Protein AF-A0AAU9KE71-F1 (afdb_monomer)

Sequence (530 aa):
MTIGAQISSSAVYNYYQGFIYTIQIFNAVKPISSLSTTSCTESCSVCPISQVCIPNCKIKEYWSGPAYNKCYNCNIKCTKSCRDWRDTCSLCDNLLCESCSDYSSCEACKENTINPGSCACDDNYVLDDTQSNTCIPIESGGFKGEDGHFHACPNLCSSCESLTKCTACANNASIQNDLCYCNLGYNGIESCILVSFSAKLTVLADNSLYLTFSESLVKDLNTSDFVIIIGNQEEISSKLEKMNNTCYYISLAISEKISKGTLATVQFKDLSKVKSISNGILNSSEISASLNSYDPTSNSPVTESVSSQSQAISQTTVSIVASMSIINSSSSSLWCLMNTLQILSYMTLSGIPFSSKMRSFLNNLSSFNLFPNVFPYFIDKNKGNTPYSQAEEFGFDTDLILINQGNDFTLLLGSIAALPLILYFSRCSHRWIGKKFTKRLGDYQYAFYLRFWIQCYLELGAAACIGLTIFEFSNITQIANFALCLALCILLIATPGAYFWFSYKNKAFIKTRDKAFFASFSTFFFMSFE

Mean predicted aligned error: 20.71 Å

Radius of gyration: 46.72 Å; Cα contacts (8 Å, |Δi|>4): 831; chains: 1; bounding box: 110×80×122 Å

Secondary structure (DSSP, 8-state):
-----EEETTEEES---S--------SSPPPGGGTEES--SSS-S-EETT-PPPP---TTEEE-SSSTT-EEEPPTT-SS--SSSSTT---SSSTTEEEESSSS-EEEEPSSEE-TTT-EE-TTEEEETTTT-EEEETTTTEEE-TTSBEEEPPTTEEEEEETTEEEEE-TTEEEETTEEEEPTTEE-SSS-EE-EE-EEEEE-TTS-EEEEESS-BSS---TTSEEEEETTB-S--EEEEE-SSSEEEEEE---S-B-TTPEEEEEES-GGG-BBTTSPEES-SEEEEEPPPB-TT---SHHHHHHHHHHHHHHHHHHHHHHHHHHTT-HHHHHHHHHHHHHHHHGGGSS----HHHHHHHHHHT---SS---GGGTS-GGGSPPPPHHHHHHT--SS-HHHHSHHHHHHHHHHHHHHHHHHHHHT-SSHHHHHHHHHHHHHTSTHHHHHHHHHHHHHHHHHHHHHHHH--TTSHHHHHHHHHHHHHHHHHHHHHHHHHHHHHHTHHHHHTT-HHHHHHHGGGTTTS--

pLDDT: mean 79.6, std 13.02, range [26.27, 95.69]

Structure (mmCIF, N/CA/C/O backbone):
data_AF-A0AAU9KE71-F1
#
_entry.id   AF-A0AAU9KE71-F1
#
loop_
_atom_site.group_PDB
_atom_site.id
_atom_site.type_symbol
_atom_site.label_atom_id
_atom_site.label_alt_id
_atom_site.label_comp_id
_atom_site.label_asym_id
_atom_site.label_entity_id
_atom_site.label_seq_id
_atom_site.pdbx_PDB_ins_code
_atom_site.Cartn_x
_atom_site.Cartn_y
_atom_site.Cartn_z
_atom_site.occupancy
_atom_site.B_iso_or_equiv
_atom_site.auth_seq_id
_atom_site.auth_comp_id
_atom_site.auth_asym_id
_atom_site.auth_atom_id
_atom_site.pdbx_PDB_model_num
ATOM 1 N N . MET A 1 1 ? 38.296 16.859 -67.921 1.00 44.22 1 MET A N 1
ATOM 2 C CA . MET A 1 1 ? 38.970 15.758 -67.205 1.00 44.22 1 MET A CA 1
ATOM 3 C C . MET A 1 1 ? 39.851 15.059 -68.218 1.00 44.22 1 MET A C 1
ATOM 5 O O . MET A 1 1 ? 39.323 14.530 -69.185 1.00 44.22 1 MET A O 1
ATOM 9 N N . THR A 1 2 ? 41.167 15.145 -68.067 1.00 50.16 2 THR A N 1
ATOM 10 C CA . THR A 1 2 ? 42.102 14.462 -68.966 1.00 50.16 2 THR A CA 1
ATOM 11 C C . THR A 1 2 ? 42.430 13.121 -68.324 1.00 50.16 2 THR A C 1
ATOM 13 O O . THR A 1 2 ? 43.000 13.100 -67.236 1.00 50.16 2 THR A O 1
ATOM 16 N N . ILE A 1 3 ? 42.026 12.012 -68.946 1.00 65.00 3 ILE A N 1
ATOM 17 C CA . ILE A 1 3 ? 42.518 10.685 -68.559 1.00 65.00 3 ILE A CA 1
ATOM 18 C C . ILE A 1 3 ? 43.931 10.597 -69.128 1.00 65.00 3 ILE A C 1
ATOM 20 O O . ILE A 1 3 ? 44.118 10.442 -70.331 1.00 65.00 3 ILE A O 1
ATOM 24 N N . GLY A 1 4 ? 44.924 10.814 -68.276 1.00 68.44 4 GLY A N 1
ATOM 25 C CA . GLY A 1 4 ? 46.323 10.859 -68.672 1.00 68.44 4 GLY A CA 1
ATOM 26 C C . GLY A 1 4 ? 47.226 11.035 -67.463 1.00 68.44 4 GLY A C 1
ATOM 27 O O . GLY A 1 4 ? 46.754 11.163 -66.334 1.00 68.44 4 GLY A O 1
ATOM 28 N N . ALA A 1 5 ? 48.528 11.028 -67.714 1.00 76.38 5 ALA A N 1
ATOM 29 C CA . ALA A 1 5 ? 49.534 11.284 -66.704 1.00 76.38 5 ALA A CA 1
ATOM 30 C C . ALA A 1 5 ? 50.663 12.123 -67.300 1.00 76.38 5 ALA A C 1
ATOM 32 O O . ALA A 1 5 ? 50.971 12.017 -68.488 1.00 76.38 5 ALA A O 1
ATOM 33 N N . GLN A 1 6 ? 51.272 12.969 -66.478 1.00 81.69 6 GLN A N 1
ATOM 34 C CA . GLN A 1 6 ? 52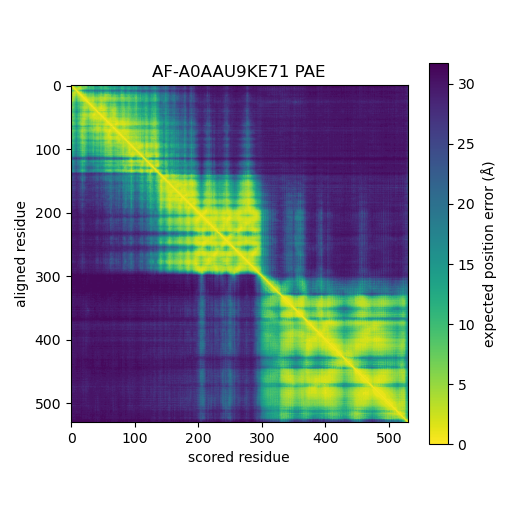.408 13.781 -66.877 1.00 81.69 6 GLN A CA 1
ATOM 35 C C . GLN A 1 6 ? 53.693 12.978 -66.677 1.00 81.69 6 GLN A C 1
ATOM 37 O O . GLN A 1 6 ? 53.953 12.489 -65.580 1.00 81.69 6 GLN A O 1
ATOM 42 N N . ILE A 1 7 ? 54.500 12.849 -67.728 1.00 81.75 7 ILE A N 1
ATOM 43 C CA . ILE A 1 7 ? 55.791 12.155 -67.674 1.00 81.75 7 ILE A CA 1
ATOM 44 C C . ILE A 1 7 ? 56.904 13.203 -67.656 1.00 81.75 7 ILE A C 1
ATOM 46 O O . ILE A 1 7 ? 56.962 14.052 -68.544 1.00 81.75 7 ILE A O 1
ATOM 50 N N . SER A 1 8 ? 57.812 13.125 -66.683 1.00 78.00 8 SER A N 1
ATOM 51 C CA . SER A 1 8 ? 59.133 13.764 -66.764 1.00 78.00 8 SER A CA 1
ATOM 52 C C . SER A 1 8 ? 60.187 12.740 -66.392 1.00 78.00 8 SER A C 1
ATOM 54 O O . SER A 1 8 ? 60.032 12.024 -65.408 1.00 78.00 8 SER A O 1
ATOM 56 N N . SER A 1 9 ? 61.273 12.676 -67.168 1.00 69.19 9 SER A N 1
ATOM 57 C CA . SER A 1 9 ? 62.531 12.033 -66.755 1.00 69.19 9 SER A CA 1
ATOM 58 C C . SER A 1 9 ? 62.347 10.681 -66.033 1.00 69.19 9 SER A C 1
ATOM 60 O O . SER A 1 9 ? 62.915 10.461 -64.966 1.00 69.19 9 SER A O 1
ATOM 62 N N . SER A 1 10 ? 61.557 9.770 -66.621 1.00 70.81 10 SER A N 1
ATOM 63 C CA . SER A 1 10 ? 61.268 8.403 -66.125 1.00 70.81 10 SER A CA 1
ATOM 64 C C . SER A 1 10 ? 60.269 8.258 -64.965 1.00 70.81 10 SER A C 1
ATOM 66 O O . SER A 1 10 ? 60.069 7.142 -64.493 1.00 70.81 10 SER A O 1
ATOM 68 N N . ALA A 1 11 ? 59.609 9.327 -64.519 1.00 70.44 11 ALA A N 1
ATOM 69 C CA . ALA A 1 11 ? 58.565 9.250 -63.500 1.00 70.44 11 ALA A CA 1
ATOM 70 C C . ALA A 1 11 ? 57.241 9.862 -63.981 1.00 70.44 11 ALA A C 1
ATOM 72 O O . ALA A 1 11 ? 57.201 10.776 -64.809 1.00 70.44 11 ALA A O 1
ATOM 73 N N . VAL A 1 12 ? 56.152 9.288 -63.471 1.00 78.38 12 VAL A N 1
ATOM 74 C CA . VAL A 1 12 ? 54.770 9.607 -63.831 1.00 78.38 12 VAL A CA 1
ATOM 75 C C . VAL A 1 12 ? 54.126 10.353 -62.663 1.00 78.38 12 VAL A C 1
ATOM 77 O O . VAL A 1 12 ? 54.094 9.847 -61.543 1.00 78.38 12 VAL A O 1
ATOM 80 N N . TYR A 1 13 ? 53.594 11.546 -62.913 1.00 76.94 13 TYR A N 1
ATOM 81 C CA . TYR A 1 13 ? 52.940 12.394 -61.909 1.00 76.94 13 TYR A CA 1
ATOM 82 C C . TYR A 1 13 ? 51.621 12.944 -62.452 1.00 76.94 13 TYR A C 1
ATOM 84 O O . TYR A 1 13 ? 51.352 12.860 -63.650 1.00 76.94 13 TYR A O 1
ATOM 92 N N . ASN A 1 14 ? 50.791 13.520 -61.577 1.00 76.06 14 ASN A N 1
ATOM 93 C CA . ASN A 1 14 ? 49.512 14.137 -61.954 1.00 76.06 14 ASN A CA 1
ATOM 94 C C . ASN A 1 14 ? 48.612 13.195 -62.778 1.00 76.06 14 ASN A C 1
ATOM 96 O O . ASN A 1 14 ? 48.083 13.577 -63.820 1.00 76.06 14 ASN A O 1
ATOM 100 N N . TYR A 1 15 ? 48.483 11.946 -62.329 1.00 77.81 15 TYR A N 1
ATOM 101 C CA . TYR A 1 15 ? 47.613 10.947 -62.944 1.00 77.81 15 TYR A CA 1
ATOM 102 C C . TYR A 1 15 ? 46.225 10.943 -62.301 1.00 77.81 15 TYR A C 1
ATOM 104 O O . TYR A 1 15 ? 46.046 11.361 -61.155 1.00 77.81 15 TYR A O 1
ATOM 112 N N . TYR A 1 16 ? 45.236 10.453 -63.047 1.00 75.75 16 TYR A N 1
ATOM 113 C CA . TYR A 1 16 ? 43.890 10.247 -62.522 1.00 75.75 16 TYR A CA 1
ATOM 114 C C . TYR A 1 16 ? 43.917 9.284 -61.324 1.00 75.75 16 TYR A C 1
ATOM 116 O O . TYR A 1 16 ? 44.413 8.164 -61.428 1.00 75.75 16 TYR A O 1
ATOM 124 N N . GLN A 1 17 ? 43.360 9.726 -60.196 1.00 66.88 17 GLN A N 1
ATOM 125 C CA . GLN A 1 17 ? 43.161 8.920 -58.995 1.00 66.88 17 GLN A CA 1
ATOM 126 C C . GLN A 1 17 ? 41.663 8.848 -58.707 1.00 66.88 17 GLN A C 1
ATOM 128 O O . GLN A 1 17 ? 41.051 9.830 -58.290 1.00 66.88 17 GLN A O 1
ATOM 133 N N . GLY A 1 18 ? 41.068 7.691 -58.968 1.00 68.62 18 GLY A N 1
ATOM 134 C CA . GLY A 1 18 ? 39.642 7.458 -58.783 1.00 68.62 18 GLY A CA 1
ATOM 135 C C . GLY A 1 18 ? 39.214 6.125 -59.384 1.00 68.62 18 GLY A C 1
ATOM 136 O O . GLY A 1 18 ? 40.027 5.406 -59.966 1.00 68.62 18 GLY A O 1
ATOM 137 N N . PHE A 1 19 ? 37.934 5.801 -59.239 1.00 71.31 19 PHE A N 1
ATOM 138 C CA . PHE A 1 19 ? 37.353 4.587 -59.800 1.00 71.31 19 PHE A CA 1
ATOM 139 C C . PHE A 1 19 ? 36.836 4.846 -61.212 1.00 71.31 19 PHE A C 1
ATOM 141 O O . PHE A 1 19 ? 36.033 5.751 -61.442 1.00 71.31 19 PHE A O 1
ATOM 148 N N . ILE A 1 20 ? 37.268 4.017 -62.158 1.00 77.69 20 ILE A N 1
ATOM 149 C CA . ILE A 1 20 ? 36.730 4.029 -63.514 1.00 77.69 20 ILE A CA 1
ATOM 150 C C . ILE A 1 20 ? 35.625 2.980 -63.584 1.00 77.69 20 ILE A C 1
ATOM 152 O O . ILE A 1 20 ? 35.901 1.786 -63.611 1.00 77.69 20 ILE A O 1
ATOM 156 N N . TYR A 1 21 ? 34.373 3.433 -63.618 1.00 75.62 21 TYR A N 1
ATOM 157 C CA . TYR A 1 21 ? 33.214 2.543 -63.717 1.00 75.62 21 TYR A CA 1
ATOM 158 C C . TYR A 1 21 ? 33.129 1.842 -65.080 1.00 75.62 21 TYR A C 1
ATOM 160 O O . TYR A 1 21 ? 32.779 0.670 -65.167 1.00 75.62 21 TYR A O 1
ATOM 168 N N . THR A 1 22 ? 33.422 2.553 -66.171 1.00 79.38 22 THR A N 1
ATOM 169 C CA . THR A 1 22 ? 33.358 2.007 -67.534 1.00 79.38 22 THR A CA 1
ATOM 170 C C . THR A 1 22 ? 34.234 2.832 -68.477 1.00 79.38 22 THR A C 1
ATOM 172 O O . THR A 1 22 ? 34.224 4.061 -68.418 1.00 79.38 22 THR A O 1
ATOM 175 N N . ILE A 1 23 ? 34.957 2.159 -69.380 1.00 83.38 23 ILE A N 1
ATOM 176 C CA . ILE A 1 23 ? 35.619 2.768 -70.543 1.00 83.38 23 ILE A CA 1
ATOM 177 C C . ILE A 1 23 ? 34.996 2.157 -71.792 1.00 83.38 23 ILE A C 1
ATOM 179 O O . ILE A 1 23 ? 35.017 0.942 -71.968 1.00 83.38 23 ILE A O 1
ATOM 183 N N . GLN A 1 24 ? 34.453 2.997 -72.667 1.00 81.19 24 GLN A N 1
ATOM 184 C CA . GLN A 1 24 ? 33.895 2.574 -73.949 1.00 81.19 24 GLN A CA 1
ATOM 185 C C . GLN A 1 24 ? 34.566 3.354 -75.074 1.00 81.19 24 GLN A C 1
ATOM 187 O O . GLN A 1 24 ? 34.651 4.581 -75.028 1.00 81.19 24 GLN A O 1
ATOM 192 N N . ILE A 1 25 ? 35.046 2.629 -76.083 1.00 83.81 25 ILE A N 1
ATOM 193 C CA . ILE A 1 25 ? 35.674 3.195 -77.277 1.00 83.81 25 ILE A CA 1
ATOM 194 C C . ILE A 1 25 ? 34.739 2.925 -78.450 1.00 83.81 25 ILE A C 1
ATOM 196 O O . ILE A 1 25 ? 34.395 1.777 -78.726 1.00 83.81 25 ILE A O 1
ATOM 200 N N . PHE A 1 26 ? 34.332 3.985 -79.143 1.00 83.06 26 PHE A N 1
ATOM 201 C CA . PHE A 1 26 ? 33.457 3.895 -80.306 1.00 83.06 26 PHE A CA 1
ATOM 202 C C . PHE A 1 26 ? 34.224 4.285 -81.568 1.00 83.06 26 PHE A C 1
ATOM 204 O O . PHE A 1 26 ? 34.974 5.257 -81.576 1.00 83.06 26 PHE A O 1
ATOM 211 N N . ASN A 1 27 ? 34.001 3.546 -82.652 1.00 88.62 27 ASN A N 1
ATOM 212 C CA . ASN A 1 27 ? 34.529 3.850 -83.986 1.00 88.62 27 ASN A CA 1
ATOM 213 C C . ASN A 1 27 ? 33.644 4.838 -84.775 1.00 88.62 27 ASN A C 1
ATOM 215 O O . ASN A 1 27 ? 33.935 5.144 -85.928 1.00 88.62 27 ASN A O 1
ATOM 219 N N . ALA A 1 28 ? 32.561 5.321 -84.164 1.00 87.19 28 ALA A N 1
ATOM 220 C CA . ALA A 1 28 ? 31.653 6.324 -84.701 1.00 87.19 28 ALA A CA 1
ATOM 221 C C . ALA A 1 28 ? 31.162 7.236 -83.569 1.00 87.19 28 ALA A C 1
ATOM 223 O O . ALA A 1 28 ? 31.139 6.837 -82.402 1.00 87.19 28 ALA A O 1
ATOM 224 N N . VAL A 1 29 ? 30.742 8.456 -83.910 1.00 83.81 29 VAL A N 1
ATOM 225 C CA . VAL A 1 29 ? 30.220 9.416 -82.929 1.00 83.81 29 VAL A CA 1
ATOM 226 C C . VAL A 1 29 ? 28.939 8.860 -82.302 1.00 83.81 29 VAL A C 1
ATOM 228 O O . VAL A 1 29 ? 27.948 8.626 -82.994 1.00 83.81 29 VAL A O 1
ATOM 231 N N . LYS A 1 30 ? 28.956 8.659 -80.981 1.00 84.12 30 LYS A N 1
ATOM 232 C CA . LYS A 1 30 ? 27.776 8.300 -80.189 1.00 84.12 30 LYS A CA 1
ATOM 233 C C . LYS A 1 30 ? 27.275 9.527 -79.427 1.00 84.12 30 LYS A C 1
ATOM 235 O O . LYS A 1 30 ? 28.078 10.190 -78.771 1.00 84.12 30 LYS A O 1
ATOM 240 N N . PRO A 1 31 ? 25.972 9.848 -79.487 1.00 82.69 31 PRO A N 1
ATOM 241 C CA . PRO A 1 31 ? 25.424 10.920 -78.670 1.00 82.69 31 PRO A CA 1
ATOM 242 C C . PRO A 1 31 ? 25.484 10.522 -77.188 1.00 82.69 31 PRO A C 1
ATOM 244 O O . PRO A 1 31 ? 25.201 9.377 -76.842 1.00 82.69 31 PRO A O 1
ATOM 247 N N . ILE A 1 32 ? 25.817 11.464 -76.303 1.00 78.69 32 ILE A N 1
ATOM 248 C CA . ILE A 1 32 ? 25.934 11.222 -74.850 1.00 78.69 32 ILE A CA 1
ATOM 249 C C . ILE A 1 32 ? 24.622 10.678 -74.260 1.00 78.69 32 ILE A C 1
ATOM 251 O O . ILE A 1 32 ? 24.653 9.813 -73.391 1.00 78.69 32 ILE A O 1
ATOM 255 N N . SER A 1 33 ? 23.474 11.093 -74.804 1.00 80.50 33 SER A N 1
ATOM 256 C CA . SER A 1 33 ? 22.146 10.581 -74.435 1.00 80.50 33 SER A CA 1
ATOM 257 C C . SER A 1 33 ? 21.949 9.082 -74.695 1.00 80.50 33 SER A C 1
ATOM 259 O O . SER A 1 33 ? 21.018 8.488 -74.165 1.00 80.50 33 SER A O 1
ATOM 261 N N . SER A 1 34 ? 22.812 8.457 -75.503 1.00 83.31 34 SER A N 1
ATOM 262 C CA . SER A 1 34 ? 22.833 7.003 -75.702 1.00 83.31 34 SER A CA 1
ATOM 263 C C . SER A 1 34 ? 23.711 6.258 -74.696 1.00 83.31 34 SER A C 1
ATOM 265 O O . SER A 1 34 ? 23.858 5.049 -74.826 1.00 83.31 34 SER A O 1
ATOM 267 N N . LEU A 1 35 ? 24.314 6.962 -73.732 1.00 83.44 35 LEU A N 1
ATOM 268 C CA . LEU A 1 35 ? 25.243 6.417 -72.735 1.00 83.44 35 LEU A CA 1
ATOM 269 C C . LEU A 1 35 ? 24.850 6.805 -71.302 1.00 83.44 35 LEU A C 1
ATOM 271 O O . LEU A 1 35 ? 25.102 6.042 -70.370 1.00 83.44 35 LEU A O 1
ATOM 275 N N . SER A 1 36 ? 24.206 7.960 -71.120 1.00 87.69 36 SER A N 1
ATOM 276 C CA . SER A 1 36 ? 23.714 8.437 -69.829 1.00 87.69 36 SER A CA 1
ATOM 277 C C . SER A 1 36 ? 22.331 9.082 -69.931 1.00 87.69 36 SER A C 1
ATOM 279 O O . SER A 1 36 ? 21.898 9.523 -70.997 1.00 87.69 36 SER A O 1
ATOM 281 N N . THR A 1 37 ? 21.630 9.129 -68.801 1.00 88.31 37 THR A N 1
ATOM 282 C CA . THR A 1 37 ? 20.303 9.733 -68.651 1.00 88.31 37 THR A CA 1
ATOM 283 C C . THR A 1 37 ? 20.257 10.628 -67.414 1.00 88.31 37 THR A C 1
ATOM 285 O O . THR A 1 37 ? 21.064 10.486 -66.495 1.00 88.31 37 THR A O 1
ATOM 288 N N . THR A 1 38 ? 19.311 11.565 -67.397 1.00 88.44 38 THR A N 1
ATOM 289 C CA . THR A 1 38 ? 18.962 12.386 -66.226 1.00 88.44 38 THR A CA 1
ATOM 290 C C . THR A 1 38 ? 17.782 11.802 -65.441 1.00 88.44 38 THR A C 1
ATOM 292 O O . THR A 1 38 ? 17.458 12.284 -64.360 1.00 88.44 38 THR A O 1
ATOM 295 N N . SER A 1 39 ? 17.123 10.765 -65.970 1.00 88.88 39 SER A N 1
ATOM 296 C CA . SER A 1 39 ? 16.023 10.050 -65.311 1.00 88.88 39 SER A CA 1
ATOM 297 C C . SER A 1 39 ? 16.564 8.905 -64.456 1.00 88.88 39 SER A C 1
ATOM 299 O O . SER A 1 39 ? 16.478 7.740 -64.838 1.00 88.88 39 SER A O 1
ATOM 301 N N . CYS A 1 40 ? 17.170 9.254 -63.326 1.00 88.81 40 CYS A N 1
ATOM 302 C CA . CYS A 1 40 ? 17.794 8.303 -62.411 1.00 88.81 40 CYS A CA 1
ATOM 303 C C . CYS A 1 40 ? 16.816 7.826 -61.333 1.00 88.81 40 CYS A C 1
ATOM 305 O O . CYS A 1 40 ? 15.901 8.554 -60.950 1.00 88.81 40 CYS A O 1
ATOM 307 N N . THR A 1 41 ? 17.015 6.605 -60.828 1.00 87.00 41 THR A N 1
ATOM 308 C CA . THR A 1 41 ? 16.213 6.041 -59.729 1.00 87.00 41 THR A CA 1
ATOM 309 C C . THR A 1 41 ? 16.470 6.745 -58.400 1.00 87.00 41 THR A C 1
ATOM 311 O O . THR A 1 41 ? 15.629 6.700 -57.507 1.00 87.00 41 THR A O 1
ATOM 314 N N . GLU A 1 42 ? 17.619 7.406 -58.261 1.00 85.31 42 GLU A N 1
ATOM 315 C CA . GLU A 1 42 ? 18.001 8.172 -57.075 1.00 85.31 42 GLU A CA 1
ATOM 316 C C . GLU A 1 42 ? 18.321 9.628 -57.443 1.00 85.31 42 GLU A C 1
ATOM 318 O O . GLU A 1 42 ? 18.333 10.003 -58.613 1.00 85.31 42 GLU A O 1
ATOM 323 N N . SER A 1 43 ? 18.599 10.477 -56.451 1.00 85.06 43 SER A N 1
ATOM 324 C CA . SER A 1 43 ? 18.739 11.933 -56.626 1.00 85.06 43 SER A CA 1
ATOM 325 C C . SER A 1 43 ? 20.056 12.401 -57.268 1.00 85.06 43 SER A C 1
ATOM 327 O O . SER A 1 43 ? 20.441 13.562 -57.103 1.00 85.06 43 SER A O 1
ATOM 329 N N . CYS A 1 44 ? 20.768 11.533 -57.991 1.00 86.06 44 CYS A N 1
ATOM 330 C CA . CYS A 1 44 ? 21.924 11.955 -58.774 1.00 86.06 44 CYS A CA 1
ATOM 331 C C . CYS A 1 44 ? 21.478 12.689 -60.051 1.00 86.06 44 CYS A C 1
ATOM 333 O O . CYS A 1 44 ? 20.428 12.412 -60.623 1.00 86.06 44 CYS A O 1
ATOM 335 N N . SER A 1 45 ? 22.283 13.653 -60.501 1.00 88.12 45 SER A N 1
ATOM 336 C CA . SER A 1 45 ? 21.946 14.496 -61.655 1.00 88.12 45 SER A CA 1
ATOM 337 C C . SER A 1 45 ? 22.094 13.783 -63.002 1.00 88.12 45 SER A C 1
ATOM 339 O O . SER A 1 45 ? 21.420 14.148 -63.964 1.00 88.12 45 SER A O 1
ATOM 341 N N . VAL A 1 46 ? 22.988 12.794 -63.082 1.00 87.00 46 VAL A N 1
ATOM 342 C CA . VAL A 1 46 ? 23.271 11.988 -64.276 1.00 87.00 46 VAL A CA 1
ATOM 343 C C . VAL A 1 46 ? 23.649 10.571 -63.838 1.00 87.00 46 VAL A C 1
ATOM 345 O O . VAL A 1 46 ? 24.466 10.406 -62.934 1.00 87.00 46 VAL A O 1
ATOM 348 N N . CYS A 1 47 ? 23.104 9.557 -64.510 1.00 88.81 47 CYS A N 1
ATOM 349 C CA . CYS A 1 47 ? 23.398 8.136 -64.293 1.00 88.81 47 CYS A CA 1
ATOM 350 C C . CYS A 1 47 ? 23.540 7.390 -65.634 1.00 88.81 47 CYS A C 1
ATOM 352 O O . CYS A 1 47 ? 23.145 7.913 -66.683 1.00 88.81 47 CYS A O 1
ATOM 354 N N . PRO A 1 48 ? 24.100 6.167 -65.639 1.00 88.69 48 PRO A N 1
ATOM 355 C CA . PRO A 1 48 ? 24.033 5.270 -66.791 1.00 88.69 48 PRO A CA 1
ATOM 356 C C . PRO A 1 48 ? 22.587 4.957 -67.209 1.00 88.69 48 PRO A C 1
ATOM 358 O O . PRO A 1 48 ? 21.646 5.141 -66.440 1.00 88.69 48 PRO A O 1
ATOM 361 N N . ILE A 1 49 ? 22.400 4.412 -68.414 1.00 86.12 49 ILE A N 1
ATOM 362 C CA . ILE A 1 49 ? 21.071 4.027 -68.943 1.00 86.12 49 ILE A CA 1
ATOM 363 C C . ILE A 1 49 ? 20.348 2.994 -68.063 1.00 86.12 49 ILE A C 1
ATOM 365 O O . ILE A 1 49 ? 19.124 2.913 -68.101 1.00 86.12 49 ILE A O 1
ATOM 369 N N . SER A 1 50 ? 21.074 2.245 -67.228 1.00 85.81 50 SER A N 1
ATOM 370 C CA . SER A 1 50 ? 20.484 1.372 -66.204 1.00 85.81 50 SER A CA 1
ATOM 371 C C . SER A 1 50 ? 19.664 2.130 -65.152 1.00 85.81 50 SER A C 1
ATOM 373 O O . SER A 1 50 ? 19.021 1.489 -64.331 1.00 85.81 50 SER A O 1
ATOM 375 N N . GLN A 1 51 ? 19.692 3.470 -65.164 1.00 89.31 51 GLN A N 1
ATOM 376 C CA . GLN A 1 51 ? 19.031 4.391 -64.234 1.00 89.31 51 GLN A CA 1
ATOM 377 C C . GLN A 1 51 ? 19.574 4.346 -62.798 1.00 89.31 51 GLN A C 1
ATOM 379 O O . GLN A 1 51 ? 19.175 5.167 -61.978 1.00 89.31 51 GLN A O 1
ATOM 384 N N . VAL A 1 52 ? 20.526 3.457 -62.502 1.00 86.56 52 VAL A N 1
ATOM 385 C CA . VAL A 1 52 ? 21.145 3.306 -61.180 1.00 86.56 52 VAL A CA 1
ATOM 386 C C . VAL A 1 52 ? 22.276 4.314 -61.014 1.00 86.56 52 VAL A C 1
ATOM 388 O O . VAL A 1 52 ? 23.192 4.378 -61.836 1.00 86.56 52 VAL A O 1
ATOM 391 N N . CYS A 1 53 ? 22.232 5.104 -59.945 1.00 88.50 53 CYS A N 1
ATOM 392 C CA . CYS A 1 53 ? 23.282 6.068 -59.642 1.00 88.50 53 CYS A CA 1
ATOM 393 C C . CYS A 1 53 ? 24.578 5.354 -59.237 1.00 88.50 53 CYS A C 1
ATOM 395 O O . CYS A 1 53 ? 24.572 4.417 -58.444 1.00 88.50 53 CYS A O 1
ATOM 397 N N . ILE A 1 54 ? 25.711 5.820 -59.766 1.00 85.88 54 ILE A N 1
ATOM 398 C CA . ILE A 1 54 ? 27.026 5.323 -59.351 1.00 85.88 54 ILE A CA 1
ATOM 399 C C . ILE A 1 54 ? 27.386 6.011 -58.027 1.00 85.88 54 ILE A C 1
ATOM 401 O O . ILE A 1 54 ? 27.349 7.247 -57.976 1.00 85.88 54 ILE A O 1
ATOM 405 N N . PRO A 1 55 ? 27.742 5.262 -56.966 1.00 86.06 55 PRO A N 1
ATOM 406 C CA . PRO A 1 55 ? 28.151 5.865 -55.709 1.00 86.06 55 PRO A CA 1
ATOM 407 C C . PRO A 1 55 ? 29.340 6.811 -55.883 1.00 86.06 55 PRO A C 1
ATOM 409 O O . PRO A 1 55 ? 30.324 6.476 -56.541 1.00 86.06 55 PRO A O 1
ATOM 412 N N . ASN A 1 56 ? 29.263 7.994 -55.273 1.00 84.50 56 ASN A N 1
ATOM 413 C CA . ASN A 1 56 ? 30.301 9.027 -55.380 1.00 84.50 56 ASN A CA 1
ATOM 414 C C . ASN A 1 56 ? 31.163 9.100 -54.108 1.00 84.50 56 ASN A C 1
ATOM 416 O O . ASN A 1 56 ? 31.357 10.176 -53.541 1.00 84.50 56 ASN A O 1
ATOM 420 N N . CYS A 1 57 ? 31.630 7.946 -53.629 1.00 85.81 57 CYS A N 1
ATOM 421 C CA . CYS A 1 57 ? 32.517 7.867 -52.470 1.00 85.81 57 CYS A CA 1
ATOM 422 C C . CYS A 1 57 ? 33.968 8.110 -52.892 1.00 85.81 57 CYS A C 1
ATOM 424 O O . CYS A 1 57 ? 34.425 7.614 -53.926 1.00 85.81 57 CYS A O 1
ATOM 426 N N . LYS A 1 58 ? 34.714 8.884 -52.099 1.00 85.44 58 LYS A N 1
ATOM 427 C CA . LYS A 1 58 ? 36.150 9.094 -52.333 1.00 85.44 58 LYS A CA 1
ATOM 428 C C . LYS A 1 58 ? 36.925 7.800 -52.092 1.00 85.44 58 LYS A C 1
ATOM 430 O O . LYS A 1 58 ? 36.461 6.900 -51.414 1.00 85.44 58 LYS A O 1
ATOM 435 N N . ILE A 1 59 ? 38.173 7.741 -52.556 1.00 83.19 59 ILE A N 1
ATOM 436 C CA . ILE A 1 59 ? 39.031 6.550 -52.409 1.00 83.19 59 ILE A CA 1
ATOM 437 C C . ILE A 1 59 ? 39.269 6.108 -50.948 1.00 83.19 59 ILE A C 1
ATOM 439 O O . ILE A 1 59 ? 39.547 4.938 -50.698 1.00 83.19 59 ILE A O 1
ATOM 443 N N . LYS A 1 60 ? 39.136 7.036 -49.987 1.00 86.88 60 LYS A N 1
ATOM 444 C CA . LYS A 1 60 ? 39.218 6.795 -48.532 1.00 86.88 60 LYS A CA 1
ATOM 445 C C . LYS A 1 60 ? 37.847 6.732 -47.848 1.00 86.88 60 LYS A C 1
ATOM 447 O O . LYS A 1 60 ? 37.752 6.905 -46.634 1.00 86.88 60 LYS A O 1
ATOM 452 N N . GLU A 1 61 ? 36.797 6.534 -48.625 1.00 89.56 61 GLU A N 1
ATOM 453 C CA . GLU A 1 61 ? 35.432 6.365 -48.156 1.00 89.56 61 GLU A CA 1
ATOM 454 C C . GLU A 1 61 ? 34.864 5.065 -48.737 1.00 89.56 61 GLU A C 1
ATOM 456 O O . GLU A 1 61 ? 35.277 4.620 -49.807 1.00 89.56 61 GLU A O 1
ATOM 461 N N . TYR A 1 62 ? 33.891 4.474 -48.053 1.00 88.19 62 TYR A N 1
ATOM 462 C CA . TYR A 1 62 ? 33.151 3.312 -48.533 1.00 88.19 62 TYR A CA 1
ATOM 463 C C . TYR A 1 62 ? 31.651 3.604 -48.574 1.00 88.19 62 TYR A C 1
ATOM 465 O O . TYR A 1 62 ? 31.138 4.439 -47.822 1.00 88.19 62 TYR A O 1
ATOM 473 N N . TRP A 1 63 ? 30.938 2.906 -49.454 1.00 88.88 63 TRP A N 1
ATOM 474 C CA . TRP A 1 63 ? 29.491 3.018 -49.600 1.00 88.88 63 TRP A CA 1
ATOM 475 C C . TRP A 1 63 ? 28.778 2.015 -48.689 1.00 88.88 63 TRP A C 1
ATOM 477 O O . TRP A 1 63 ? 29.091 0.830 -48.704 1.00 88.88 63 TRP A O 1
ATOM 487 N N . SER A 1 64 ? 27.804 2.483 -47.908 1.00 87.50 64 SER A N 1
ATOM 488 C CA . SER A 1 64 ? 27.039 1.638 -46.967 1.00 87.50 64 SER A CA 1
ATOM 489 C C . SER A 1 64 ? 25.589 1.386 -47.383 1.00 87.50 64 SER A C 1
ATOM 491 O O . SER A 1 64 ? 24.878 0.649 -46.704 1.00 87.50 64 SER A O 1
ATOM 493 N N . GLY A 1 65 ? 25.141 2.026 -48.467 1.00 82.56 65 GLY A N 1
ATOM 494 C CA . GLY A 1 65 ? 23.804 1.862 -49.031 1.00 82.56 65 GLY A CA 1
ATOM 495 C C . GLY A 1 65 ? 22.615 2.208 -48.109 1.00 82.56 65 GLY A C 1
ATOM 496 O O . GLY A 1 65 ? 22.751 2.476 -46.909 1.00 82.56 65 GLY A O 1
ATOM 497 N N . PRO A 1 66 ? 21.392 2.248 -48.664 1.00 78.19 66 PRO A N 1
ATOM 498 C CA . PRO A 1 66 ? 21.084 2.068 -50.085 1.00 78.19 66 PRO A CA 1
ATOM 499 C C . PRO A 1 66 ? 21.220 3.354 -50.923 1.00 78.19 66 PRO A C 1
ATOM 501 O O . PRO A 1 66 ? 21.257 3.260 -52.138 1.00 78.19 66 PRO A O 1
ATOM 504 N N . ALA A 1 67 ? 21.319 4.542 -50.315 1.00 83.31 67 ALA A N 1
ATOM 505 C CA . ALA A 1 67 ? 21.430 5.804 -51.060 1.00 83.31 67 ALA A CA 1
ATOM 506 C C . ALA A 1 67 ? 22.829 6.005 -51.684 1.00 83.31 67 ALA A C 1
ATOM 508 O O . ALA A 1 67 ? 23.839 5.770 -51.015 1.00 83.31 67 ALA A O 1
ATOM 509 N N . TYR A 1 68 ? 22.907 6.502 -52.922 1.00 82.94 68 TYR A N 1
ATOM 510 C CA . TYR A 1 68 ? 24.134 6.608 -53.730 1.00 82.94 68 TYR A CA 1
ATOM 511 C C . TYR A 1 68 ? 25.236 7.461 -53.093 1.00 82.94 68 TYR A C 1
ATOM 513 O O . TYR A 1 68 ? 26.419 7.256 -53.350 1.00 82.94 68 TYR A O 1
ATOM 521 N N . ASN A 1 69 ? 24.872 8.430 -52.255 1.00 84.00 69 ASN A N 1
ATOM 522 C CA . ASN A 1 69 ? 25.807 9.344 -51.602 1.00 84.00 69 ASN A CA 1
ATOM 523 C C . ASN A 1 69 ? 26.052 9.013 -50.121 1.00 84.00 69 ASN A C 1
ATOM 525 O O . ASN A 1 69 ? 26.595 9.842 -49.390 1.00 84.00 69 ASN A O 1
ATOM 529 N N . LYS A 1 70 ? 25.667 7.818 -49.655 1.00 89.75 70 LYS A N 1
ATOM 530 C CA . LYS A 1 70 ? 25.870 7.391 -48.264 1.00 89.75 70 LYS A CA 1
ATOM 531 C C . LYS A 1 70 ? 27.265 6.794 -48.052 1.00 89.75 70 LYS A C 1
ATOM 533 O O . LYS A 1 70 ? 27.435 5.580 -47.887 1.00 89.75 70 LYS A O 1
ATOM 538 N N . CYS A 1 71 ? 28.248 7.683 -48.081 1.00 90.56 71 CYS A N 1
ATOM 539 C CA . CYS A 1 71 ? 29.663 7.370 -47.953 1.00 90.56 71 CYS A CA 1
ATOM 540 C C . CYS A 1 71 ? 30.163 7.632 -46.527 1.00 90.56 71 CYS A C 1
ATOM 542 O O . CYS A 1 71 ? 29.830 8.656 -45.929 1.00 90.56 71 CYS A O 1
ATOM 544 N N . TYR A 1 72 ? 30.988 6.733 -45.997 1.00 91.75 72 TYR A N 1
ATOM 545 C CA . TYR A 1 72 ? 31.639 6.884 -44.694 1.00 91.75 72 TYR A CA 1
ATOM 546 C C . TYR A 1 72 ? 33.149 6.761 -44.835 1.00 91.75 72 TYR A C 1
ATOM 548 O O . TYR A 1 72 ? 33.633 6.029 -45.692 1.00 91.75 72 TYR A O 1
ATOM 556 N N . ASN A 1 73 ? 33.896 7.455 -43.978 1.00 91.75 73 ASN A N 1
ATOM 557 C CA . ASN A 1 73 ? 35.353 7.361 -43.973 1.00 91.75 73 ASN A CA 1
ATOM 558 C C . ASN A 1 73 ? 35.811 5.948 -43.602 1.00 91.75 73 ASN A C 1
ATOM 560 O O . ASN A 1 73 ? 35.262 5.321 -42.693 1.00 91.75 73 ASN A O 1
ATOM 564 N N . CYS A 1 74 ? 36.866 5.494 -44.269 1.00 89.75 74 CYS A N 1
ATOM 565 C CA . CYS A 1 74 ? 37.603 4.306 -43.872 1.00 89.75 74 CYS A CA 1
ATOM 566 C C . CYS A 1 74 ? 38.189 4.444 -42.465 1.00 89.75 74 CYS A C 1
ATOM 568 O O . CYS A 1 74 ? 38.470 5.552 -41.994 1.00 89.75 74 CYS A O 1
ATOM 570 N N . ASN A 1 75 ? 38.449 3.304 -41.823 1.00 88.44 75 ASN A N 1
ATOM 571 C CA . ASN A 1 75 ? 39.230 3.268 -40.594 1.00 88.44 75 ASN A CA 1
ATOM 572 C C . ASN A 1 75 ? 40.600 3.938 -40.809 1.00 88.44 75 ASN A C 1
ATOM 574 O O . ASN A 1 75 ? 41.221 3.773 -41.860 1.00 88.44 75 ASN A O 1
ATOM 578 N N . ILE A 1 76 ? 41.101 4.664 -39.804 1.00 87.44 76 ILE A N 1
ATOM 579 C CA . ILE A 1 76 ? 42.369 5.406 -39.888 1.00 87.44 76 ILE A CA 1
ATOM 580 C C . ILE A 1 76 ? 43.581 4.512 -40.203 1.00 87.44 76 ILE A C 1
ATOM 582 O O . ILE A 1 76 ? 44.562 4.987 -40.774 1.00 87.44 76 ILE A O 1
ATOM 586 N N . LYS A 1 77 ? 43.505 3.214 -39.877 1.00 85.94 77 LYS A N 1
ATOM 587 C CA . LYS A 1 77 ? 44.531 2.215 -40.214 1.00 85.94 77 LYS A CA 1
ATOM 588 C C . LYS A 1 77 ? 44.606 1.922 -41.722 1.00 85.94 77 LYS A C 1
ATOM 590 O O . LYS A 1 77 ? 45.665 1.549 -42.226 1.00 85.94 77 LYS A O 1
ATOM 595 N N . CYS A 1 78 ? 43.522 2.146 -42.465 1.00 85.50 78 CYS A N 1
ATOM 596 C CA . CYS A 1 78 ? 43.450 1.897 -43.901 1.00 85.50 78 CYS A CA 1
ATOM 597 C C . CYS A 1 78 ? 43.977 3.099 -44.690 1.00 85.50 78 CYS A C 1
ATOM 599 O O . CYS A 1 78 ? 43.256 4.035 -45.031 1.00 85.50 78 CYS A O 1
ATOM 601 N N . THR A 1 79 ? 45.274 3.078 -44.999 1.00 81.44 79 THR A N 1
ATOM 602 C CA . THR A 1 79 ? 45.962 4.213 -45.640 1.00 81.44 79 THR A CA 1
ATOM 603 C C . THR A 1 79 ? 45.646 4.375 -47.131 1.00 81.44 79 THR A C 1
ATOM 605 O O . THR A 1 79 ? 45.758 5.490 -47.652 1.00 81.44 79 THR A O 1
ATOM 608 N N . LYS A 1 80 ? 45.237 3.289 -47.806 1.00 81.44 80 LYS A N 1
ATOM 609 C CA . LYS A 1 80 ? 44.958 3.245 -49.252 1.00 81.44 80 LYS A CA 1
ATOM 610 C C . LYS A 1 80 ? 43.462 3.356 -49.570 1.00 81.44 80 LYS A C 1
ATOM 612 O O . LYS A 1 80 ? 43.059 4.321 -50.210 1.00 81.44 80 LYS A O 1
ATOM 617 N N . SER A 1 81 ? 42.665 2.381 -49.133 1.00 83.56 81 SER A N 1
ATOM 618 C CA . SER A 1 81 ? 41.208 2.310 -49.313 1.00 83.56 81 SER A CA 1
ATOM 619 C C . SER A 1 81 ? 40.620 1.265 -48.353 1.00 83.56 81 SER A C 1
ATOM 621 O O . SER A 1 81 ? 41.377 0.596 -47.647 1.00 83.56 81 SER A O 1
ATOM 623 N N . CYS A 1 82 ? 39.297 1.132 -48.312 1.00 85.88 82 CYS A N 1
ATOM 624 C CA . CYS A 1 82 ? 38.588 0.135 -47.518 1.00 85.88 82 CYS A CA 1
ATOM 625 C C . CYS A 1 82 ? 37.286 -0.278 -48.209 1.00 85.88 82 CYS A C 1
ATOM 627 O O . CYS A 1 82 ? 36.707 0.482 -48.985 1.00 85.88 82 CYS A O 1
ATOM 629 N N . ARG A 1 83 ? 36.808 -1.477 -47.876 1.00 83.56 83 ARG A N 1
ATOM 630 C CA . ARG A 1 83 ? 35.488 -1.959 -48.286 1.00 83.56 83 ARG A CA 1
ATOM 631 C C . ARG A 1 83 ? 34.371 -1.481 -47.356 1.00 83.56 83 ARG A C 1
ATOM 633 O O . ARG A 1 83 ? 33.255 -1.250 -47.807 1.00 83.56 83 ARG A O 1
ATOM 640 N N . ASP A 1 84 ? 34.677 -1.356 -46.066 1.00 83.94 84 ASP A N 1
ATOM 641 C CA . ASP A 1 84 ? 33.748 -0.970 -45.005 1.00 83.94 84 ASP A CA 1
ATOM 642 C C . ASP A 1 84 ? 34.477 -0.311 -43.815 1.00 83.94 84 ASP A C 1
ATOM 644 O O . ASP A 1 84 ? 35.645 0.067 -43.920 1.00 83.94 84 ASP A O 1
ATOM 648 N N . TRP A 1 85 ? 33.780 -0.125 -42.688 1.00 83.00 85 TRP A N 1
ATOM 649 C CA . TRP A 1 85 ? 34.304 0.554 -41.497 1.00 83.00 85 TRP A CA 1
ATOM 650 C C . TRP A 1 85 ? 35.359 -0.234 -40.711 1.00 83.00 85 TRP A C 1
ATOM 652 O O . TRP A 1 85 ? 36.021 0.350 -39.845 1.00 83.00 85 TRP A O 1
ATOM 662 N N . ARG A 1 86 ? 35.498 -1.539 -40.961 1.00 80.81 86 ARG A N 1
ATOM 663 C CA . ARG A 1 86 ? 36.373 -2.428 -40.189 1.00 80.81 86 ARG A CA 1
ATOM 664 C C . ARG A 1 86 ? 37.844 -2.124 -40.462 1.00 80.81 86 ARG A C 1
ATOM 666 O O . ARG A 1 86 ? 38.207 -1.503 -41.461 1.00 80.81 86 ARG A O 1
ATOM 673 N N . ASP A 1 87 ? 38.720 -2.568 -39.567 1.00 80.69 87 ASP A N 1
ATOM 674 C CA . ASP A 1 87 ? 40.157 -2.287 -39.653 1.00 80.69 87 ASP A CA 1
ATOM 675 C C . ASP A 1 87 ? 40.965 -3.302 -40.472 1.00 80.69 87 ASP A C 1
ATOM 677 O O . ASP A 1 87 ? 42.183 -3.176 -40.581 1.00 80.69 87 ASP A O 1
ATOM 681 N N . THR A 1 88 ? 40.287 -4.265 -41.099 1.00 75.94 88 THR A N 1
ATOM 682 C CA . THR A 1 88 ? 40.914 -5.291 -41.945 1.00 75.94 88 THR A CA 1
ATOM 683 C C . THR A 1 88 ? 41.546 -4.719 -43.214 1.00 75.94 88 THR A C 1
ATOM 685 O O . THR A 1 88 ? 42.461 -5.324 -43.763 1.00 75.94 88 THR A O 1
ATOM 688 N N . CYS A 1 89 ? 41.054 -3.573 -43.703 1.00 79.06 89 CYS A N 1
ATOM 689 C CA . CYS A 1 89 ? 41.496 -2.898 -44.931 1.00 79.06 89 CYS A CA 1
ATOM 690 C C . CYS A 1 89 ? 41.533 -3.779 -46.198 1.00 79.06 89 CYS A C 1
ATOM 692 O O . CYS A 1 89 ? 42.078 -3.356 -47.220 1.00 79.06 89 CYS A O 1
ATOM 694 N N . SER A 1 90 ? 40.953 -4.981 -46.146 1.00 79.25 90 SER A N 1
ATOM 695 C CA . SER A 1 90 ? 40.887 -5.910 -47.269 1.00 79.25 90 SER A CA 1
ATOM 696 C C . SER A 1 90 ? 39.858 -5.417 -48.282 1.00 79.25 90 SER A C 1
ATOM 698 O O . SER A 1 90 ? 38.777 -4.943 -47.920 1.00 79.25 90 SER A O 1
ATOM 700 N N . LEU A 1 91 ? 40.215 -5.507 -49.563 1.00 82.69 91 LEU A N 1
ATOM 701 C CA . LEU A 1 91 ? 39.337 -5.171 -50.687 1.00 82.69 91 LEU A CA 1
ATOM 702 C C . LEU A 1 91 ? 38.736 -6.419 -51.345 1.00 82.69 91 LEU A C 1
ATOM 704 O O . LEU A 1 91 ? 38.014 -6.291 -52.329 1.00 82.69 91 LEU A O 1
ATOM 708 N N . CYS A 1 92 ? 39.029 -7.605 -50.811 1.00 84.62 92 CYS A N 1
ATOM 709 C CA . CYS A 1 92 ? 38.532 -8.869 -51.335 1.00 84.62 92 CYS A CA 1
ATOM 710 C C . CYS A 1 92 ? 37.019 -9.011 -51.102 1.00 84.62 92 CYS A C 1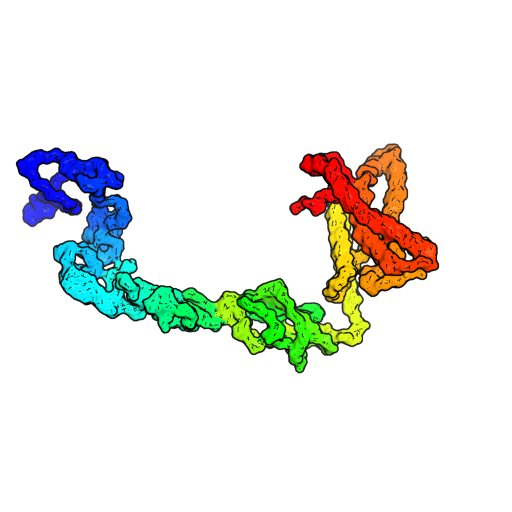
ATOM 712 O O . CYS A 1 92 ? 36.465 -8.493 -50.122 1.00 84.62 92 CYS A O 1
ATOM 714 N N . ASP A 1 93 ? 36.345 -9.735 -51.995 1.00 82.50 93 ASP A N 1
ATOM 715 C CA . ASP A 1 93 ? 34.916 -10.041 -51.880 1.00 82.50 93 ASP A CA 1
ATOM 716 C C . ASP A 1 93 ? 34.617 -10.905 -50.643 1.00 82.50 93 ASP A C 1
ATOM 718 O O . ASP A 1 93 ? 33.692 -10.633 -49.872 1.00 82.50 93 ASP A O 1
ATOM 722 N N . ASN A 1 94 ? 35.482 -11.878 -50.351 1.00 82.69 94 ASN A N 1
ATOM 723 C CA . ASN A 1 94 ? 35.392 -12.660 -49.125 1.00 82.69 94 ASN A CA 1
ATOM 724 C C . ASN A 1 94 ? 36.126 -11.972 -47.954 1.00 82.69 94 ASN A C 1
ATOM 726 O O . ASN A 1 94 ? 37.315 -11.676 -48.032 1.00 82.69 94 ASN A O 1
ATOM 730 N N . LEU A 1 95 ? 35.424 -11.762 -46.836 1.00 80.06 95 LEU A N 1
ATOM 731 C CA . LEU A 1 95 ? 35.945 -11.123 -45.618 1.00 80.06 95 LEU A CA 1
ATOM 732 C C . LEU A 1 95 ? 36.977 -11.958 -44.840 1.00 80.06 95 LEU A C 1
ATOM 734 O O . LEU A 1 95 ? 37.761 -11.402 -44.061 1.00 80.06 95 LEU A O 1
ATOM 738 N N . LEU A 1 96 ? 36.961 -13.274 -45.041 1.00 83.81 96 LEU A N 1
ATOM 739 C CA . LEU A 1 96 ? 37.929 -14.235 -44.516 1.00 83.81 96 LEU A CA 1
ATOM 740 C C . LEU A 1 96 ? 39.155 -14.382 -45.428 1.00 83.81 96 LEU A C 1
ATOM 742 O O . LEU A 1 96 ? 40.098 -15.089 -45.078 1.00 83.81 96 LEU A O 1
ATOM 746 N N . CYS A 1 97 ? 39.163 -13.695 -46.572 1.00 84.44 97 CYS A N 1
ATOM 747 C CA . CYS A 1 97 ? 40.321 -13.615 -47.443 1.00 84.44 97 CYS A CA 1
ATOM 748 C C . CYS A 1 97 ? 41.329 -12.587 -46.917 1.00 84.44 97 CYS A C 1
ATOM 750 O O . CYS A 1 97 ? 41.002 -11.410 -46.724 1.00 84.44 97 CYS A O 1
ATOM 752 N N . GLU A 1 98 ? 42.559 -13.035 -46.691 1.00 81.12 98 GLU A N 1
ATOM 753 C CA . GLU A 1 98 ? 43.680 -12.189 -46.288 1.00 81.12 98 GLU A CA 1
ATOM 754 C C . GLU A 1 98 ? 44.271 -11.447 -47.492 1.00 81.12 98 GLU A C 1
ATOM 756 O O . GLU A 1 98 ? 44.508 -10.240 -47.419 1.00 81.12 98 GLU A O 1
ATOM 761 N N . SER A 1 99 ? 44.445 -12.143 -48.619 1.00 81.19 99 SER A N 1
ATOM 762 C CA . SER A 1 99 ? 44.950 -11.551 -49.859 1.00 81.19 99 SER A CA 1
ATOM 763 C C . SER A 1 99 ? 44.280 -12.137 -51.096 1.00 81.19 99 SER A C 1
ATOM 765 O O . SER A 1 99 ? 44.052 -13.342 -51.189 1.00 81.19 99 SER A O 1
ATOM 767 N N . CYS A 1 100 ? 44.007 -11.278 -52.073 1.00 83.81 100 CYS A N 1
ATOM 768 C CA . CYS A 1 100 ? 43.400 -11.628 -53.350 1.00 83.81 100 CYS A CA 1
ATOM 769 C C . CYS A 1 100 ? 44.105 -10.876 -54.492 1.00 83.81 100 CYS A C 1
ATOM 771 O O . CYS A 1 100 ? 44.436 -9.695 -54.344 1.00 83.81 100 CYS A O 1
ATOM 773 N N . SER A 1 101 ? 44.346 -11.546 -55.624 1.00 80.69 101 SER A N 1
ATOM 774 C CA . SER A 1 101 ? 44.907 -10.916 -56.837 1.00 80.69 101 SER A CA 1
ATOM 775 C C . SER A 1 101 ? 43.870 -10.120 -57.617 1.00 80.69 101 SER A C 1
ATOM 777 O O . SER A 1 101 ? 44.210 -9.143 -58.286 1.00 80.69 101 SER A O 1
ATOM 779 N N . ASP A 1 102 ? 42.609 -10.529 -57.531 1.00 79.50 102 ASP A N 1
ATOM 780 C CA . ASP A 1 102 ? 41.455 -9.830 -58.077 1.00 79.50 102 ASP A CA 1
ATOM 781 C C . ASP A 1 102 ? 40.332 -9.772 -57.026 1.00 79.50 102 ASP A C 1
ATOM 783 O O . ASP A 1 102 ? 40.469 -10.301 -55.928 1.00 79.50 102 ASP A O 1
ATOM 787 N N . TYR A 1 103 ? 39.226 -9.087 -57.321 1.00 78.81 103 TYR A N 1
ATOM 788 C CA . TYR A 1 103 ? 38.145 -8.907 -56.345 1.00 78.81 103 TYR A CA 1
ATOM 789 C C . TYR A 1 103 ? 37.543 -10.237 -55.851 1.00 78.81 103 TYR A C 1
ATOM 791 O O . TYR A 1 103 ? 37.113 -10.316 -54.703 1.00 78.81 103 TYR A O 1
ATOM 799 N N . SER A 1 104 ? 37.525 -11.275 -56.689 1.00 79.19 104 SER A N 1
ATOM 800 C CA . SER A 1 104 ? 36.748 -12.504 -56.486 1.00 79.19 104 SER A CA 1
ATOM 801 C C . SER A 1 104 ? 37.604 -13.728 -56.138 1.00 79.19 104 SER A C 1
ATOM 803 O O . SER A 1 104 ? 37.096 -14.685 -55.558 1.00 79.19 104 SER A O 1
ATOM 805 N N . SER A 1 105 ? 38.894 -13.707 -56.464 1.00 82.75 105 SER A N 1
ATOM 806 C CA . SER A 1 105 ? 39.830 -14.819 -56.322 1.00 82.75 105 SER A CA 1
ATOM 807 C C . SER A 1 105 ? 40.672 -14.647 -55.065 1.00 82.75 105 SER A C 1
ATOM 809 O O . SER A 1 105 ? 41.581 -13.817 -55.021 1.00 82.75 105 SER A O 1
ATOM 811 N N . CYS A 1 106 ? 40.398 -15.451 -54.037 1.00 84.56 106 CYS A N 1
ATOM 812 C CA . CYS A 1 106 ? 41.207 -15.436 -52.826 1.00 84.56 106 CYS A CA 1
ATOM 813 C C . CYS A 1 106 ? 42.478 -16.290 -52.958 1.00 84.56 106 CYS A C 1
ATOM 815 O O . CYS A 1 106 ? 42.396 -17.477 -53.270 1.00 84.56 106 CYS A O 1
ATOM 817 N N . GLU A 1 107 ? 43.639 -15.699 -52.673 1.00 82.12 107 GLU A N 1
ATOM 818 C CA . GLU A 1 107 ? 44.952 -16.357 -52.731 1.00 82.12 107 GLU A CA 1
ATOM 819 C C . GLU A 1 107 ? 45.378 -16.938 -51.382 1.00 82.12 107 GLU A C 1
ATOM 821 O O . GLU A 1 107 ? 45.972 -18.014 -51.334 1.00 82.12 107 GLU A O 1
ATOM 826 N N . ALA A 1 108 ? 45.068 -16.234 -50.291 1.00 82.69 108 ALA A N 1
ATOM 827 C CA . ALA A 1 108 ? 45.363 -16.665 -48.932 1.00 82.69 108 ALA A CA 1
ATOM 828 C C . ALA A 1 108 ? 44.183 -16.352 -48.013 1.00 82.69 108 ALA A C 1
ATOM 830 O O . ALA A 1 108 ? 43.650 -15.240 -48.019 1.00 82.69 108 ALA A O 1
ATOM 831 N N . CYS A 1 109 ? 43.782 -17.341 -47.221 1.00 85.38 109 CYS A N 1
ATOM 832 C CA . CYS A 1 109 ? 42.744 -17.191 -46.213 1.00 85.38 109 CYS A CA 1
ATOM 833 C C . CYS A 1 109 ? 43.360 -16.874 -44.852 1.00 85.38 109 CYS A C 1
ATOM 835 O O . CYS A 1 109 ? 44.455 -17.341 -44.543 1.00 85.38 109 CYS A O 1
ATOM 837 N N . LYS A 1 110 ? 42.623 -16.126 -44.028 1.00 83.31 110 LYS A N 1
ATOM 838 C CA . LYS A 1 110 ? 42.988 -15.872 -42.630 1.00 83.31 110 LYS A CA 1
ATOM 839 C C . LYS A 1 110 ? 43.069 -17.181 -41.831 1.00 83.31 110 LYS A C 1
ATOM 841 O O . LYS A 1 110 ? 42.479 -18.190 -42.218 1.00 83.31 110 LYS A O 1
ATOM 846 N N . GLU A 1 111 ? 43.756 -17.154 -40.690 1.00 81.56 111 GLU A N 1
ATOM 847 C CA . GLU A 1 111 ? 43.870 -18.310 -39.789 1.00 81.56 111 GLU A CA 1
ATOM 848 C C . GLU A 1 111 ? 42.504 -18.924 -39.419 1.00 81.56 111 GLU A C 1
ATOM 850 O O . GLU A 1 111 ? 41.487 -18.229 -39.338 1.00 81.56 111 GLU A O 1
ATOM 855 N N . ASN A 1 112 ? 42.506 -20.236 -39.154 1.00 81.12 112 ASN A N 1
ATOM 856 C CA . ASN A 1 112 ? 41.336 -21.031 -38.755 1.00 81.12 112 ASN A CA 1
ATOM 857 C C . ASN A 1 112 ? 40.224 -21.109 -39.821 1.00 81.12 112 ASN A C 1
ATOM 859 O O . ASN A 1 112 ? 39.030 -21.104 -39.505 1.00 81.12 112 ASN A O 1
ATOM 863 N N . THR A 1 113 ? 40.620 -21.182 -41.094 1.00 81.19 113 THR A N 1
ATOM 864 C CA . THR A 1 113 ? 39.725 -21.340 -42.248 1.00 81.19 113 THR A CA 1
ATOM 865 C C . THR A 1 113 ? 40.076 -22.574 -43.086 1.00 81.19 113 THR A C 1
ATOM 867 O O . THR A 1 113 ? 41.224 -23.017 -43.115 1.00 81.19 113 THR A O 1
ATOM 870 N N . ILE A 1 114 ? 39.090 -23.122 -43.801 1.00 73.31 114 ILE A N 1
ATOM 871 C CA . ILE A 1 114 ? 39.237 -24.228 -44.750 1.00 73.31 114 ILE A CA 1
ATOM 872 C C . ILE A 1 114 ? 39.040 -23.696 -46.183 1.00 73.31 114 ILE A C 1
ATOM 874 O O . ILE A 1 114 ? 38.111 -22.930 -46.456 1.00 73.31 114 ILE A O 1
ATOM 878 N N . ASN A 1 115 ? 39.866 -24.217 -47.103 1.00 68.06 115 ASN A N 1
ATOM 879 C CA . ASN A 1 115 ? 39.765 -24.195 -48.575 1.00 68.06 115 ASN A CA 1
ATOM 880 C C . ASN A 1 115 ? 40.347 -22.977 -49.349 1.00 68.06 115 ASN A C 1
ATOM 882 O O . ASN A 1 115 ? 39.984 -21.833 -49.070 1.00 68.06 115 ASN A O 1
ATOM 886 N N . PRO A 1 116 ? 41.162 -23.208 -50.410 1.00 53.69 116 PRO A N 1
ATOM 887 C CA . PRO A 1 116 ? 41.653 -22.164 -51.307 1.00 53.69 116 PRO A CA 1
ATOM 888 C C . PRO A 1 116 ? 40.582 -21.813 -52.352 1.00 53.69 116 PRO A C 1
ATOM 890 O O . PRO A 1 116 ? 40.233 -22.625 -53.208 1.00 53.69 116 PRO A O 1
ATOM 893 N N . GLY A 1 117 ? 40.037 -20.599 -52.259 1.00 60.22 117 GLY A N 1
ATOM 894 C CA . GLY A 1 117 ? 39.125 -20.021 -53.253 1.00 60.22 117 GLY A CA 1
ATOM 895 C C . GLY A 1 117 ? 37.968 -19.227 -52.649 1.00 60.22 117 GLY A C 1
ATOM 896 O O . GLY A 1 117 ? 37.622 -18.173 -53.171 1.00 60.22 117 GLY A O 1
ATOM 897 N N . SER A 1 118 ? 37.404 -19.675 -51.521 1.00 68.62 118 SER A N 1
ATOM 898 C CA . SER A 1 118 ? 36.250 -19.014 -50.892 1.00 68.62 118 SER A CA 1
ATOM 899 C C . SER A 1 118 ? 36.273 -19.013 -49.361 1.00 68.62 118 SER A C 1
ATOM 901 O O . SER A 1 118 ? 35.194 -18.919 -48.789 1.00 68.62 118 SER A O 1
ATOM 903 N N . CYS A 1 119 ? 37.444 -19.149 -48.724 1.00 81.00 119 CYS A N 1
ATOM 904 C CA . CYS A 1 119 ? 37.711 -19.064 -47.275 1.00 81.00 119 CYS A CA 1
ATOM 905 C C . CYS A 1 119 ? 36.473 -19.164 -46.367 1.00 81.00 119 CYS A C 1
ATOM 907 O O . CYS A 1 119 ? 35.748 -18.180 -46.200 1.00 81.00 119 CYS A O 1
ATOM 909 N N . ALA A 1 120 ? 36.248 -20.329 -45.765 1.00 81.75 120 ALA A N 1
ATOM 910 C CA . ALA A 1 120 ? 35.208 -20.541 -44.757 1.00 81.75 120 ALA A CA 1
ATOM 911 C C . ALA A 1 120 ? 35.852 -20.895 -43.415 1.00 81.75 120 ALA A C 1
ATOM 913 O O . ALA A 1 120 ? 36.934 -21.468 -43.416 1.00 81.75 120 ALA A O 1
ATOM 914 N N . CYS A 1 121 ? 35.224 -20.573 -42.283 1.00 81.19 121 CYS A N 1
ATOM 915 C CA . CYS A 1 121 ? 35.755 -20.995 -40.984 1.00 81.19 121 CYS A CA 1
ATOM 916 C C . CYS A 1 121 ? 35.831 -22.521 -40.878 1.00 81.19 121 CYS A C 1
ATOM 918 O O . CYS A 1 121 ? 34.960 -23.223 -41.392 1.00 81.19 121 CYS A O 1
ATOM 920 N N . ASP A 1 122 ? 36.884 -23.003 -40.219 1.00 80.06 122 ASP A N 1
ATOM 921 C CA . ASP A 1 122 ? 37.060 -24.417 -39.889 1.00 80.06 122 ASP A CA 1
ATOM 922 C C . ASP A 1 122 ? 35.955 -24.913 -38.943 1.00 80.06 122 ASP A C 1
ATOM 924 O O . ASP A 1 122 ? 35.305 -24.114 -38.273 1.00 80.06 122 ASP A O 1
ATOM 928 N N . ASP A 1 123 ? 35.714 -26.223 -38.886 1.00 71.88 123 ASP A N 1
ATOM 929 C CA . ASP A 1 123 ? 34.567 -26.838 -38.204 1.00 71.88 123 ASP A CA 1
ATOM 930 C C . ASP A 1 123 ? 34.507 -26.503 -36.700 1.00 71.88 123 ASP A C 1
ATOM 932 O O . ASP A 1 123 ? 33.424 -26.474 -36.114 1.00 71.88 123 ASP A O 1
ATOM 936 N N . ASN A 1 124 ? 35.653 -26.184 -36.087 1.00 72.19 124 ASN A N 1
ATOM 937 C CA . ASN A 1 124 ? 35.768 -25.781 -34.677 1.00 72.19 124 ASN A CA 1
ATOM 938 C C . ASN A 1 124 ? 35.654 -24.263 -34.440 1.00 72.19 124 ASN A C 1
ATOM 940 O O . ASN A 1 124 ? 35.790 -23.798 -33.303 1.00 72.19 124 ASN A O 1
ATOM 944 N N . TYR A 1 125 ? 35.428 -23.485 -35.499 1.00 73.62 125 TYR A N 1
ATOM 945 C CA . TYR A 1 125 ? 35.448 -22.031 -35.466 1.00 73.62 125 TYR A CA 1
ATOM 946 C C . TYR A 1 125 ? 34.209 -21.431 -36.137 1.00 73.62 125 TYR A C 1
ATOM 948 O O . TYR A 1 125 ? 33.606 -22.005 -37.043 1.00 73.62 125 TYR A O 1
ATOM 956 N N . VAL A 1 126 ? 33.825 -20.234 -35.702 1.00 74.69 126 VAL A N 1
ATOM 957 C CA . VAL A 1 126 ? 32.677 -19.502 -36.247 1.00 74.69 126 VAL A CA 1
ATOM 958 C C . VAL A 1 126 ? 33.091 -18.089 -36.622 1.00 74.69 126 VAL A C 1
ATOM 960 O O . VAL A 1 126 ? 33.989 -17.514 -36.011 1.00 74.69 126 VAL A O 1
ATOM 963 N N . LEU A 1 127 ? 32.455 -17.539 -37.655 1.00 73.75 127 LEU A N 1
ATOM 964 C CA . LEU A 1 127 ? 32.697 -16.176 -38.107 1.00 73.75 127 LEU A CA 1
ATOM 965 C C . LEU A 1 127 ? 32.219 -15.168 -37.050 1.00 73.75 127 LEU A C 1
ATOM 967 O O . LEU A 1 127 ? 31.030 -15.122 -36.740 1.00 73.75 127 LEU A O 1
ATOM 971 N N . ASP A 1 128 ? 33.141 -14.344 -36.553 1.00 73.69 128 ASP A N 1
ATOM 972 C CA . ASP A 1 128 ? 32.848 -13.139 -35.771 1.00 73.69 128 ASP A CA 1
ATOM 973 C C . ASP A 1 128 ? 32.730 -11.930 -36.712 1.00 73.69 128 ASP A C 1
ATOM 975 O O . ASP A 1 128 ? 33.719 -11.485 -37.305 1.00 73.69 128 ASP A O 1
ATOM 979 N N . ASP A 1 129 ? 31.514 -11.407 -36.870 1.00 67.31 129 ASP A N 1
ATOM 980 C CA . ASP A 1 129 ? 31.186 -10.291 -37.761 1.00 67.31 129 ASP A CA 1
ATOM 981 C C . ASP A 1 129 ? 31.347 -8.909 -37.105 1.00 67.31 129 ASP A C 1
ATOM 983 O O . ASP A 1 129 ? 31.187 -7.881 -37.776 1.00 67.31 129 ASP A O 1
ATOM 987 N N . THR A 1 130 ? 31.701 -8.866 -35.815 1.00 62.59 130 THR A N 1
ATOM 988 C CA . THR A 1 130 ? 31.540 -7.657 -35.009 1.00 62.59 130 THR A CA 1
ATOM 989 C C . THR A 1 130 ? 32.611 -6.604 -35.278 1.00 62.59 130 THR A C 1
ATOM 991 O O . THR A 1 130 ? 32.262 -5.424 -35.273 1.00 62.59 130 THR A O 1
ATOM 994 N N . GLN A 1 131 ? 33.875 -6.973 -35.566 1.00 58.78 131 GLN A N 1
ATOM 995 C CA . GLN A 1 131 ? 34.949 -6.020 -35.942 1.00 58.78 131 GLN A CA 1
ATOM 996 C C . GLN A 1 131 ? 36.061 -6.597 -36.843 1.00 58.78 131 GLN A C 1
ATOM 998 O O . GLN A 1 131 ? 36.501 -5.913 -37.769 1.00 58.78 131 GLN A O 1
ATOM 1003 N N . SER A 1 132 ? 36.525 -7.830 -36.612 1.00 63.22 132 SER A N 1
ATOM 1004 C CA . SER A 1 132 ? 37.748 -8.378 -37.233 1.00 63.22 132 SER A CA 1
ATOM 1005 C C . SER A 1 132 ? 37.508 -9.331 -38.414 1.00 63.22 132 SER A C 1
ATOM 1007 O O . SER A 1 132 ? 38.435 -9.573 -39.199 1.00 63.22 132 SER A O 1
ATOM 1009 N N . ASN A 1 133 ? 36.283 -9.851 -38.581 1.00 72.62 133 ASN A N 1
ATOM 1010 C CA . ASN A 1 133 ? 35.958 -10.935 -39.523 1.00 72.62 133 ASN A CA 1
ATOM 1011 C C . ASN A 1 133 ? 36.987 -12.053 -39.440 1.00 72.62 133 ASN A C 1
ATOM 1013 O O . ASN A 1 133 ? 37.747 -12.302 -40.384 1.00 72.62 133 ASN A O 1
ATOM 1017 N N . THR A 1 134 ? 37.067 -12.638 -38.258 1.00 76.06 134 THR A N 1
ATOM 1018 C CA . THR A 1 134 ? 37.964 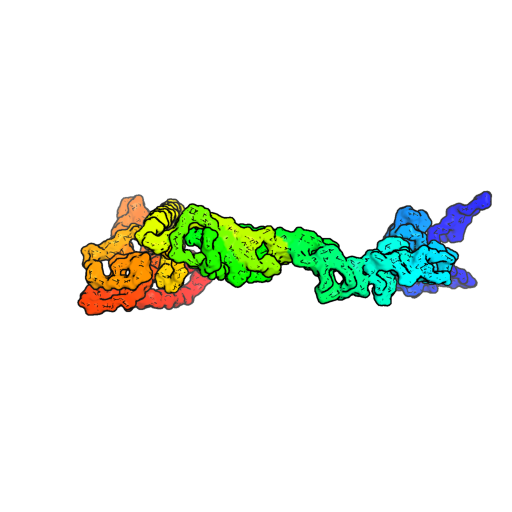-13.741 -37.937 1.00 76.06 134 THR A CA 1
ATOM 1019 C C . THR A 1 134 ? 37.140 -14.932 -37.499 1.00 76.06 134 THR A C 1
ATOM 1021 O O . THR A 1 134 ? 36.022 -14.783 -37.012 1.00 76.06 134 THR A O 1
ATOM 1024 N N . CYS A 1 135 ? 37.707 -16.116 -37.663 1.00 79.25 135 CYS A N 1
ATOM 1025 C CA . CYS A 1 135 ? 37.113 -17.340 -37.169 1.00 79.25 135 CYS A CA 1
ATOM 1026 C C . CYS A 1 135 ? 37.526 -17.519 -35.702 1.00 79.25 135 CYS A C 1
ATOM 1028 O O . CYS A 1 135 ? 38.713 -17.692 -35.412 1.00 79.25 135 CYS A O 1
ATOM 1030 N N . ILE A 1 136 ? 36.564 -17.414 -34.783 1.00 76.50 136 ILE A N 1
ATOM 1031 C CA . ILE A 1 136 ? 36.773 -17.565 -33.336 1.00 76.50 136 ILE A CA 1
ATOM 1032 C C . ILE A 1 136 ? 36.378 -18.977 -32.874 1.00 76.50 136 ILE A C 1
ATOM 1034 O O . ILE A 1 136 ? 35.442 -19.547 -33.437 1.00 76.50 136 ILE A O 1
ATOM 1038 N N . PRO A 1 137 ? 37.063 -19.566 -31.875 1.00 73.12 137 PRO A N 1
ATOM 1039 C CA . PRO A 1 137 ? 36.705 -20.885 -31.358 1.00 73.12 137 PRO A CA 1
ATOM 1040 C C . PRO A 1 137 ? 35.297 -20.895 -30.749 1.00 73.12 137 PRO A C 1
ATOM 1042 O O . PRO A 1 137 ? 34.935 -19.977 -30.007 1.00 73.12 137 PRO A O 1
ATOM 1045 N N . ILE A 1 138 ? 34.543 -21.974 -30.983 1.00 66.19 138 ILE A N 1
ATOM 1046 C CA . ILE A 1 138 ? 33.179 -22.181 -30.446 1.00 66.19 138 ILE A CA 1
ATOM 1047 C C . ILE A 1 138 ? 33.136 -22.149 -28.900 1.00 66.19 138 ILE A C 1
ATOM 1049 O O . ILE A 1 138 ? 32.100 -21.856 -28.311 1.00 66.19 138 ILE A O 1
ATOM 1053 N N . GLU A 1 139 ? 34.265 -22.361 -28.218 1.00 62.06 139 GLU A N 1
ATOM 1054 C CA . GLU A 1 139 ? 34.369 -22.385 -26.748 1.00 62.06 139 GLU A CA 1
ATOM 1055 C C . GLU A 1 139 ? 34.071 -21.044 -26.043 1.00 62.06 139 GLU A C 1
ATOM 1057 O O . GLU A 1 139 ? 34.037 -20.980 -24.816 1.00 62.06 139 GLU A O 1
ATOM 1062 N N . SER A 1 140 ? 33.825 -19.962 -26.782 1.00 60.81 140 SER A N 1
ATOM 1063 C CA . SER A 1 140 ? 33.652 -18.607 -26.241 1.00 60.81 140 SER A CA 1
ATOM 1064 C C . SER A 1 140 ? 32.228 -18.273 -25.747 1.00 60.81 140 SER A C 1
ATOM 1066 O O . SER A 1 140 ? 31.845 -17.107 -25.690 1.00 60.81 140 SER A O 1
ATOM 1068 N N . GLY A 1 141 ? 31.450 -19.274 -25.314 1.00 66.19 141 GLY A N 1
ATOM 1069 C CA . GLY A 1 141 ? 30.130 -19.054 -24.697 1.00 66.19 141 GLY A CA 1
ATOM 1070 C C . GLY A 1 141 ? 29.016 -18.727 -25.699 1.00 66.19 141 GLY A C 1
ATOM 1071 O O . GLY A 1 141 ? 28.115 -17.939 -25.404 1.00 66.19 141 GLY A O 1
ATOM 1072 N N . GLY A 1 142 ? 29.074 -19.324 -26.889 1.00 72.62 142 GLY A N 1
ATOM 1073 C CA . GLY A 1 142 ? 28.037 -19.211 -27.914 1.00 72.62 142 GLY A CA 1
ATOM 1074 C C . GLY A 1 142 ? 27.848 -20.509 -28.691 1.00 72.62 142 GLY A C 1
ATOM 1075 O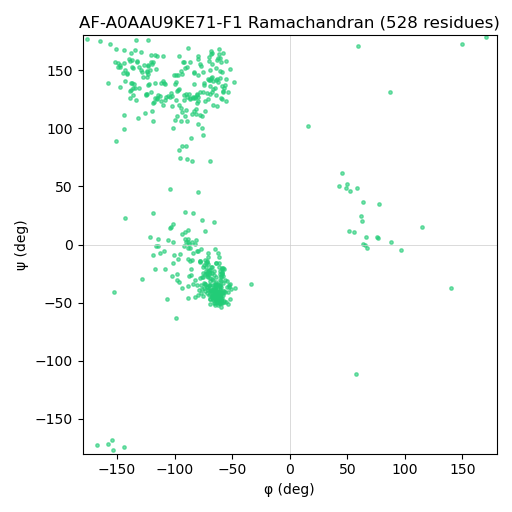 O . GLY A 1 142 ? 28.432 -21.540 -28.359 1.00 72.62 142 GLY A O 1
ATOM 1076 N N . PHE A 1 143 ? 27.014 -20.458 -29.725 1.00 76.06 143 PHE A N 1
ATOM 1077 C CA . PHE A 1 143 ? 26.706 -21.602 -30.582 1.00 76.06 143 PHE A CA 1
ATOM 1078 C C . PHE A 1 143 ? 26.688 -21.196 -32.060 1.00 76.06 143 PHE A C 1
ATOM 1080 O O . PHE A 1 143 ? 26.533 -20.020 -32.400 1.00 76.06 143 PHE A O 1
ATOM 1087 N N . LYS A 1 144 ? 26.856 -22.182 -32.949 1.00 74.81 144 LYS A N 1
ATOM 1088 C CA . LYS A 1 144 ? 26.728 -21.998 -34.399 1.00 74.81 144 LYS A CA 1
ATOM 1089 C C . LYS A 1 144 ? 25.252 -22.092 -34.780 1.00 74.81 144 LYS A C 1
ATOM 1091 O O . LYS A 1 144 ? 24.644 -23.149 -34.612 1.00 74.81 144 LYS A O 1
ATOM 1096 N N . GLY A 1 145 ? 24.683 -20.995 -35.271 1.00 69.94 145 GLY A N 1
ATOM 1097 C CA . GLY A 1 145 ? 23.313 -20.969 -35.775 1.00 69.94 145 GLY A CA 1
ATOM 1098 C C . GLY A 1 145 ? 23.155 -21.786 -37.060 1.00 69.94 145 GLY A C 1
ATOM 1099 O O . GLY A 1 145 ? 24.133 -22.141 -37.721 1.00 69.94 145 GLY A O 1
ATOM 1100 N N . GLU A 1 146 ? 21.909 -22.066 -37.451 1.00 71.38 146 GLU A N 1
ATOM 1101 C CA . GLU A 1 146 ? 21.599 -22.719 -38.738 1.00 71.38 146 GLU A CA 1
ATOM 1102 C C . GLU A 1 146 ? 22.076 -21.892 -39.949 1.00 71.38 146 GLU A C 1
ATOM 1104 O O . GLU A 1 146 ? 22.325 -22.431 -41.025 1.00 71.38 146 GLU A O 1
ATOM 1109 N N . ASP A 1 147 ? 22.254 -20.585 -39.754 1.00 67.62 147 ASP A N 1
ATOM 1110 C CA . ASP A 1 147 ? 22.832 -19.628 -40.697 1.00 67.62 147 ASP A CA 1
ATOM 1111 C C . ASP A 1 147 ? 24.368 -19.702 -40.794 1.00 67.62 147 ASP A C 1
ATOM 1113 O O . ASP A 1 147 ? 24.966 -18.978 -41.589 1.00 67.62 147 ASP A O 1
ATOM 1117 N N . GLY A 1 148 ? 25.018 -20.541 -39.982 1.00 66.88 148 GLY A N 1
ATOM 1118 C CA . GLY A 1 148 ? 26.471 -20.666 -39.905 1.00 66.88 148 GLY A CA 1
ATOM 1119 C C . GLY A 1 148 ? 27.175 -19.533 -39.150 1.00 66.88 148 GLY A C 1
ATOM 1120 O O . GLY A 1 148 ? 28.407 -19.516 -39.143 1.00 66.88 148 GLY A O 1
ATOM 1121 N N . HIS A 1 149 ? 26.430 -18.619 -38.518 1.00 65.75 149 HIS A N 1
ATOM 1122 C CA . HIS A 1 149 ? 26.972 -17.482 -37.769 1.00 65.75 149 HIS A CA 1
ATOM 1123 C C . HIS A 1 149 ? 27.069 -17.785 -36.269 1.00 65.75 149 HIS A C 1
ATOM 1125 O O . HIS A 1 149 ? 26.453 -18.728 -35.760 1.00 65.75 149 HIS A O 1
ATOM 1131 N N . PHE A 1 150 ? 27.876 -16.994 -35.558 1.00 72.50 150 PHE A N 1
ATOM 1132 C CA . PHE A 1 150 ? 28.031 -17.108 -34.112 1.00 72.50 150 PHE A CA 1
ATOM 1133 C C . PHE A 1 150 ? 26.897 -16.365 -33.419 1.00 72.50 150 PHE A C 1
ATOM 1135 O O . PHE A 1 150 ? 26.699 -15.173 -33.643 1.00 72.50 150 PHE A O 1
ATOM 1142 N N . HIS A 1 151 ? 26.191 -17.057 -32.531 1.00 75.75 151 HIS A N 1
ATOM 1143 C CA . HIS A 1 151 ? 25.196 -16.448 -31.658 1.00 75.75 151 HIS A CA 1
ATOM 1144 C C . HIS A 1 151 ? 25.667 -16.578 -30.214 1.00 75.75 151 HIS A C 1
ATOM 1146 O O . HIS A 1 151 ? 25.951 -17.681 -29.738 1.00 75.75 151 HIS A O 1
ATOM 1152 N N . ALA A 1 152 ? 25.750 -15.447 -29.511 1.00 79.25 152 ALA A N 1
ATOM 1153 C CA . ALA A 1 152 ? 26.042 -15.444 -28.083 1.00 79.25 152 ALA A CA 1
ATOM 1154 C C . ALA A 1 152 ? 24.928 -16.169 -27.316 1.00 79.25 152 ALA A C 1
ATOM 1156 O O . ALA A 1 152 ? 23.745 -16.053 -27.659 1.00 79.25 152 ALA A O 1
ATOM 1157 N N . CYS A 1 153 ? 25.297 -16.912 -26.272 1.00 85.75 153 CYS A N 1
ATOM 1158 C CA . CYS A 1 153 ? 24.302 -17.585 -25.453 1.00 85.75 153 CYS A CA 1
ATOM 1159 C C . CYS A 1 153 ? 23.378 -16.591 -24.727 1.00 85.75 153 CYS A C 1
ATOM 1161 O O . CYS A 1 153 ? 23.788 -15.470 -24.414 1.00 85.75 153 CYS A O 1
ATOM 1163 N N . PRO A 1 154 ? 22.130 -16.998 -24.426 1.00 86.69 154 PRO A N 1
ATOM 1164 C CA . PRO A 1 154 ? 21.226 -16.205 -23.603 1.00 86.69 154 PRO A CA 1
ATOM 1165 C C . PRO A 1 154 ? 21.825 -15.852 -22.236 1.00 86.69 154 PRO A C 1
ATOM 1167 O O . PRO A 1 154 ? 22.700 -16.543 -21.714 1.00 86.69 154 PRO A O 1
ATOM 1170 N N . ASN A 1 155 ? 21.293 -14.793 -21.627 1.00 86.56 155 ASN A N 1
ATOM 1171 C CA . ASN A 1 155 ? 21.677 -14.337 -20.290 1.00 86.56 155 ASN A CA 1
ATOM 1172 C C . ASN A 1 155 ? 21.709 -15.488 -19.266 1.00 86.56 155 ASN A C 1
ATOM 1174 O O . ASN A 1 155 ? 20.828 -16.346 -19.259 1.00 86.56 155 ASN A O 1
ATOM 1178 N N . LEU A 1 156 ? 22.717 -15.471 -18.386 1.00 87.94 156 LEU A N 1
ATOM 1179 C CA . LEU A 1 156 ? 23.023 -16.509 -17.387 1.00 87.94 156 LEU A CA 1
ATOM 1180 C C . LEU A 1 156 ? 23.455 -17.878 -17.941 1.00 87.94 156 LEU A C 1
ATOM 1182 O O . LEU A 1 156 ? 23.750 -18.766 -17.138 1.00 87.94 156 LEU A O 1
ATOM 1186 N N . CYS A 1 157 ? 23.531 -18.079 -19.257 1.00 89.56 157 CYS A N 1
ATOM 1187 C CA . CYS A 1 157 ? 24.004 -19.330 -19.843 1.00 89.56 157 CYS A CA 1
ATOM 1188 C C . CYS A 1 157 ? 25.509 -19.270 -20.110 1.00 89.56 157 CYS A C 1
ATOM 1190 O O . CYS A 1 157 ? 25.994 -18.376 -20.796 1.00 89.56 157 CYS A O 1
ATOM 1192 N N . SER A 1 158 ? 26.253 -20.233 -19.563 1.00 85.69 158 SER A N 1
ATOM 1193 C CA . SER A 1 158 ? 27.687 -20.389 -19.833 1.00 85.69 158 SER A CA 1
ATOM 1194 C C . SER A 1 158 ? 27.943 -21.216 -21.096 1.00 85.69 158 SER A C 1
ATOM 1196 O O . SER A 1 158 ? 28.960 -21.023 -21.755 1.00 85.69 158 SER A O 1
ATOM 1198 N N . SER A 1 159 ? 27.005 -22.095 -21.466 1.00 83.94 159 SER A N 1
ATOM 1199 C CA . SER A 1 159 ? 26.957 -22.762 -22.771 1.00 83.94 159 SER A CA 1
ATOM 1200 C C . SER A 1 159 ? 25.515 -23.067 -23.186 1.00 83.94 159 SER A C 1
ATOM 1202 O O . SER A 1 159 ? 24.630 -23.229 -22.337 1.00 83.94 159 SER A O 1
ATOM 1204 N N . CYS A 1 160 ? 25.259 -23.130 -24.493 1.00 87.31 160 CYS A N 1
ATOM 1205 C CA . CYS A 1 160 ? 23.924 -23.312 -25.052 1.00 87.31 160 CYS A CA 1
ATOM 1206 C C . CYS A 1 160 ? 23.952 -24.018 -26.415 1.00 87.31 160 CYS A C 1
ATOM 1208 O O . CYS A 1 160 ? 24.953 -23.990 -27.122 1.00 87.31 160 CYS A O 1
ATOM 1210 N N . GLU A 1 161 ? 22.829 -24.643 -26.774 1.00 84.94 161 GLU A N 1
ATOM 1211 C CA . GLU A 1 161 ? 22.588 -25.236 -28.100 1.00 84.94 161 GLU A CA 1
ATOM 1212 C C . GLU A 1 161 ? 21.769 -24.300 -29.001 1.00 84.94 161 GLU A C 1
ATOM 1214 O O . GLU A 1 161 ? 21.820 -24.405 -30.222 1.00 84.94 161 GLU A O 1
ATOM 1219 N N . SER A 1 162 ? 20.974 -23.408 -28.401 1.00 84.88 162 SER A N 1
ATOM 1220 C CA . SER A 1 162 ? 20.169 -22.410 -29.108 1.00 84.88 162 SER A CA 1
ATOM 1221 C C . SER A 1 162 ? 19.855 -21.218 -28.201 1.00 84.88 162 SER A C 1
ATOM 1223 O O . SER A 1 162 ? 20.041 -21.285 -26.985 1.00 84.88 162 SER A O 1
ATOM 1225 N N . LEU A 1 163 ? 19.255 -20.163 -28.763 1.00 83.44 163 LEU A N 1
ATOM 1226 C CA . LEU A 1 163 ? 18.728 -19.024 -27.991 1.00 83.44 163 LEU A CA 1
ATOM 1227 C C . LEU A 1 163 ? 17.611 -19.403 -27.000 1.00 83.44 163 LEU A C 1
ATOM 1229 O O . LEU A 1 163 ? 17.224 -18.591 -26.163 1.00 83.44 163 LEU A O 1
ATOM 1233 N N . THR A 1 164 ? 17.083 -20.622 -27.092 1.00 88.06 164 THR A N 1
ATOM 1234 C CA . THR A 1 164 ? 16.011 -21.135 -26.230 1.00 88.06 164 THR A CA 1
ATOM 1235 C C . THR A 1 164 ? 16.443 -22.315 -25.367 1.00 88.06 164 THR A C 1
ATOM 1237 O O . THR A 1 164 ? 15.624 -22.824 -24.611 1.00 88.06 164 THR A O 1
ATOM 1240 N N . LYS A 1 165 ? 17.695 -22.776 -25.495 1.00 89.88 165 LYS A N 1
ATOM 1241 C CA . LYS A 1 165 ? 18.172 -23.987 -24.824 1.00 89.88 165 LYS A CA 1
ATOM 1242 C C . LYS A 1 165 ? 19.618 -23.864 -24.366 1.00 89.88 165 LYS A C 1
ATOM 1244 O O . LYS A 1 165 ? 20.540 -23.879 -25.183 1.00 89.88 165 LYS A O 1
ATOM 1249 N N . CYS A 1 166 ? 19.804 -23.812 -23.056 1.00 90.69 166 CYS A N 1
ATOM 1250 C CA . CYS A 1 166 ? 21.093 -23.753 -22.388 1.00 90.69 166 CYS A CA 1
ATOM 1251 C C . CYS A 1 166 ? 21.520 -25.133 -21.881 1.00 90.69 166 CYS A C 1
ATOM 1253 O O . CYS A 1 166 ? 20.710 -25.900 -21.366 1.00 90.69 166 CYS A O 1
ATOM 1255 N N . THR A 1 167 ? 22.807 -25.444 -22.024 1.00 90.06 167 THR A N 1
ATOM 1256 C CA . THR A 1 167 ? 23.420 -26.710 -21.588 1.00 90.06 167 THR A CA 1
ATOM 1257 C C . THR A 1 167 ? 24.191 -26.556 -20.285 1.00 90.06 167 THR A C 1
ATOM 1259 O O . THR A 1 167 ? 24.299 -27.512 -19.520 1.00 90.06 167 THR A O 1
ATOM 1262 N N . ALA A 1 168 ? 24.693 -25.353 -20.002 1.00 89.25 168 ALA A N 1
ATOM 1263 C CA . ALA A 1 168 ? 25.286 -25.004 -18.720 1.00 89.25 168 ALA A CA 1
ATOM 1264 C C . ALA A 1 168 ? 24.954 -23.556 -18.338 1.00 89.25 168 ALA A C 1
ATOM 1266 O O . ALA A 1 168 ? 24.780 -22.687 -19.195 1.00 89.25 168 ALA A O 1
ATOM 1267 N N . CYS A 1 169 ? 24.881 -23.303 -17.031 1.00 91.31 169 CYS A N 1
ATOM 1268 C CA . CYS A 1 169 ? 24.566 -21.993 -16.471 1.00 91.31 169 CYS A CA 1
ATOM 1269 C C . CYS A 1 169 ? 25.776 -21.349 -15.792 1.00 91.31 169 CYS A C 1
ATOM 1271 O O . CYS A 1 169 ? 26.757 -22.014 -15.447 1.00 91.31 169 CYS A O 1
ATOM 1273 N N . ALA A 1 170 ? 25.689 -20.039 -15.585 1.00 90.06 170 ALA A N 1
ATOM 1274 C CA . ALA A 1 170 ? 26.586 -19.287 -14.726 1.00 90.06 170 ALA A CA 1
ATOM 1275 C C . ALA A 1 170 ? 26.504 -19.770 -13.264 1.00 90.06 170 ALA A C 1
ATOM 1277 O O . ALA A 1 170 ? 25.558 -20.445 -12.846 1.00 90.06 170 ALA A O 1
ATOM 1278 N N . ASN A 1 171 ? 27.503 -19.397 -12.462 1.00 91.88 171 ASN A N 1
ATOM 1279 C CA . ASN A 1 171 ? 27.544 -19.749 -11.044 1.00 91.88 171 ASN A CA 1
ATOM 1280 C C . ASN A 1 171 ? 26.279 -19.273 -10.314 1.00 91.88 171 ASN A C 1
ATOM 1282 O O . ASN A 1 171 ? 25.835 -18.140 -10.494 1.00 91.88 171 ASN A O 1
ATOM 1286 N N . ASN A 1 172 ? 25.741 -20.135 -9.449 1.00 92.31 172 ASN A N 1
ATOM 1287 C CA . ASN A 1 172 ? 24.490 -19.918 -8.715 1.00 92.31 172 ASN A CA 1
ATOM 1288 C C . ASN A 1 172 ? 23.243 -19.765 -9.602 1.00 92.31 172 ASN A C 1
ATOM 1290 O O . ASN A 1 172 ? 22.256 -19.188 -9.152 1.00 92.31 172 ASN A O 1
ATOM 1294 N N . ALA A 1 173 ? 23.255 -20.309 -10.820 1.00 93.19 173 ALA A N 1
ATOM 1295 C CA . ALA A 1 173 ? 22.072 -20.501 -11.654 1.00 93.19 173 ALA A CA 1
ATOM 1296 C C . ALA A 1 173 ? 21.839 -21.989 -11.963 1.00 93.19 173 ALA A C 1
ATOM 1298 O O . ALA A 1 173 ? 22.754 -22.810 -11.892 1.00 93.19 173 ALA A O 1
ATOM 1299 N N . SER A 1 174 ? 20.598 -22.336 -12.294 1.00 93.50 174 SER A N 1
ATOM 1300 C CA . SER A 1 174 ? 20.179 -23.683 -12.687 1.00 93.50 174 SER A CA 1
ATOM 1301 C C . SER A 1 174 ? 19.243 -23.637 -13.889 1.00 93.50 174 SER A C 1
ATOM 1303 O O . SER A 1 174 ? 18.531 -22.653 -14.103 1.00 93.50 174 SER A O 1
ATOM 1305 N N . ILE A 1 175 ? 19.257 -24.712 -14.680 1.00 92.88 175 ILE A N 1
ATOM 1306 C CA . ILE A 1 175 ? 18.392 -24.854 -15.853 1.00 92.88 175 ILE A CA 1
ATOM 1307 C C . ILE A 1 175 ? 16.961 -25.121 -15.377 1.00 92.88 175 ILE A C 1
ATOM 1309 O O . ILE A 1 175 ? 16.707 -26.087 -14.656 1.00 92.88 175 ILE A O 1
ATOM 1313 N N . GLN A 1 176 ? 16.024 -24.278 -15.800 1.00 90.44 176 GLN A N 1
ATOM 1314 C CA . GLN A 1 176 ? 14.586 -24.462 -15.633 1.00 90.44 176 GLN A CA 1
ATOM 1315 C C . GLN A 1 176 ? 13.924 -24.169 -16.981 1.00 90.44 176 GLN A C 1
ATOM 1317 O O . GLN A 1 176 ? 14.125 -23.098 -17.539 1.00 90.44 176 GLN A O 1
ATOM 1322 N N . ASN A 1 177 ? 13.140 -25.110 -17.515 1.00 89.19 177 ASN A N 1
ATOM 1323 C CA . ASN A 1 177 ? 12.513 -24.982 -18.841 1.00 89.19 177 ASN A CA 1
ATOM 1324 C C . ASN A 1 177 ? 13.516 -24.573 -19.938 1.00 89.19 177 ASN A C 1
ATOM 1326 O O . ASN A 1 177 ? 13.303 -23.583 -20.633 1.00 89.19 177 ASN A O 1
ATOM 1330 N N . ASP A 1 178 ? 14.629 -25.305 -20.034 1.00 92.00 178 ASP A N 1
ATOM 1331 C CA . ASP A 1 178 ? 15.701 -25.096 -21.019 1.00 92.00 178 ASP A CA 1
ATOM 1332 C C . ASP A 1 178 ? 16.468 -23.757 -20.919 1.00 92.00 178 ASP A C 1
ATOM 1334 O O . ASP A 1 178 ? 17.429 -23.555 -21.655 1.00 92.00 178 ASP A O 1
ATOM 1338 N N . LEU A 1 179 ? 16.152 -22.872 -19.967 1.00 91.62 179 LEU A N 1
ATOM 1339 C CA . LEU A 1 179 ? 16.870 -21.611 -19.735 1.00 91.62 179 LEU A CA 1
ATOM 1340 C C . LEU A 1 179 ? 17.454 -21.529 -18.322 1.00 91.62 179 LEU A C 1
ATOM 1342 O O . LEU A 1 179 ? 17.003 -22.203 -17.399 1.00 91.62 179 LEU A O 1
ATOM 1346 N N . CYS A 1 180 ? 18.476 -20.697 -18.143 1.00 92.81 180 CYS A N 1
ATOM 1347 C CA . CYS A 1 180 ? 19.144 -20.523 -16.857 1.00 92.81 180 CYS A CA 1
ATOM 1348 C C . CYS A 1 180 ? 18.459 -19.456 -15.998 1.00 92.81 180 CYS A C 1
ATOM 1350 O O . CYS A 1 180 ? 18.264 -18.323 -16.432 1.00 92.81 180 CYS A O 1
ATOM 1352 N N . TYR A 1 181 ? 18.162 -19.805 -14.747 1.00 92.38 181 TYR A N 1
ATOM 1353 C CA . TYR A 1 181 ? 17.612 -18.892 -13.745 1.00 92.38 181 TYR A CA 1
ATOM 1354 C C . TYR A 1 181 ? 18.451 -18.934 -12.474 1.00 92.38 181 TYR A C 1
ATOM 1356 O O . TYR A 1 181 ? 18.934 -19.997 -12.079 1.00 92.38 181 TYR A O 1
ATOM 1364 N N . CYS A 1 182 ? 18.612 -17.788 -11.810 1.00 93.00 182 CYS A N 1
ATOM 1365 C CA . CYS A 1 182 ? 19.329 -17.740 -10.541 1.00 93.00 182 CYS A CA 1
ATOM 1366 C C . CYS A 1 182 ? 18.673 -18.648 -9.491 1.00 93.00 182 CYS A C 1
ATOM 1368 O O . CYS A 1 182 ? 17.452 -18.672 -9.314 1.00 93.00 182 CYS A O 1
ATOM 1370 N N . ASN A 1 183 ? 19.516 -19.384 -8.771 1.00 92.00 183 ASN A N 1
ATOM 1371 C CA . ASN A 1 183 ? 19.123 -20.220 -7.650 1.00 92.00 183 ASN A CA 1
ATOM 1372 C C . ASN A 1 183 ? 18.517 -19.361 -6.535 1.00 92.00 183 ASN A C 1
ATOM 1374 O O . ASN A 1 183 ? 18.732 -18.151 -6.461 1.00 92.00 183 ASN A O 1
ATOM 1378 N N . LEU A 1 184 ? 17.754 -19.997 -5.646 1.00 87.94 184 LEU A N 1
ATOM 1379 C CA . LEU A 1 184 ? 17.151 -19.319 -4.501 1.00 87.94 184 LEU A CA 1
ATOM 1380 C C . LEU A 1 184 ? 18.210 -18.558 -3.684 1.00 87.94 184 LEU A C 1
ATOM 1382 O O . LEU A 1 184 ? 19.243 -19.130 -3.342 1.00 87.94 184 LEU A O 1
ATOM 1386 N N . GLY A 1 185 ? 17.934 -17.293 -3.358 1.00 88.06 185 GLY A N 1
ATOM 1387 C CA . GLY A 1 185 ? 18.870 -16.406 -2.663 1.00 88.06 185 GLY A CA 1
ATOM 1388 C C . GLY A 1 185 ? 19.802 -15.634 -3.582 1.00 88.06 185 GLY A C 1
ATOM 1389 O O . GLY A 1 185 ? 20.641 -14.891 -3.084 1.00 88.06 185 GLY A O 1
ATOM 1390 N N . TYR A 1 186 ? 19.661 -15.782 -4.899 1.00 90.69 186 TYR A N 1
ATOM 1391 C CA . TYR A 1 186 ? 20.454 -15.051 -5.872 1.00 90.69 186 TYR A CA 1
ATOM 1392 C C . TYR A 1 186 ? 19.581 -14.376 -6.929 1.00 90.69 186 TYR A C 1
ATOM 1394 O O . TYR A 1 186 ? 18.512 -14.873 -7.287 1.00 90.69 186 TYR A O 1
ATOM 1402 N N . ASN A 1 187 ? 20.053 -13.250 -7.459 1.00 90.44 187 ASN A N 1
ATOM 1403 C CA . ASN A 1 187 ? 19.371 -12.503 -8.513 1.00 90.44 187 ASN A CA 1
ATOM 1404 C C . ASN A 1 187 ? 20.381 -11.817 -9.440 1.00 90.44 187 ASN A C 1
ATOM 1406 O O . ASN A 1 187 ? 21.484 -11.492 -9.011 1.00 90.44 187 ASN A O 1
ATOM 1410 N N . GLY A 1 188 ? 20.005 -11.577 -10.694 1.00 88.00 188 GLY A N 1
ATOM 1411 C CA . GLY A 1 188 ? 20.815 -10.851 -11.669 1.00 88.00 188 GLY A CA 1
ATOM 1412 C C . GLY A 1 188 ? 20.587 -11.312 -13.107 1.00 88.00 188 GLY A C 1
ATOM 1413 O O . GLY A 1 188 ? 19.855 -12.266 -13.356 1.00 88.00 188 GLY A O 1
ATOM 1414 N N . ILE A 1 189 ? 21.183 -10.582 -14.054 1.00 82.69 189 ILE A N 1
ATOM 1415 C CA . ILE A 1 189 ? 20.977 -10.772 -15.502 1.00 82.69 189 ILE A CA 1
ATOM 1416 C C . ILE A 1 189 ? 22.207 -11.419 -16.149 1.00 82.69 189 ILE A C 1
ATOM 1418 O O . ILE A 1 189 ? 22.076 -12.381 -16.892 1.00 82.69 189 ILE A O 1
ATOM 1422 N N . GLU A 1 190 ? 23.407 -10.925 -15.850 1.00 81.19 190 GLU A N 1
ATOM 1423 C CA . GLU A 1 190 ? 24.663 -11.491 -16.375 1.00 81.19 190 GLU A CA 1
ATOM 1424 C C . GLU A 1 190 ? 25.331 -12.434 -15.368 1.00 81.19 190 GLU A C 1
ATOM 1426 O O . GLU A 1 190 ? 25.985 -13.406 -15.735 1.00 81.19 190 GLU A O 1
ATOM 1431 N N . SER A 1 191 ? 25.141 -12.165 -14.076 1.00 86.94 191 SER A N 1
ATOM 1432 C CA . SER A 1 191 ? 25.642 -12.985 -12.978 1.00 86.94 191 SER A CA 1
ATOM 1433 C C . SER A 1 191 ? 24.655 -12.978 -11.817 1.00 86.94 191 SER A C 1
ATOM 1435 O O . SER A 1 191 ? 23.959 -11.990 -11.584 1.00 86.94 191 SER A O 1
ATOM 1437 N N . CYS A 1 192 ? 24.593 -14.089 -11.089 1.00 91.38 192 CYS A N 1
ATOM 1438 C CA . CYS A 1 192 ? 23.710 -14.255 -9.942 1.00 91.38 192 CYS A CA 1
ATOM 1439 C C . CYS A 1 192 ? 24.418 -13.790 -8.663 1.00 91.38 192 CYS A C 1
ATOM 1441 O O . CYS A 1 192 ? 25.309 -14.475 -8.151 1.00 91.38 192 CYS A O 1
ATOM 1443 N N . ILE A 1 193 ? 24.018 -12.628 -8.142 1.00 91.00 193 ILE A N 1
ATOM 1444 C CA . ILE A 1 193 ? 24.533 -12.054 -6.891 1.00 91.00 193 ILE A CA 1
ATOM 1445 C C . ILE A 1 193 ? 23.650 -12.441 -5.708 1.00 91.00 193 ILE A C 1
ATOM 1447 O O . ILE A 1 193 ? 22.441 -12.588 -5.862 1.00 91.00 193 ILE A O 1
ATOM 1451 N N . LEU A 1 194 ? 24.258 -12.618 -4.532 1.00 89.31 194 LEU A N 1
ATOM 1452 C CA . LEU A 1 194 ? 23.543 -12.980 -3.308 1.00 89.31 194 LEU A CA 1
ATOM 1453 C C . LEU A 1 194 ? 22.583 -11.852 -2.908 1.00 89.31 194 LEU A C 1
ATOM 1455 O O . LEU A 1 194 ? 22.995 -10.699 -2.776 1.00 89.31 194 LEU A O 1
ATOM 1459 N N . VAL A 1 195 ? 21.321 -12.200 -2.675 1.00 89.25 195 VAL A N 1
ATOM 1460 C CA . VAL A 1 195 ? 20.273 -11.287 -2.224 1.00 89.25 195 VAL A CA 1
ATOM 1461 C C . VAL A 1 195 ? 19.664 -11.821 -0.941 1.00 89.25 195 VAL A C 1
ATOM 1463 O O . VAL A 1 195 ? 19.256 -12.979 -0.835 1.00 89.25 195 VAL A O 1
ATOM 1466 N N . SER A 1 196 ? 19.583 -10.944 0.048 1.00 90.19 196 SER A N 1
ATOM 1467 C CA . SER A 1 196 ? 19.034 -11.274 1.350 1.00 90.19 196 SER A CA 1
ATOM 1468 C C . SER A 1 196 ? 18.224 -10.115 1.893 1.00 90.19 196 SER A C 1
ATOM 1470 O O . SER A 1 196 ? 18.592 -8.959 1.686 1.00 90.19 196 SER A O 1
ATOM 1472 N N . PHE A 1 197 ? 17.173 -10.424 2.636 1.00 90.06 197 PHE A N 1
ATOM 1473 C CA . PHE A 1 197 ? 16.314 -9.428 3.257 1.00 90.06 197 PHE A CA 1
ATOM 1474 C C . PHE A 1 197 ? 16.133 -9.736 4.742 1.00 90.06 197 PHE A C 1
ATOM 1476 O O . PHE A 1 197 ? 16.491 -10.803 5.242 1.00 90.06 197 PHE A O 1
ATOM 1483 N N . SER A 1 198 ? 15.618 -8.764 5.481 1.00 88.38 198 SER A N 1
ATOM 1484 C CA . SER A 1 198 ? 15.455 -8.850 6.930 1.00 88.38 198 SER A CA 1
ATOM 1485 C C . SER A 1 198 ? 13.997 -8.696 7.315 1.00 88.38 198 SER A C 1
ATOM 1487 O O . SER A 1 198 ? 13.177 -8.195 6.542 1.00 88.38 198 SER A O 1
ATOM 1489 N N . ALA A 1 199 ? 13.682 -9.101 8.538 1.00 87.69 199 ALA A N 1
ATOM 1490 C CA . ALA A 1 199 ? 12.404 -8.805 9.140 1.00 87.69 199 ALA A CA 1
ATOM 1491 C C . ALA A 1 199 ? 12.575 -8.289 10.561 1.00 87.69 199 ALA A C 1
ATOM 1493 O O . ALA A 1 199 ? 13.593 -8.501 11.220 1.00 87.69 199 ALA A O 1
ATOM 1494 N N . LYS A 1 200 ? 11.559 -7.560 11.001 1.00 90.38 200 LYS A N 1
ATOM 1495 C CA . LYS A 1 200 ? 11.510 -6.858 12.268 1.00 90.38 200 LYS A CA 1
ATOM 1496 C C . LYS A 1 200 ? 10.170 -7.125 12.928 1.00 90.38 200 LYS A C 1
ATOM 1498 O O . LYS A 1 200 ? 9.125 -6.998 12.290 1.00 90.38 200 LYS A O 1
ATOM 1503 N N . LEU A 1 201 ? 10.216 -7.431 14.218 1.00 88.56 201 LEU A N 1
ATOM 1504 C CA . LEU A 1 201 ? 9.038 -7.597 15.053 1.00 88.56 201 LEU A CA 1
ATOM 1505 C C . LEU A 1 201 ? 8.839 -6.338 15.905 1.00 88.56 201 LEU A C 1
ATOM 1507 O O . LEU A 1 201 ? 9.769 -5.872 16.561 1.00 88.56 201 LEU A O 1
ATOM 1511 N N . THR A 1 202 ? 7.638 -5.766 15.873 1.00 85.69 202 THR A N 1
ATOM 1512 C CA . THR A 1 202 ? 7.264 -4.593 16.675 1.00 85.69 202 THR A CA 1
ATOM 1513 C C . THR A 1 202 ? 6.088 -4.951 17.569 1.00 85.69 202 THR A C 1
ATOM 1515 O O . THR A 1 202 ? 5.100 -5.495 17.088 1.00 85.69 202 THR A O 1
ATOM 1518 N N . VAL A 1 203 ? 6.184 -4.634 18.859 1.00 78.00 203 VAL A N 1
ATOM 1519 C CA . VAL A 1 203 ? 5.144 -4.948 19.847 1.00 78.00 203 VAL A CA 1
ATOM 1520 C C . VAL A 1 203 ? 4.262 -3.729 20.085 1.00 78.00 203 VAL A C 1
ATOM 1522 O O . VAL A 1 203 ? 4.761 -2.623 20.305 1.00 78.00 203 VAL A O 1
ATOM 1525 N N . LEU A 1 204 ? 2.949 -3.934 20.052 1.00 72.94 204 LEU A N 1
ATOM 1526 C CA . LEU A 1 204 ? 1.949 -2.921 20.366 1.00 72.94 204 LEU A CA 1
ATOM 1527 C C . LEU A 1 204 ? 1.605 -2.898 21.859 1.00 72.94 204 LEU A C 1
ATOM 1529 O O . LEU A 1 204 ? 1.968 -3.781 22.632 1.00 72.94 204 LEU A O 1
ATOM 1533 N N . ALA A 1 205 ? 0.880 -1.860 22.278 1.00 70.56 205 ALA A N 1
ATOM 1534 C CA . ALA A 1 205 ? 0.504 -1.665 23.680 1.00 70.56 205 ALA A CA 1
ATOM 1535 C C . ALA A 1 205 ? -0.342 -2.817 24.259 1.00 70.56 205 ALA A C 1
ATOM 1537 O O . ALA A 1 205 ? -0.294 -3.059 25.459 1.00 70.56 205 ALA A O 1
ATOM 1538 N N . ASP A 1 206 ? -1.096 -3.519 23.414 1.00 70.00 206 ASP A N 1
ATOM 1539 C CA . ASP A 1 206 ? -1.935 -4.675 23.748 1.00 70.00 206 ASP A CA 1
ATOM 1540 C C . ASP A 1 206 ? -1.202 -6.023 23.599 1.00 70.00 206 ASP A C 1
ATOM 1542 O O . ASP A 1 206 ? -1.841 -7.068 23.638 1.00 70.00 206 ASP A O 1
ATOM 1546 N N . ASN A 1 207 ? 0.124 -6.006 23.417 1.00 80.50 207 ASN A N 1
ATOM 1547 C CA . ASN A 1 207 ? 0.968 -7.169 23.120 1.00 80.50 207 ASN A CA 1
ATOM 1548 C C . ASN A 1 207 ? 0.728 -7.846 21.764 1.00 80.50 207 ASN A C 1
ATOM 1550 O O . ASN A 1 207 ? 1.379 -8.848 21.476 1.00 80.50 207 ASN A O 1
ATOM 1554 N N . SER A 1 208 ? -0.109 -7.281 20.893 1.00 82.88 208 SER A N 1
ATOM 1555 C CA . SER A 1 208 ? -0.171 -7.707 19.493 1.00 82.88 208 SER A CA 1
ATOM 1556 C C . SER A 1 208 ? 1.128 -7.355 18.755 1.00 82.88 208 SER A C 1
ATOM 1558 O O . SER A 1 208 ? 1.846 -6.425 19.141 1.00 82.88 208 SER A O 1
ATOM 1560 N N . LEU A 1 209 ? 1.445 -8.084 17.683 1.00 85.31 209 LEU A N 1
ATOM 1561 C CA . LEU A 1 209 ? 2.728 -7.970 16.985 1.00 85.31 209 LEU A CA 1
ATOM 1562 C C . LEU A 1 209 ? 2.548 -7.486 15.544 1.00 85.31 209 LEU A C 1
ATOM 1564 O O . LEU A 1 209 ? 1.675 -7.961 14.822 1.00 85.31 209 LEU A O 1
ATOM 1568 N N . TYR A 1 210 ? 3.434 -6.595 15.103 1.00 86.75 210 TYR A N 1
ATOM 1569 C CA . TYR A 1 210 ? 3.666 -6.319 13.689 1.00 86.75 210 TYR A CA 1
ATOM 1570 C C . TYR A 1 210 ? 4.946 -7.004 13.231 1.00 86.75 210 TYR A C 1
ATOM 1572 O O . TYR A 1 210 ? 6.034 -6.684 13.717 1.00 86.75 210 TYR A O 1
ATOM 1580 N N . LEU A 1 211 ? 4.815 -7.907 12.263 1.00 90.19 211 LEU A N 1
ATOM 1581 C CA . LEU A 1 211 ? 5.928 -8.530 11.561 1.00 90.19 211 LEU A CA 1
ATOM 1582 C C . LEU A 1 211 ? 6.140 -7.798 10.234 1.00 90.19 211 LEU A C 1
ATOM 1584 O O . LEU A 1 211 ? 5.297 -7.857 9.340 1.00 90.19 211 LEU A O 1
ATOM 1588 N N . THR A 1 212 ? 7.248 -7.068 10.129 1.00 90.06 212 THR A N 1
ATOM 1589 C CA . THR A 1 212 ? 7.584 -6.245 8.960 1.00 90.06 212 THR A CA 1
ATOM 1590 C C . THR A 1 212 ? 8.826 -6.773 8.259 1.00 90.06 212 THR A C 1
ATOM 1592 O O . THR A 1 212 ? 9.862 -6.937 8.896 1.00 90.06 212 THR A O 1
ATOM 1595 N N . PHE A 1 213 ? 8.745 -6.979 6.951 1.00 88.44 213 PHE A N 1
ATOM 1596 C CA . PHE A 1 213 ? 9.849 -7.373 6.080 1.00 88.44 213 PHE A CA 1
ATOM 1597 C C . PHE A 1 213 ? 10.458 -6.147 5.390 1.00 88.44 213 PHE A C 1
ATOM 1599 O O . PHE A 1 213 ? 9.747 -5.201 5.048 1.00 88.44 213 PHE A O 1
ATOM 1606 N N . SER A 1 214 ? 11.772 -6.158 5.154 1.00 87.56 214 SER A N 1
ATOM 1607 C CA . SER A 1 214 ? 12.450 -5.090 4.405 1.00 87.56 214 SER A CA 1
ATOM 1608 C C . SER A 1 214 ? 12.128 -5.110 2.906 1.00 87.56 214 SER A C 1
ATOM 1610 O O . SER A 1 214 ? 12.380 -4.127 2.218 1.00 87.56 214 SER A O 1
ATOM 1612 N N . GLU A 1 215 ? 11.551 -6.207 2.407 1.00 87.12 215 GLU A N 1
ATOM 1613 C CA . GLU A 1 215 ? 11.119 -6.395 1.021 1.00 87.12 215 GLU A CA 1
ATOM 1614 C C . GLU A 1 215 ? 9.771 -7.122 0.951 1.00 87.12 215 GLU A C 1
ATOM 1616 O O . GLU A 1 215 ? 9.361 -7.790 1.900 1.00 87.12 215 GLU A O 1
ATOM 1621 N N . SER A 1 216 ? 9.074 -6.993 -0.182 1.00 90.50 216 SER A N 1
ATOM 1622 C CA . SER A 1 216 ? 7.797 -7.687 -0.408 1.00 90.50 216 SER A CA 1
ATOM 1623 C C . SER A 1 216 ? 8.007 -9.182 -0.608 1.00 90.50 216 SER A C 1
ATOM 1625 O O . SER A 1 216 ? 8.960 -9.581 -1.277 1.00 90.50 216 SER A O 1
ATOM 1627 N N . LEU A 1 217 ? 7.093 -9.998 -0.082 1.00 89.56 217 LEU A N 1
ATOM 1628 C CA . LEU A 1 217 ? 7.123 -11.449 -0.263 1.00 89.56 217 LEU A CA 1
ATOM 1629 C C . LEU A 1 217 ? 6.491 -11.878 -1.596 1.00 89.56 217 LEU A C 1
ATOM 1631 O O . LEU A 1 217 ? 5.552 -11.246 -2.076 1.00 89.56 217 LEU A O 1
ATOM 1635 N N . VAL A 1 218 ? 6.985 -12.978 -2.177 1.00 89.56 218 VAL A N 1
ATOM 1636 C CA . VAL A 1 218 ? 6.403 -13.603 -3.387 1.00 89.56 218 VAL A CA 1
ATOM 1637 C C . VAL A 1 218 ? 5.067 -14.274 -3.077 1.00 89.56 218 VAL A C 1
ATOM 1639 O O . VAL A 1 218 ? 4.145 -14.238 -3.889 1.00 89.56 218 VAL A O 1
ATOM 1642 N N . LYS A 1 219 ? 4.981 -14.926 -1.915 1.00 90.25 219 LYS A N 1
ATOM 1643 C CA . LYS A 1 219 ? 3.780 -15.598 -1.419 1.00 90.25 219 LYS A CA 1
ATOM 1644 C C . LYS A 1 219 ? 3.427 -15.054 -0.047 1.00 90.25 219 LYS A C 1
ATOM 1646 O O . LYS A 1 219 ? 4.316 -14.763 0.753 1.00 90.25 219 LYS A O 1
ATOM 1651 N N . ASP A 1 220 ? 2.130 -14.955 0.203 1.00 91.44 220 ASP A N 1
ATOM 1652 C CA . ASP A 1 220 ? 1.622 -14.494 1.485 1.00 91.44 220 ASP A CA 1
ATOM 1653 C C . ASP A 1 220 ? 1.896 -15.526 2.584 1.00 91.44 220 ASP A C 1
ATOM 1655 O O . ASP A 1 220 ? 1.806 -16.734 2.349 1.00 91.44 220 ASP A O 1
ATOM 1659 N N . LEU A 1 221 ? 2.243 -15.034 3.776 1.00 90.88 221 LEU A N 1
ATOM 1660 C CA . LEU A 1 221 ? 2.446 -15.866 4.962 1.00 90.88 221 LEU A CA 1
ATOM 1661 C C . LEU A 1 221 ? 1.121 -16.430 5.463 1.00 90.88 221 LEU A C 1
ATOM 1663 O O . LEU A 1 221 ? 0.116 -15.722 5.525 1.00 90.88 221 LEU A O 1
ATOM 1667 N N . ASN A 1 222 ? 1.163 -17.681 5.912 1.00 90.00 222 ASN A N 1
ATOM 1668 C CA . ASN A 1 222 ? 0.085 -18.336 6.636 1.00 90.00 222 ASN A CA 1
ATOM 1669 C C . ASN A 1 222 ? 0.519 -18.667 8.067 1.00 90.00 222 ASN A C 1
ATOM 1671 O O . ASN A 1 222 ? 1.705 -18.763 8.381 1.00 90.00 222 ASN A O 1
ATOM 1675 N N . THR A 1 223 ? -0.455 -18.920 8.940 1.00 86.00 223 THR A N 1
ATOM 1676 C CA . THR A 1 223 ? -0.205 -19.348 10.329 1.00 86.00 223 THR A CA 1
ATOM 1677 C C . THR A 1 223 ? 0.550 -20.677 10.423 1.00 86.00 223 THR A C 1
ATOM 1679 O O . THR A 1 223 ? 1.157 -20.966 11.446 1.00 86.00 223 THR A O 1
ATOM 1682 N N . SER A 1 224 ? 0.558 -21.488 9.359 1.00 88.50 224 SER A N 1
ATOM 1683 C CA . SER A 1 224 ? 1.335 -22.728 9.283 1.00 88.50 224 SER A CA 1
ATOM 1684 C C . SER A 1 224 ? 2.836 -22.515 9.087 1.00 88.50 224 SER A C 1
ATOM 1686 O O . SER A 1 224 ? 3.597 -23.457 9.303 1.00 88.50 224 SER A O 1
ATOM 1688 N N . ASP A 1 225 ? 3.263 -21.328 8.654 1.00 90.81 225 ASP A N 1
ATOM 1689 C CA . ASP A 1 225 ? 4.637 -21.076 8.204 1.00 90.81 225 ASP A CA 1
ATOM 1690 C C . ASP A 1 225 ? 5.580 -20.665 9.346 1.00 90.81 225 ASP A C 1
ATOM 1692 O O . ASP A 1 225 ? 6.803 -20.685 9.184 1.00 90.81 225 ASP A O 1
ATOM 1696 N N . PHE A 1 226 ? 5.034 -20.333 10.516 1.00 91.94 226 PHE A N 1
ATOM 1697 C CA . PHE A 1 226 ? 5.797 -19.932 11.694 1.00 91.94 226 PHE A CA 1
ATOM 1698 C C . PHE A 1 226 ? 5.165 -20.450 12.991 1.00 91.94 226 PHE A C 1
ATOM 1700 O O . PHE A 1 226 ? 4.037 -20.939 13.010 1.00 91.94 226 PHE A O 1
ATOM 1707 N N . VAL A 1 227 ? 5.922 -20.355 14.079 1.00 92.00 227 VAL A N 1
ATOM 1708 C CA . VAL A 1 227 ? 5.479 -20.591 15.456 1.00 92.00 227 VAL A CA 1
ATOM 1709 C C . VAL A 1 227 ? 5.764 -19.339 16.268 1.00 92.00 227 VAL A C 1
ATOM 1711 O O . VAL A 1 227 ? 6.740 -18.631 16.010 1.00 92.00 227 VAL A O 1
ATOM 1714 N N . ILE A 1 228 ? 4.905 -19.058 17.244 1.00 90.75 228 ILE A N 1
ATOM 1715 C CA . ILE A 1 228 ? 5.131 -17.996 18.220 1.00 90.75 228 ILE A CA 1
ATOM 1716 C C . ILE A 1 228 ? 5.466 -18.634 19.557 1.00 90.75 228 ILE A C 1
ATOM 1718 O O . ILE A 1 228 ? 4.710 -19.468 20.058 1.00 90.75 228 ILE A O 1
ATOM 1722 N N . ILE A 1 229 ? 6.585 -18.201 20.123 1.00 90.31 229 ILE A N 1
ATOM 1723 C CA . ILE A 1 229 ? 7.092 -18.625 21.422 1.00 90.31 229 ILE A CA 1
ATOM 1724 C C . ILE A 1 229 ? 7.070 -17.402 22.338 1.00 90.31 229 ILE A C 1
ATOM 1726 O O . ILE A 1 229 ? 7.613 -16.358 21.977 1.00 90.31 229 ILE A O 1
ATOM 1730 N N . ILE A 1 230 ? 6.441 -17.496 23.510 1.00 87.81 230 ILE A N 1
ATOM 1731 C CA . ILE A 1 230 ? 6.465 -16.429 24.523 1.00 87.81 230 ILE A CA 1
ATOM 1732 C C . ILE A 1 230 ? 7.085 -16.984 25.799 1.00 87.81 230 ILE A C 1
ATOM 1734 O O . ILE A 1 230 ? 6.524 -17.866 26.447 1.00 87.81 230 ILE A O 1
ATOM 1738 N N . GLY A 1 231 ? 8.247 -16.453 26.182 1.00 81.62 231 GLY A N 1
ATOM 1739 C CA . GLY A 1 231 ? 9.009 -16.991 27.308 1.00 81.62 231 GLY A CA 1
ATOM 1740 C C . GLY A 1 231 ? 9.338 -18.472 27.094 1.00 81.62 231 GLY A C 1
ATOM 1741 O O . GLY A 1 231 ? 10.111 -18.797 26.200 1.00 81.62 231 GLY A O 1
ATOM 1742 N N . ASN A 1 232 ? 8.729 -19.351 27.897 1.00 77.00 232 ASN A N 1
ATOM 1743 C CA . ASN A 1 232 ? 8.911 -20.808 27.820 1.00 77.00 232 ASN A CA 1
ATOM 1744 C C . ASN A 1 232 ? 7.708 -21.543 27.198 1.00 77.00 232 ASN A C 1
ATOM 1746 O O . ASN A 1 232 ? 7.681 -22.771 27.205 1.00 77.00 232 ASN A O 1
ATOM 1750 N N . GLN A 1 233 ? 6.688 -20.818 26.730 1.00 76.38 233 GLN A N 1
ATOM 1751 C CA . GLN A 1 233 ? 5.510 -21.406 26.096 1.00 76.38 233 GLN A CA 1
ATOM 1752 C C . GLN A 1 233 ? 5.671 -21.388 24.580 1.00 76.38 233 GLN A C 1
ATOM 1754 O O . GLN A 1 233 ? 5.801 -20.321 23.976 1.00 76.38 233 GLN A O 1
ATOM 1759 N N . GLU A 1 234 ? 5.643 -22.570 23.977 1.00 75.06 234 GLU A N 1
ATOM 1760 C CA . GLU A 1 234 ? 5.641 -22.753 22.527 1.00 75.06 234 GLU A CA 1
ATOM 1761 C C . GLU A 1 234 ? 4.205 -22.862 21.993 1.00 75.06 234 GLU A C 1
ATOM 1763 O O . GLU A 1 234 ? 3.279 -23.209 22.723 1.00 75.06 234 GLU A O 1
ATOM 1768 N N . GLU A 1 235 ? 4.030 -22.564 20.704 1.00 76.50 235 GLU A N 1
ATOM 1769 C CA . GLU A 1 235 ? 2.769 -22.741 19.965 1.00 76.50 235 GLU A CA 1
ATOM 1770 C C . GLU A 1 235 ? 1.559 -21.978 20.525 1.00 76.50 235 GLU A C 1
ATOM 1772 O O . GLU A 1 235 ? 0.449 -22.500 20.647 1.00 76.50 235 GLU A O 1
ATOM 1777 N N . ILE A 1 236 ? 1.736 -20.686 20.797 1.00 78.62 236 ILE A N 1
ATOM 1778 C CA . ILE A 1 236 ? 0.606 -19.842 21.195 1.00 78.62 236 ILE A CA 1
ATOM 1779 C C . ILE A 1 236 ? -0.355 -19.632 20.023 1.00 78.62 236 ILE A C 1
ATOM 1781 O O . ILE A 1 236 ? 0.032 -19.210 18.929 1.00 78.62 236 ILE A O 1
ATOM 1785 N N . SER A 1 237 ? -1.642 -19.883 20.285 1.00 76.56 237 SER A N 1
ATOM 1786 C CA . SER A 1 237 ? -2.722 -19.617 19.337 1.00 76.56 237 SER A CA 1
ATOM 1787 C C . SER A 1 237 ? -2.691 -18.151 18.904 1.00 76.56 237 SER A C 1
ATOM 1789 O O . SER A 1 237 ? -2.784 -17.235 19.724 1.00 76.56 237 SER A O 1
ATOM 1791 N N . SER A 1 238 ? -2.594 -17.926 17.598 1.00 83.56 238 SER A N 1
ATOM 1792 C CA . SER A 1 238 ? -2.538 -16.592 17.011 1.00 83.56 238 SER A CA 1
ATOM 1793 C C . SER A 1 238 ? -3.420 -16.485 15.776 1.00 83.56 238 SER A C 1
ATOM 1795 O O . SER A 1 238 ? -3.693 -17.473 15.092 1.00 83.56 238 SER A O 1
ATOM 1797 N N . LYS A 1 239 ? -3.885 -15.267 15.498 1.00 85.94 239 LYS A N 1
ATOM 1798 C CA . LYS A 1 239 ? -4.510 -14.924 14.216 1.00 85.94 239 LYS A CA 1
ATOM 1799 C C . LYS A 1 239 ? -3.561 -14.023 13.446 1.00 85.94 239 LYS A C 1
ATOM 1801 O O . LYS A 1 239 ? -2.937 -13.144 14.037 1.00 85.94 239 LYS A O 1
ATOM 1806 N N . LEU A 1 240 ? -3.469 -14.263 12.146 1.00 88.44 240 LEU A N 1
ATOM 1807 C CA . LEU A 1 240 ? -2.624 -13.524 11.221 1.00 88.44 240 LEU A CA 1
ATOM 1808 C C . LEU A 1 240 ? -3.511 -12.733 10.264 1.00 88.44 240 LEU A C 1
ATOM 1810 O O . LEU A 1 240 ? -4.384 -13.307 9.616 1.00 88.44 240 LEU A O 1
ATOM 1814 N N . GLU A 1 241 ? -3.252 -11.438 10.143 1.00 84.81 241 GLU A N 1
ATOM 1815 C CA . GLU A 1 241 ? -3.919 -10.552 9.194 1.00 84.81 241 GLU A CA 1
ATOM 1816 C C . GLU A 1 241 ? -2.873 -9.844 8.331 1.00 84.81 241 GLU A C 1
ATOM 1818 O O . GLU A 1 241 ? -1.911 -9.250 8.826 1.00 84.81 241 GLU A O 1
ATOM 1823 N N . LYS A 1 242 ? -3.045 -9.910 7.010 1.00 86.31 242 LYS A N 1
ATOM 1824 C CA . LYS A 1 242 ? -2.172 -9.212 6.068 1.00 86.31 242 LYS A CA 1
ATOM 1825 C C . LYS A 1 242 ? -2.592 -7.748 5.976 1.00 86.31 242 LYS A C 1
ATOM 1827 O O . LYS A 1 242 ? -3.709 -7.453 5.562 1.00 86.31 242 LYS A O 1
ATOM 1832 N N . MET A 1 243 ? -1.670 -6.840 6.286 1.00 74.06 243 MET A N 1
ATOM 1833 C CA . MET A 1 243 ? -1.891 -5.401 6.112 1.00 74.06 243 MET A CA 1
ATOM 1834 C C . MET A 1 243 ? -1.485 -4.964 4.704 1.00 74.06 243 MET A C 1
ATOM 1836 O O . MET A 1 243 ? -2.204 -4.230 4.030 1.00 74.06 243 MET A O 1
ATOM 1840 N N . ASN A 1 244 ? -0.314 -5.418 4.254 1.00 84.75 244 ASN A N 1
ATOM 1841 C CA . ASN A 1 244 ? 0.205 -5.214 2.904 1.00 84.75 244 ASN A CA 1
ATOM 1842 C C . ASN A 1 244 ? 1.262 -6.293 2.581 1.00 84.75 244 ASN A C 1
ATOM 1844 O O . ASN A 1 244 ? 1.436 -7.246 3.335 1.00 84.75 244 ASN A O 1
ATOM 1848 N N . ASN A 1 245 ? 1.977 -6.166 1.459 1.00 80.25 245 ASN A N 1
ATOM 1849 C CA . ASN A 1 245 ? 2.944 -7.180 1.011 1.00 80.25 245 ASN A CA 1
ATOM 1850 C C . ASN A 1 245 ? 4.232 -7.268 1.857 1.00 80.25 245 ASN A C 1
ATOM 1852 O O . ASN A 1 245 ? 5.006 -8.207 1.670 1.00 80.25 245 ASN A O 1
ATOM 1856 N N . THR A 1 246 ? 4.476 -6.319 2.765 1.00 80.88 246 THR A N 1
ATOM 1857 C CA . THR A 1 246 ? 5.651 -6.289 3.653 1.00 80.88 246 THR A CA 1
ATOM 1858 C C . THR A 1 246 ? 5.291 -6.359 5.133 1.00 80.88 246 THR A C 1
ATOM 1860 O O . THR A 1 246 ? 6.189 -6.507 5.955 1.00 80.88 246 THR A O 1
ATOM 1863 N N . CYS A 1 247 ? 4.016 -6.251 5.507 1.00 84.25 247 CYS A N 1
ATOM 1864 C CA . CYS A 1 247 ? 3.599 -6.098 6.895 1.00 84.25 247 CYS A CA 1
ATOM 1865 C C . CYS A 1 247 ? 2.396 -6.979 7.232 1.00 84.25 247 CYS A C 1
ATOM 1867 O O . CYS A 1 247 ? 1.354 -6.931 6.568 1.00 84.25 247 CYS A O 1
ATOM 1869 N N . TYR A 1 248 ? 2.547 -7.734 8.316 1.00 86.44 248 TYR A N 1
ATOM 1870 C CA . TYR A 1 248 ? 1.537 -8.623 8.868 1.00 86.44 248 TYR A CA 1
ATOM 1871 C C . TYR A 1 248 ? 1.250 -8.252 10.318 1.00 86.44 248 TYR A C 1
ATOM 1873 O O . TYR A 1 248 ? 2.167 -7.983 11.097 1.00 86.44 248 TYR A O 1
ATOM 1881 N N . TYR A 1 249 ? -0.029 -8.257 10.669 1.00 82.00 249 TYR A N 1
ATOM 1882 C CA . TYR A 1 249 ? -0.517 -8.111 12.029 1.00 82.00 249 TYR A CA 1
ATOM 1883 C C . TYR A 1 249 ? -0.782 -9.493 12.627 1.00 82.00 249 TYR A C 1
ATOM 1885 O O . TYR A 1 249 ? -1.381 -10.356 11.985 1.00 82.00 249 TYR A O 1
ATOM 1893 N N . ILE A 1 250 ? -0.318 -9.709 13.854 1.00 85.50 250 ILE A N 1
ATOM 1894 C CA . ILE A 1 250 ? -0.453 -10.972 14.573 1.00 85.50 250 ILE A CA 1
ATOM 1895 C C . ILE A 1 250 ? -1.101 -10.687 15.927 1.00 85.50 250 ILE A C 1
ATOM 1897 O O . ILE A 1 250 ? -0.491 -10.058 16.796 1.00 85.50 250 ILE A O 1
ATOM 1901 N N . SER A 1 251 ? -2.326 -11.174 16.123 1.00 81.88 251 SER A N 1
ATOM 1902 C CA . SER A 1 251 ? -3.014 -11.106 17.415 1.00 81.88 251 SER A CA 1
ATOM 1903 C C . SER A 1 251 ? -2.727 -12.368 18.227 1.00 81.88 251 SER A C 1
ATOM 1905 O O . SER A 1 251 ? -2.946 -13.477 17.729 1.00 81.88 251 SER A O 1
ATOM 1907 N N . LEU A 1 252 ? -2.289 -12.210 19.474 1.00 83.19 252 LEU A N 1
ATOM 1908 C CA . LEU A 1 252 ? -1.935 -13.312 20.370 1.00 83.19 252 LEU A CA 1
ATOM 1909 C C . LEU A 1 252 ? -3.108 -13.655 21.299 1.00 83.19 252 LEU A C 1
ATOM 1911 O O . LEU A 1 252 ? -3.688 -12.762 21.913 1.00 83.19 252 LEU A O 1
ATOM 1915 N N . ALA A 1 253 ? -3.439 -14.939 21.445 1.00 77.75 253 ALA A N 1
ATOM 1916 C CA . ALA A 1 253 ? -4.393 -15.401 22.451 1.00 77.75 253 ALA A CA 1
ATOM 1917 C C . ALA A 1 253 ? -3.652 -15.741 23.754 1.00 77.75 253 ALA A C 1
ATOM 1919 O O . ALA A 1 253 ? -3.265 -16.884 23.985 1.00 77.75 253 ALA A O 1
ATOM 1920 N N . ILE A 1 254 ? -3.418 -14.729 24.590 1.00 72.12 254 ILE A N 1
ATOM 1921 C CA . ILE A 1 254 ? -2.687 -14.873 25.854 1.00 72.12 254 ILE A CA 1
ATOM 1922 C C . ILE A 1 254 ? -3.675 -15.202 26.980 1.00 72.12 254 ILE A C 1
ATOM 1924 O O . ILE A 1 254 ? -4.523 -14.381 27.321 1.00 72.12 254 ILE A O 1
ATOM 1928 N N . SER A 1 255 ? -3.553 -16.388 27.578 1.00 65.81 255 SER A N 1
ATOM 1929 C CA . SER A 1 255 ? -4.387 -16.828 28.708 1.00 65.81 255 SER A CA 1
ATOM 1930 C C . SER A 1 255 ? -3.741 -16.621 30.081 1.00 65.81 255 SER A C 1
ATOM 1932 O O . SER A 1 255 ? -4.425 -16.724 31.097 1.00 65.81 255 SER A O 1
ATOM 1934 N N . GLU A 1 256 ? -2.440 -16.328 30.132 1.00 71.75 256 GLU A N 1
ATOM 1935 C CA . GLU A 1 256 ? -1.661 -16.220 31.369 1.00 71.75 256 GLU A CA 1
ATOM 1936 C C . GLU A 1 256 ? -1.104 -14.811 31.600 1.00 71.75 256 GLU A C 1
ATOM 1938 O O . GLU A 1 256 ? -1.039 -13.970 30.703 1.00 71.75 256 GLU A O 1
ATOM 1943 N N . LYS A 1 257 ? -0.695 -14.540 32.842 1.00 76.19 257 LYS A N 1
ATOM 1944 C CA . LYS A 1 257 ? -0.078 -13.269 33.218 1.00 76.19 257 LYS A CA 1
ATOM 1945 C C . LYS A 1 257 ? 1.328 -13.161 32.624 1.00 76.19 257 LYS A C 1
ATOM 1947 O O . LYS A 1 257 ? 2.186 -13.993 32.899 1.00 76.19 257 LYS A O 1
ATOM 1952 N N . ILE A 1 258 ? 1.587 -12.083 31.889 1.00 80.88 258 ILE A N 1
ATOM 1953 C CA . ILE A 1 258 ? 2.890 -11.769 31.295 1.00 80.88 258 ILE A CA 1
ATOM 1954 C C . ILE A 1 258 ? 3.548 -10.637 32.082 1.00 80.88 258 ILE A C 1
ATOM 1956 O O . ILE A 1 258 ? 2.962 -9.569 32.284 1.00 80.88 258 ILE A O 1
ATOM 1960 N N . SER A 1 259 ? 4.794 -10.843 32.507 1.00 82.56 259 SER A N 1
ATOM 1961 C CA . SER A 1 259 ? 5.623 -9.785 33.087 1.00 82.56 259 SER A CA 1
ATOM 1962 C C . SER A 1 259 ? 6.236 -8.910 31.988 1.00 82.56 259 SER A C 1
ATOM 1964 O O . SER A 1 259 ? 6.578 -9.377 30.897 1.00 82.56 259 SER A O 1
ATOM 1966 N N . LYS A 1 260 ? 6.386 -7.610 32.268 1.00 84.12 260 LYS A N 1
ATOM 1967 C CA . LYS A 1 260 ? 7.016 -6.666 31.335 1.00 84.12 260 LYS A CA 1
ATOM 1968 C C . LYS A 1 260 ? 8.435 -7.133 30.998 1.00 84.12 260 LYS A C 1
ATOM 1970 O O . LYS A 1 260 ? 9.220 -7.398 31.903 1.00 84.12 260 LYS A O 1
ATOM 1975 N N . GLY A 1 261 ? 8.767 -7.164 29.710 1.00 81.81 261 GLY A N 1
ATOM 1976 C CA . GLY A 1 261 ? 10.080 -7.585 29.220 1.00 81.81 261 GLY A CA 1
ATOM 1977 C C . GLY A 1 261 ? 10.157 -9.047 28.778 1.00 81.81 261 GLY A C 1
ATOM 1978 O O . GLY A 1 261 ? 11.188 -9.437 28.235 1.00 81.81 261 GLY A O 1
ATOM 1979 N N . THR A 1 262 ? 9.091 -9.839 28.949 1.00 89.94 262 THR A N 1
ATOM 1980 C CA . THR A 1 262 ? 9.021 -11.213 28.421 1.00 89.94 262 THR A CA 1
ATOM 1981 C C . THR A 1 262 ? 9.215 -11.203 26.903 1.00 89.94 262 THR A C 1
ATOM 1983 O O . THR A 1 262 ? 8.594 -10.396 26.216 1.00 89.94 262 THR A O 1
ATOM 1986 N N . LEU A 1 263 ? 10.076 -12.066 26.362 1.00 91.56 263 LEU A N 1
ATOM 1987 C CA . LEU A 1 263 ? 10.344 -12.111 24.922 1.00 91.56 263 LEU A CA 1
ATOM 1988 C C . LEU A 1 263 ? 9.256 -12.898 24.186 1.00 91.56 263 LEU A C 1
ATOM 1990 O O . LEU A 1 263 ? 8.956 -14.031 24.558 1.00 91.56 263 LEU A O 1
ATOM 1994 N N . ALA A 1 264 ? 8.707 -12.295 23.134 1.00 91.12 264 ALA A N 1
ATOM 1995 C CA . ALA A 1 264 ? 7.955 -12.980 22.093 1.00 91.12 264 ALA A CA 1
ATOM 1996 C C . ALA A 1 264 ? 8.874 -13.214 20.898 1.00 91.12 264 ALA A C 1
ATOM 1998 O O . ALA A 1 264 ? 9.434 -12.255 20.366 1.00 91.12 264 ALA A O 1
ATOM 1999 N N . THR A 1 265 ? 9.000 -14.466 20.474 1.00 92.69 265 THR A N 1
ATOM 2000 C CA . THR A 1 265 ? 9.819 -14.896 19.342 1.00 92.69 265 THR A CA 1
ATOM 2001 C C . THR A 1 265 ? 8.925 -15.492 18.268 1.00 92.69 265 THR A C 1
ATOM 2003 O O . THR A 1 265 ? 8.141 -16.399 18.533 1.00 92.69 265 THR A O 1
ATOM 2006 N N . VAL A 1 266 ? 9.048 -14.979 17.047 1.00 92.94 266 VAL A N 1
ATOM 2007 C CA . VAL A 1 266 ? 8.486 -15.597 15.847 1.00 92.94 266 VAL A CA 1
ATOM 2008 C C . VAL A 1 266 ? 9.581 -16.447 15.217 1.00 92.94 266 VAL A C 1
ATOM 2010 O O . VAL A 1 266 ? 10.615 -15.911 14.819 1.00 92.94 266 VAL A O 1
ATOM 2013 N N . GLN A 1 267 ? 9.350 -17.754 15.135 1.00 93.69 267 GLN A N 1
ATOM 2014 C CA . GLN A 1 267 ? 10.259 -18.724 14.529 1.00 93.69 267 GLN A CA 1
ATOM 2015 C C . GLN A 1 267 ? 9.652 -19.253 13.227 1.00 93.69 267 GLN A C 1
ATOM 2017 O O . GLN A 1 267 ? 8.565 -19.832 13.231 1.00 93.69 267 GLN A O 1
ATOM 2022 N N . PHE A 1 268 ? 10.335 -19.059 12.101 1.00 93.00 268 PHE A N 1
ATOM 2023 C CA . PHE A 1 268 ? 9.883 -19.553 10.798 1.00 93.00 268 PHE A CA 1
ATOM 2024 C C . PHE A 1 268 ? 10.219 -21.037 10.645 1.00 93.00 268 PHE A C 1
ATOM 2026 O O . PHE A 1 268 ? 11.369 -21.435 10.821 1.00 93.00 268 PHE A O 1
ATOM 2033 N N . LYS A 1 269 ? 9.230 -21.859 10.272 1.00 90.00 269 LYS A N 1
ATOM 2034 C CA . LYS A 1 269 ? 9.416 -23.315 10.134 1.00 90.00 269 LYS A CA 1
ATOM 2035 C C . LYS A 1 269 ? 10.250 -23.686 8.910 1.00 90.00 269 LYS A C 1
ATOM 2037 O O . LYS A 1 269 ? 11.010 -24.646 8.948 1.00 90.00 269 LYS A O 1
ATOM 2042 N N . ASP A 1 270 ? 10.075 -22.946 7.816 1.00 87.75 270 ASP A N 1
ATOM 2043 C CA . ASP A 1 270 ? 10.742 -23.206 6.541 1.00 87.75 270 ASP A CA 1
ATOM 2044 C C . ASP A 1 270 ? 11.098 -21.891 5.836 1.00 87.75 270 ASP A C 1
ATOM 2046 O O . ASP A 1 270 ? 10.269 -21.262 5.172 1.00 87.75 270 ASP A O 1
ATOM 2050 N N . LEU A 1 271 ? 12.363 -21.486 5.965 1.00 84.94 271 LEU A N 1
ATOM 2051 C CA . LEU A 1 271 ? 12.900 -20.278 5.335 1.00 84.94 271 LEU A CA 1
ATOM 2052 C C . LEU A 1 271 ? 12.812 -20.312 3.806 1.00 84.94 271 LEU A C 1
ATOM 2054 O O . LEU A 1 271 ? 12.718 -19.260 3.177 1.00 84.94 271 LEU A O 1
ATOM 2058 N N . SER A 1 272 ? 12.790 -21.500 3.191 1.00 81.75 272 SER A N 1
ATOM 2059 C CA . SER A 1 272 ? 12.694 -21.615 1.735 1.00 81.75 272 SER A CA 1
ATOM 2060 C C . SER A 1 272 ? 11.329 -21.172 1.203 1.00 81.75 272 SER A C 1
ATOM 2062 O O . SER A 1 272 ? 11.215 -20.842 0.024 1.00 81.75 272 SER A O 1
ATOM 2064 N N . LYS A 1 273 ? 10.292 -21.115 2.050 1.00 84.88 273 LYS A N 1
ATOM 2065 C CA . LYS A 1 273 ? 8.959 -20.614 1.681 1.00 84.88 273 LYS A CA 1
ATOM 2066 C C . LYS A 1 273 ? 8.833 -19.098 1.805 1.00 84.88 273 LYS A C 1
ATOM 2068 O O . LYS A 1 273 ? 7.982 -18.511 1.139 1.00 84.88 273 LYS A O 1
ATOM 2073 N N . VAL A 1 274 ? 9.692 -18.462 2.598 1.00 88.94 274 VAL A N 1
ATOM 2074 C CA . VAL A 1 274 ? 9.662 -17.019 2.867 1.00 88.94 274 VAL A CA 1
ATOM 2075 C C . VAL A 1 274 ? 10.648 -16.317 1.931 1.00 88.94 274 VAL A C 1
ATOM 2077 O O . VAL A 1 274 ? 11.788 -16.031 2.289 1.00 88.94 274 VAL A O 1
ATOM 2080 N N . LYS A 1 275 ? 10.202 -16.079 0.693 1.00 89.44 275 LYS A N 1
ATOM 2081 C CA . LYS A 1 275 ? 11.016 -15.492 -0.385 1.00 89.44 275 LYS A CA 1
ATOM 2082 C C . LYS A 1 275 ? 10.590 -14.064 -0.685 1.00 89.44 275 LYS A C 1
ATOM 2084 O O . LYS A 1 275 ? 9.388 -13.807 -0.792 1.00 89.44 275 LYS A O 1
ATOM 2089 N N . SER A 1 276 ? 11.550 -13.170 -0.903 1.00 90.69 276 SER A N 1
ATOM 2090 C CA . SER A 1 276 ? 11.250 -11.831 -1.416 1.00 90.69 276 SER A CA 1
ATOM 2091 C C . SER A 1 276 ? 11.026 -11.840 -2.931 1.00 90.69 276 SER A C 1
ATOM 2093 O O . SER A 1 276 ? 11.470 -12.744 -3.642 1.00 90.69 276 SER A O 1
ATOM 2095 N N . ILE A 1 277 ? 10.360 -10.807 -3.451 1.00 88.81 277 ILE A N 1
ATOM 2096 C CA . ILE A 1 277 ? 10.156 -10.594 -4.897 1.00 88.81 277 ILE A CA 1
ATOM 2097 C C . ILE A 1 277 ? 11.465 -10.498 -5.694 1.00 88.81 277 ILE A C 1
ATOM 2099 O O . ILE A 1 277 ? 11.466 -10.720 -6.900 1.00 88.81 277 ILE A O 1
ATOM 2103 N N . SER A 1 278 ? 12.576 -10.195 -5.024 1.00 86.44 278 SER A N 1
ATOM 2104 C CA . SER A 1 278 ? 13.923 -10.162 -5.595 1.00 86.44 278 SER A CA 1
ATOM 2105 C C . SER A 1 278 ? 14.632 -11.524 -5.530 1.00 86.44 278 SER A C 1
ATOM 2107 O O . SER A 1 278 ? 15.836 -11.584 -5.759 1.00 86.44 278 SER A O 1
ATOM 2109 N N . ASN A 1 279 ? 13.903 -12.606 -5.220 1.00 89.38 279 ASN A N 1
ATOM 2110 C CA . ASN A 1 279 ? 14.417 -13.962 -4.990 1.00 89.38 279 ASN A CA 1
ATOM 2111 C C . ASN A 1 279 ? 15.375 -14.077 -3.785 1.00 89.38 279 ASN A C 1
ATOM 2113 O O . ASN A 1 279 ? 16.148 -15.032 -3.689 1.00 89.38 279 ASN A O 1
ATOM 2117 N N . GLY A 1 280 ? 15.321 -13.119 -2.856 1.00 89.25 280 GLY A N 1
ATOM 2118 C CA . GLY A 1 280 ? 16.155 -13.093 -1.660 1.00 89.25 280 GLY A CA 1
ATOM 2119 C C . GLY A 1 280 ? 15.687 -14.049 -0.562 1.00 89.25 280 GLY A C 1
ATOM 2120 O O . GLY A 1 280 ? 14.505 -14.397 -0.477 1.00 89.25 280 GLY A O 1
ATOM 2121 N N . ILE A 1 281 ? 16.630 -14.450 0.297 1.00 90.56 281 ILE A N 1
ATOM 2122 C CA . ILE A 1 281 ? 16.390 -15.288 1.487 1.00 90.56 281 ILE A CA 1
ATOM 2123 C C . ILE A 1 281 ? 16.358 -14.410 2.744 1.00 90.56 281 ILE A C 1
ATOM 2125 O O . ILE A 1 281 ? 17.064 -13.404 2.839 1.00 90.56 281 ILE A O 1
ATOM 2129 N N . LEU A 1 282 ? 15.526 -14.784 3.715 1.00 91.00 282 LEU A N 1
ATOM 2130 C CA . LEU A 1 282 ? 15.439 -14.094 4.995 1.00 91.00 282 LEU A CA 1
ATOM 2131 C C . LEU A 1 282 ? 16.682 -14.370 5.862 1.00 91.00 282 LEU A C 1
ATOM 2133 O O . LEU A 1 282 ? 17.045 -15.521 6.089 1.00 91.00 282 LEU A O 1
ATOM 2137 N N . ASN A 1 283 ? 17.295 -13.312 6.394 1.00 88.31 283 ASN A N 1
ATOM 2138 C CA . ASN A 1 283 ? 18.554 -13.380 7.150 1.00 88.31 283 ASN A CA 1
ATOM 2139 C C . ASN A 1 283 ? 18.485 -14.128 8.486 1.00 88.31 283 ASN A C 1
ATOM 2141 O O . ASN A 1 283 ? 19.519 -14.551 8.995 1.00 88.31 283 ASN A O 1
ATOM 2145 N N . SER A 1 284 ? 17.300 -14.244 9.083 1.00 87.12 284 SER A N 1
ATOM 2146 C CA . SER A 1 284 ? 17.126 -14.871 10.392 1.00 87.12 284 SER A CA 1
ATOM 2147 C C . SER A 1 284 ? 15.920 -15.798 10.389 1.00 87.12 284 SER A C 1
ATOM 2149 O O . SER A 1 284 ? 14.848 -15.414 9.920 1.00 87.12 284 SER A O 1
ATOM 2151 N N . SER A 1 285 ? 16.083 -16.996 10.952 1.00 88.88 285 SER A N 1
ATOM 2152 C CA . SER A 1 285 ? 14.987 -17.933 11.232 1.00 88.88 285 SER A CA 1
ATOM 2153 C C . SER A 1 285 ? 14.114 -17.488 12.400 1.00 88.88 285 SER A C 1
ATOM 2155 O O . SER A 1 285 ? 12.981 -17.950 12.518 1.00 88.88 285 SER A O 1
ATOM 2157 N N . GLU A 1 286 ? 14.626 -16.597 13.249 1.00 92.56 286 GLU A N 1
ATOM 2158 C CA . GLU A 1 286 ? 13.978 -16.176 14.488 1.00 92.56 286 GLU A CA 1
ATOM 2159 C C . GLU A 1 286 ? 14.069 -14.669 14.682 1.00 92.56 286 GLU A C 1
ATOM 2161 O O . GLU A 1 286 ? 15.095 -14.038 14.409 1.00 92.56 286 GLU A O 1
ATOM 2166 N N . ILE A 1 287 ? 12.973 -14.078 15.147 1.00 92.31 287 ILE A N 1
ATOM 2167 C CA . ILE A 1 287 ? 12.891 -12.643 15.408 1.00 92.31 287 ILE A CA 1
ATOM 2168 C C . ILE A 1 287 ? 12.139 -12.444 16.709 1.00 92.31 287 ILE A C 1
ATOM 2170 O O . ILE A 1 287 ? 11.012 -12.918 16.853 1.00 92.31 287 ILE A O 1
ATOM 2174 N N . SER A 1 288 ? 12.749 -11.705 17.630 1.00 92.44 288 SER A N 1
ATOM 2175 C CA . SER A 1 288 ? 12.208 -11.511 18.970 1.00 92.44 288 SER A CA 1
ATOM 2176 C C . SER A 1 288 ? 11.962 -10.045 19.294 1.00 92.44 288 SER A C 1
ATOM 2178 O O . SER A 1 288 ? 12.673 -9.155 18.822 1.00 92.44 288 SER A O 1
ATOM 2180 N N . ALA A 1 289 ? 10.970 -9.794 20.142 1.00 89.69 289 ALA A N 1
ATOM 2181 C CA . ALA A 1 289 ? 10.708 -8.485 20.723 1.00 89.69 289 ALA A CA 1
ATOM 2182 C C . ALA A 1 289 ? 10.126 -8.614 22.139 1.00 89.69 289 ALA A C 1
ATOM 2184 O O . ALA A 1 289 ? 9.525 -9.627 22.494 1.00 89.69 289 ALA A O 1
ATOM 2185 N N . SER A 1 290 ? 10.318 -7.588 22.968 1.00 90.56 290 SER A N 1
ATOM 2186 C CA . SER A 1 290 ? 9.869 -7.593 24.365 1.00 90.56 290 SER A CA 1
ATOM 2187 C C . SER A 1 290 ? 8.403 -7.185 24.503 1.00 90.56 290 SER A C 1
ATOM 2189 O O . SER A 1 290 ? 8.008 -6.107 24.061 1.00 90.56 290 SER A O 1
ATOM 2191 N N . LEU A 1 291 ? 7.619 -8.023 25.178 1.00 86.19 291 LEU A N 1
ATOM 2192 C CA . LEU A 1 291 ? 6.220 -7.788 25.511 1.00 86.19 291 LEU A CA 1
ATOM 2193 C C . LEU A 1 291 ? 6.043 -6.818 26.685 1.00 86.19 291 LEU A C 1
ATOM 2195 O O . LEU A 1 291 ? 6.888 -6.695 27.580 1.00 86.19 291 LEU A O 1
ATOM 2199 N N . ASN A 1 292 ? 4.892 -6.154 26.700 1.00 81.88 292 ASN A N 1
ATOM 2200 C CA . ASN A 1 292 ? 4.393 -5.368 27.820 1.00 81.88 292 ASN A CA 1
ATOM 2201 C C . ASN A 1 292 ? 3.753 -6.276 28.882 1.00 81.88 292 ASN A C 1
ATOM 2203 O O . ASN A 1 292 ? 3.403 -7.428 28.626 1.00 81.88 292 ASN A O 1
ATOM 2207 N N . SER A 1 293 ? 3.582 -5.751 30.095 1.00 79.38 293 SER A N 1
ATOM 2208 C CA . SER A 1 293 ? 2.877 -6.469 31.161 1.00 79.38 293 SER A CA 1
ATOM 2209 C C . SER A 1 293 ? 1.403 -6.682 30.811 1.00 79.38 293 SER A C 1
ATOM 2211 O O . SER A 1 293 ? 0.735 -5.728 30.417 1.00 79.38 293 SER A O 1
ATOM 2213 N N . TYR A 1 294 ? 0.892 -7.893 31.027 1.00 70.50 294 TYR A N 1
ATOM 2214 C CA . TYR A 1 294 ? -0.509 -8.263 30.809 1.00 70.50 294 TYR A CA 1
ATOM 2215 C C . TYR A 1 294 ? -0.995 -9.146 31.963 1.00 70.50 294 TYR A C 1
ATOM 2217 O O . TYR A 1 294 ? -0.289 -10.069 32.357 1.00 70.50 294 TYR A O 1
ATOM 2225 N N . ASP A 1 295 ? -2.172 -8.864 32.522 1.00 69.00 295 ASP A N 1
ATOM 2226 C CA . ASP A 1 295 ? -2.785 -9.660 33.591 1.00 69.00 295 ASP A CA 1
ATOM 2227 C C . ASP A 1 295 ? -4.255 -9.951 33.232 1.00 69.00 295 ASP A C 1
ATOM 2229 O O . ASP A 1 295 ? -5.072 -9.029 33.260 1.00 69.00 295 ASP A O 1
ATOM 2233 N N . PRO A 1 296 ? -4.608 -11.202 32.883 1.00 57.53 296 PRO A N 1
ATOM 2234 C CA . PRO A 1 296 ? -5.973 -11.566 32.502 1.00 57.53 296 PRO A CA 1
ATOM 2235 C C . PRO A 1 296 ? -6.940 -11.629 33.698 1.00 57.53 296 PRO A C 1
ATOM 2237 O O . PRO A 1 296 ? -8.150 -11.679 33.495 1.00 57.53 296 PRO A O 1
ATOM 2240 N N . THR A 1 297 ? -6.432 -11.623 34.939 1.00 47.97 297 THR A N 1
ATOM 2241 C CA . THR A 1 297 ? -7.237 -11.724 36.173 1.00 47.97 297 THR A CA 1
ATOM 2242 C C . THR A 1 297 ? -7.477 -10.386 36.866 1.00 47.97 297 THR A C 1
ATOM 2244 O O . THR A 1 297 ? -8.295 -10.303 37.785 1.00 47.97 297 THR A O 1
ATOM 2247 N N . SER A 1 298 ? -6.812 -9.312 36.429 1.00 43.16 298 SER A N 1
ATOM 2248 C CA . SER A 1 298 ? -7.103 -7.984 36.954 1.00 43.16 298 SER A CA 1
ATOM 2249 C C . SER A 1 298 ? -8.353 -7.414 36.283 1.00 43.16 298 SER A C 1
ATOM 2251 O O . SER A 1 298 ? -8.286 -6.876 35.180 1.00 43.16 298 SER A O 1
ATOM 2253 N N . ASN A 1 299 ? -9.481 -7.426 36.990 1.00 44.97 299 ASN A N 1
ATOM 2254 C CA . ASN A 1 299 ? -10.524 -6.419 36.781 1.00 44.97 299 ASN A CA 1
ATOM 2255 C C . ASN A 1 299 ? -9.988 -5.066 37.287 1.00 44.97 299 ASN A C 1
ATOM 2257 O O . ASN A 1 299 ? -10.339 -4.631 38.380 1.00 44.97 299 ASN A O 1
ATOM 2261 N N . SER A 1 300 ? -9.036 -4.446 36.582 1.00 38.69 300 SER A N 1
ATOM 2262 C CA . SER A 1 300 ? -8.449 -3.155 36.975 1.00 38.69 300 SER A CA 1
ATOM 2263 C C . SER A 1 300 ? -7.609 -2.541 35.832 1.00 38.69 300 SER A C 1
ATOM 2265 O O . SER A 1 300 ? -7.471 -3.116 34.756 1.00 38.69 300 SER A O 1
ATOM 2267 N N . PRO A 1 301 ? -6.885 -1.443 36.065 1.00 38.84 301 PRO A N 1
ATOM 2268 C CA . PRO A 1 301 ? -7.165 -0.024 35.851 1.00 38.84 301 PRO A CA 1
ATOM 2269 C C . PRO A 1 301 ? -6.698 0.477 34.460 1.00 38.84 301 PRO A C 1
ATOM 2271 O O . PRO A 1 301 ? -6.327 1.642 34.275 1.00 38.84 301 PRO A O 1
ATOM 2274 N N . VAL A 1 302 ? -6.660 -0.406 33.456 1.00 40.84 302 VAL A N 1
ATOM 2275 C CA . VAL A 1 302 ? -6.294 -0.019 32.080 1.00 40.84 302 VAL A CA 1
ATOM 2276 C C . VAL A 1 302 ? -7.403 0.822 31.444 1.00 40.84 302 VAL A C 1
ATOM 2278 O O . VAL A 1 302 ? -7.121 1.713 30.653 1.00 40.84 302 VAL A O 1
ATOM 2281 N N . THR A 1 303 ? -8.657 0.632 31.853 1.00 41.38 303 THR A N 1
ATOM 2282 C CA . THR A 1 303 ? -9.780 1.469 31.420 1.00 41.38 303 THR A CA 1
ATOM 2283 C C . THR A 1 303 ? -9.734 2.886 31.992 1.00 41.38 303 THR A C 1
ATOM 2285 O O . THR A 1 303 ? -10.055 3.792 31.243 1.00 41.38 303 THR A O 1
ATOM 2288 N N . GLU A 1 304 ? -9.272 3.131 33.226 1.00 38.25 304 GLU A N 1
ATOM 2289 C CA . GLU A 1 304 ? -9.219 4.494 33.805 1.00 38.25 304 GLU A CA 1
ATOM 2290 C C . GLU A 1 304 ? -8.034 5.338 33.308 1.00 38.25 304 GLU A C 1
ATOM 2292 O O . GLU A 1 304 ? -8.172 6.534 33.043 1.00 38.25 304 GLU A O 1
ATOM 2297 N N . SER A 1 305 ? -6.852 4.738 33.144 1.00 40.28 305 SER A N 1
ATOM 2298 C CA . SER A 1 305 ? -5.679 5.462 32.620 1.00 40.28 305 SER A CA 1
ATOM 2299 C C . SER A 1 305 ? -5.792 5.739 31.115 1.00 40.28 305 SER A C 1
ATOM 2301 O O . SER A 1 305 ? -5.378 6.800 30.644 1.00 40.28 305 SER A O 1
ATOM 2303 N N . VAL A 1 306 ? -6.411 4.823 30.359 1.00 42.00 306 VAL A N 1
ATOM 2304 C CA . VAL A 1 306 ? -6.681 5.000 28.925 1.00 42.00 306 VAL A CA 1
ATOM 2305 C C . VAL A 1 306 ? -7.920 5.864 28.693 1.00 42.00 306 VAL A C 1
ATOM 2307 O O . VAL A 1 306 ? -7.891 6.655 27.750 1.00 42.00 306 VAL A O 1
ATOM 2310 N N . SER A 1 307 ? -8.962 5.802 29.536 1.00 47.50 307 SER A N 1
ATOM 2311 C CA . SER A 1 307 ? -10.102 6.727 29.441 1.00 47.50 307 SER A CA 1
ATOM 2312 C C . SER A 1 307 ? -9.676 8.146 29.782 1.00 47.50 307 SER A C 1
ATOM 2314 O O . SER A 1 307 ? -9.960 9.032 28.994 1.00 47.50 307 SER A O 1
ATOM 2316 N N . SER A 1 308 ? -8.903 8.376 30.849 1.00 48.75 308 SER A N 1
ATOM 2317 C CA . SER A 1 308 ? -8.450 9.728 31.211 1.00 48.75 308 SER A CA 1
ATOM 2318 C C . SER A 1 308 ? -7.506 10.344 30.170 1.00 48.75 308 SER A C 1
ATOM 2320 O O . SER A 1 308 ? -7.669 11.516 29.833 1.00 48.75 308 SER A O 1
ATOM 2322 N N . GLN A 1 309 ? -6.578 9.576 29.577 1.00 45.28 309 GLN A N 1
ATOM 2323 C CA . GLN A 1 309 ? -5.749 10.062 28.460 1.00 45.28 309 GLN A CA 1
ATOM 2324 C C . GLN A 1 309 ? -6.554 10.271 27.170 1.00 45.28 309 GLN A C 1
ATOM 2326 O O . GLN A 1 309 ? -6.375 11.288 26.501 1.00 45.28 309 GLN A O 1
ATOM 2331 N N . SER A 1 310 ? -7.454 9.348 26.816 1.00 44.16 310 SER A N 1
ATOM 2332 C CA . SER A 1 310 ? -8.284 9.465 25.605 1.00 44.16 310 SER A CA 1
ATOM 2333 C C . SER A 1 310 ? -9.315 10.586 25.728 1.00 44.16 310 SER A C 1
ATOM 2335 O O . SER A 1 310 ? -9.575 11.282 24.751 1.00 44.16 310 SER A O 1
ATOM 2337 N N . GLN A 1 311 ? -9.851 10.816 26.926 1.00 50.72 311 GLN A N 1
ATOM 2338 C CA . GLN A 1 311 ? -10.755 11.911 27.264 1.00 50.72 311 GLN A CA 1
ATOM 2339 C C . GLN A 1 311 ? -10.004 13.245 27.261 1.00 50.72 311 GLN A C 1
ATOM 2341 O O . GLN A 1 311 ? -10.481 14.190 26.641 1.00 50.72 311 GLN A O 1
ATOM 2346 N N . ALA A 1 312 ? -8.791 13.315 27.824 1.00 49.88 312 ALA A N 1
ATOM 2347 C CA . ALA A 1 312 ? -7.956 14.516 27.773 1.00 49.88 312 ALA A CA 1
ATOM 2348 C C . ALA A 1 312 ? -7.555 14.889 26.337 1.00 49.88 312 ALA A C 1
ATOM 2350 O O . ALA A 1 312 ? -7.646 16.058 25.968 1.00 49.88 312 ALA A O 1
ATOM 2351 N N . ILE A 1 313 ? -7.161 13.920 25.503 1.00 49.84 313 ILE A N 1
ATOM 2352 C CA . ILE A 1 313 ? -6.791 14.161 24.098 1.00 49.84 313 ILE A CA 1
ATOM 2353 C C . ILE A 1 313 ? -8.026 14.548 23.274 1.00 49.84 313 ILE A C 1
ATOM 2355 O O . ILE A 1 313 ? -7.992 15.556 22.572 1.00 49.84 313 ILE A O 1
ATOM 2359 N N . SER A 1 314 ? -9.137 13.816 23.403 1.00 51.62 314 SER A N 1
ATOM 2360 C CA . SER A 1 314 ? -10.367 14.096 22.648 1.00 51.62 314 SER A CA 1
ATOM 2361 C C . SER A 1 314 ? -10.973 15.446 23.037 1.00 51.62 314 SER A C 1
ATOM 2363 O O . SER A 1 314 ? -11.275 16.257 22.165 1.00 51.62 314 SER A O 1
ATOM 2365 N N . GLN A 1 315 ? -11.069 15.753 24.336 1.00 54.50 315 GLN A N 1
ATOM 2366 C CA . GLN A 1 315 ? -11.589 17.039 24.802 1.00 54.50 315 GLN A CA 1
ATOM 2367 C C . GLN A 1 315 ? -10.653 18.195 24.444 1.00 54.50 315 GLN A C 1
ATOM 2369 O O . GLN A 1 315 ? -11.141 19.242 24.025 1.00 54.50 315 GLN A O 1
ATOM 2374 N N . THR A 1 316 ? -9.328 18.031 24.534 1.00 50.59 316 THR A N 1
ATOM 2375 C CA . THR A 1 316 ? -8.375 19.106 24.204 1.00 50.59 316 THR A CA 1
ATOM 2376 C C . THR A 1 316 ? -8.355 19.395 22.704 1.00 50.59 316 THR A C 1
ATOM 2378 O O . THR A 1 316 ? -8.474 20.553 22.308 1.00 50.59 316 THR A O 1
ATOM 2381 N N . THR A 1 317 ? -8.282 18.372 21.849 1.00 47.53 317 THR A N 1
ATOM 2382 C CA . THR A 1 317 ? -8.266 18.557 20.390 1.00 47.53 317 THR A CA 1
ATOM 2383 C C . THR A 1 317 ? -9.588 19.132 19.879 1.00 47.53 317 THR A C 1
ATOM 2385 O O . THR A 1 317 ? -9.573 20.080 19.093 1.00 47.53 317 THR A O 1
ATOM 2388 N N . VAL A 1 318 ? -10.734 18.648 20.370 1.00 52.66 318 VAL A N 1
ATOM 2389 C CA . VAL A 1 318 ? -12.052 19.176 19.974 1.00 52.66 318 VAL A CA 1
ATOM 2390 C C . VAL A 1 318 ? -12.276 20.588 20.517 1.00 52.66 318 VAL A C 1
ATOM 2392 O O . VAL A 1 318 ? -12.756 21.447 19.780 1.00 52.66 318 VAL A O 1
ATOM 2395 N N . SER A 1 319 ? -11.855 20.886 21.752 1.00 52.97 319 SER A N 1
ATOM 2396 C CA . SER A 1 319 ? -11.969 22.235 22.327 1.00 52.97 319 SER A CA 1
ATOM 2397 C C . SER A 1 319 ? -11.087 23.247 21.602 1.00 52.97 319 SER A C 1
ATOM 2399 O O . SER A 1 319 ? -11.530 24.372 21.370 1.00 52.97 319 SER A O 1
ATOM 2401 N N . ILE A 1 320 ? -9.870 22.863 21.198 1.00 51.38 320 ILE A N 1
ATOM 2402 C CA . ILE A 1 320 ? -8.967 23.712 20.407 1.00 51.38 320 ILE A CA 1
ATOM 2403 C C . ILE A 1 320 ? -9.572 23.994 19.030 1.00 51.38 320 ILE A C 1
ATOM 2405 O O . ILE A 1 320 ? -9.609 25.148 18.612 1.00 51.38 320 ILE A O 1
ATOM 2409 N N . VAL A 1 321 ? -10.113 22.988 18.335 1.00 49.50 321 VAL A N 1
ATOM 2410 C CA . VAL A 1 321 ? -10.729 23.215 17.017 1.00 49.50 321 VAL A CA 1
ATOM 2411 C C . VAL A 1 321 ? -12.038 24.003 17.135 1.00 49.50 321 VAL A C 1
ATOM 2413 O O . VAL A 1 321 ? -12.298 24.882 16.308 1.00 49.50 321 VAL A O 1
ATOM 2416 N N . ALA A 1 322 ? -12.829 23.778 18.188 1.00 50.84 322 ALA A N 1
ATOM 2417 C CA . ALA A 1 322 ? -14.030 24.558 18.470 1.00 50.84 322 ALA A CA 1
ATOM 2418 C C . ALA A 1 322 ? -13.700 26.033 18.732 1.00 50.84 322 ALA A C 1
ATOM 2420 O O . ALA A 1 322 ? -14.297 26.925 18.127 1.00 50.84 322 ALA A O 1
ATOM 2421 N N . SER A 1 323 ? -12.693 26.301 19.564 1.00 47.09 323 SER A N 1
ATOM 2422 C CA . SER A 1 323 ? -12.255 27.666 19.867 1.00 47.09 323 SER A CA 1
ATOM 2423 C C . SER A 1 323 ? -11.575 28.344 18.672 1.00 47.09 323 SER A C 1
ATOM 2425 O O . SER A 1 323 ? -11.891 29.497 18.379 1.00 47.09 323 SER A O 1
ATOM 2427 N N . MET A 1 324 ? -10.753 27.635 17.892 1.00 42.28 324 MET A N 1
ATOM 2428 C CA . MET A 1 324 ? -10.166 28.166 16.654 1.00 42.28 324 MET A CA 1
ATOM 2429 C C . MET A 1 324 ? -11.218 28.458 15.574 1.00 42.28 324 MET A C 1
ATOM 2431 O O . MET A 1 324 ? -11.094 29.454 14.863 1.00 42.28 324 MET A O 1
ATOM 2435 N N . SER A 1 325 ? -12.290 27.668 15.480 1.00 45.41 325 SER A N 1
ATOM 2436 C CA . SER A 1 325 ? -13.385 27.906 14.524 1.00 45.41 325 SER A CA 1
ATOM 2437 C C . SER A 1 325 ? -14.278 29.086 14.930 1.00 45.41 325 SER A C 1
ATOM 2439 O O . SER A 1 325 ? -14.740 29.837 14.068 1.00 45.41 325 SER A O 1
ATOM 2441 N N . ILE A 1 326 ? -14.479 29.300 16.238 1.00 45.94 326 ILE A N 1
ATOM 2442 C CA . ILE A 1 326 ? -15.160 30.493 16.772 1.00 45.94 326 ILE A CA 1
ATOM 2443 C C . ILE A 1 326 ? -14.335 31.758 16.482 1.00 45.94 326 ILE A C 1
ATOM 2445 O O . ILE A 1 326 ? -14.908 32.792 16.136 1.00 45.94 326 ILE A O 1
ATOM 2449 N N . ILE A 1 327 ? -13.002 31.674 16.572 1.00 45.62 327 ILE A N 1
ATOM 2450 C CA . ILE A 1 327 ? -12.092 32.794 16.290 1.00 45.62 327 ILE A CA 1
ATOM 2451 C C . ILE A 1 327 ? -11.987 33.064 14.776 1.00 45.62 327 ILE A C 1
ATOM 2453 O O . ILE A 1 327 ? -11.9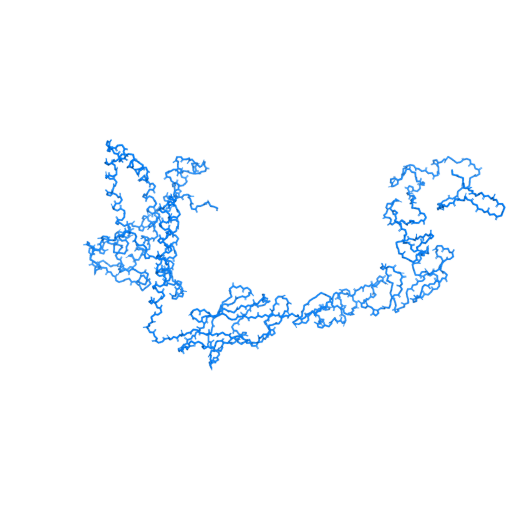68 34.223 14.365 1.00 45.62 327 ILE A O 1
ATOM 2457 N N . ASN A 1 328 ? -11.985 32.024 13.933 1.00 41.31 328 ASN A N 1
ATOM 2458 C CA . ASN A 1 328 ? -11.750 32.144 12.487 1.00 41.31 328 ASN A CA 1
ATOM 2459 C C . ASN A 1 328 ? -13.029 32.286 11.624 1.00 41.31 328 ASN A C 1
ATOM 2461 O O . ASN A 1 328 ? -12.966 32.247 10.400 1.00 41.31 328 ASN A O 1
ATOM 2465 N N . SER A 1 329 ? -14.207 32.480 12.233 1.00 43.19 329 SER A N 1
ATOM 2466 C CA . SER A 1 329 ? -15.493 32.760 11.549 1.00 43.19 329 SER A CA 1
ATOM 2467 C C . SER A 1 329 ? -15.959 31.741 10.485 1.00 43.19 329 SER A C 1
ATOM 2469 O O . SER A 1 329 ? -16.938 31.999 9.782 1.00 43.19 329 SER A O 1
ATOM 2471 N N . SER A 1 330 ? -15.340 30.565 10.371 1.00 51.19 330 SER A N 1
ATOM 2472 C CA . SER A 1 330 ? -15.744 29.496 9.450 1.00 51.19 330 SER A CA 1
ATOM 2473 C C . SER A 1 330 ? -16.637 28.482 10.165 1.00 51.19 330 SER A C 1
ATOM 2475 O O . SER A 1 330 ? -16.242 27.366 10.492 1.00 51.19 330 SER A O 1
ATOM 2477 N N . SER A 1 331 ? -17.891 28.881 10.408 1.00 55.38 331 SER A N 1
ATOM 2478 C CA . SER A 1 331 ? -18.889 28.012 11.054 1.00 55.38 331 SER A CA 1
ATOM 2479 C C . SER A 1 331 ? -19.014 26.633 10.383 1.00 55.38 331 SER A C 1
ATOM 2481 O O . SER A 1 331 ? -19.187 25.643 11.078 1.00 55.38 331 SER A O 1
ATOM 2483 N N . SER A 1 332 ? -18.840 26.534 9.060 1.00 59.94 332 SER A N 1
ATOM 2484 C CA . SER A 1 332 ? -18.927 25.283 8.288 1.00 59.94 332 SER A CA 1
ATOM 2485 C C . SER A 1 332 ? -17.923 24.201 8.700 1.00 59.94 332 SER A C 1
ATOM 2487 O O . SER A 1 332 ? -18.286 23.029 8.726 1.00 59.94 332 SER A O 1
ATOM 2489 N N . SER A 1 333 ? -16.685 24.568 9.039 1.00 58.94 333 SER A N 1
ATOM 2490 C CA . SER A 1 333 ? -15.636 23.598 9.386 1.00 58.94 333 SER A CA 1
ATOM 2491 C C . SER A 1 333 ? -15.885 22.960 10.753 1.00 58.94 333 SER A C 1
ATOM 2493 O O . SER A 1 333 ? -15.681 21.760 10.921 1.00 58.94 333 SER A O 1
ATOM 2495 N N . LEU A 1 334 ? -16.414 23.746 11.699 1.00 62.69 334 LEU A N 1
ATOM 2496 C CA . LEU A 1 334 ? -16.888 23.248 12.990 1.00 62.69 334 LEU A CA 1
ATOM 2497 C C . LEU A 1 334 ? -17.999 22.208 12.804 1.00 62.69 334 LEU A C 1
ATOM 2499 O O . LEU A 1 334 ? -17.959 21.144 13.412 1.00 62.69 334 LEU A O 1
ATOM 2503 N N . TRP A 1 335 ? -18.965 22.501 11.932 1.00 66.75 335 TRP A N 1
ATOM 2504 C CA . TRP A 1 335 ? -20.079 21.592 11.663 1.00 66.75 335 TRP A CA 1
ATOM 2505 C C . TRP A 1 335 ? -19.619 20.291 11.000 1.00 66.75 335 TRP A C 1
ATOM 2507 O O . TRP A 1 335 ? -20.071 19.218 11.388 1.00 66.75 335 TRP A O 1
ATOM 2517 N N . CYS A 1 336 ? -18.694 20.352 10.038 1.00 64.69 336 CYS A N 1
ATOM 2518 C CA . CYS A 1 336 ? -18.139 19.151 9.408 1.00 64.69 336 CYS A CA 1
ATOM 2519 C C . CYS A 1 336 ? -17.423 18.250 10.429 1.00 64.69 336 CYS A C 1
ATOM 2521 O O . CYS A 1 336 ? -17.638 17.037 10.449 1.00 64.69 336 CYS A O 1
ATOM 2523 N N . LEU A 1 337 ? -16.642 18.851 11.335 1.00 70.69 337 LEU A N 1
ATOM 2524 C CA . LEU A 1 337 ? -15.995 18.121 12.420 1.00 70.69 337 LEU A CA 1
ATOM 2525 C C . LEU A 1 337 ? -17.022 17.441 13.333 1.00 70.69 337 LEU A C 1
ATOM 2527 O O . LEU A 1 337 ? -16.883 16.251 13.593 1.00 70.69 337 LEU A O 1
ATOM 2531 N N . MET A 1 338 ? -18.056 18.159 13.784 1.00 71.19 338 MET A N 1
ATOM 2532 C CA . MET A 1 338 ? -19.067 17.592 14.687 1.00 71.19 338 MET A CA 1
ATOM 2533 C C . MET A 1 338 ? -19.810 16.414 14.052 1.00 71.19 338 MET A C 1
ATOM 2535 O O . MET A 1 338 ? -19.902 15.358 14.669 1.00 71.19 338 MET A O 1
ATOM 2539 N N . ASN A 1 339 ? -20.249 16.546 12.795 1.00 72.69 339 ASN A N 1
ATOM 2540 C CA . ASN A 1 339 ? -20.883 15.440 12.066 1.00 72.69 339 ASN A CA 1
ATOM 2541 C C . ASN A 1 339 ? -19.940 14.235 11.916 1.00 72.69 339 ASN A C 1
ATOM 2543 O O . ASN A 1 339 ? -20.359 13.090 12.066 1.00 72.69 339 ASN A O 1
ATOM 2547 N N . THR A 1 340 ? -18.651 14.480 11.663 1.00 75.56 340 THR A N 1
ATOM 2548 C CA . THR A 1 340 ? -17.650 13.408 11.561 1.00 75.56 340 THR A CA 1
ATOM 2549 C C . THR A 1 340 ? -17.478 12.690 12.899 1.00 75.56 340 THR A C 1
ATOM 2551 O O . THR A 1 340 ? -17.505 11.465 12.942 1.00 75.56 340 THR A O 1
ATOM 2554 N N . LEU A 1 341 ? -17.351 13.434 14.001 1.00 76.56 341 LEU A N 1
ATOM 2555 C CA . LEU A 1 341 ? -17.220 12.867 15.346 1.00 76.56 341 LEU A CA 1
ATOM 2556 C C . LEU A 1 341 ? -18.442 12.037 15.748 1.00 76.56 341 LEU A C 1
ATOM 2558 O O . LEU A 1 341 ? -18.270 10.953 16.298 1.00 76.56 341 LEU A O 1
ATOM 2562 N N . GLN A 1 342 ? -19.649 12.509 15.428 1.00 77.12 342 GLN A N 1
ATOM 2563 C CA . GLN A 1 342 ? -20.891 11.769 15.655 1.00 77.12 342 GLN A CA 1
ATOM 2564 C C . GLN A 1 342 ? -20.905 10.455 14.866 1.00 77.12 342 GLN A C 1
ATOM 2566 O O . GLN A 1 342 ? -21.120 9.395 15.442 1.00 77.12 342 GLN A O 1
ATOM 2571 N N . ILE A 1 343 ? -20.618 10.482 13.560 1.00 81.06 343 ILE A N 1
ATOM 2572 C CA . ILE A 1 343 ? -20.569 9.253 12.749 1.00 81.06 343 ILE A CA 1
ATOM 2573 C C . ILE A 1 343 ? -19.548 8.263 13.327 1.00 81.06 343 ILE A C 1
ATOM 2575 O O . ILE A 1 343 ? -19.840 7.072 13.436 1.00 81.06 343 ILE A O 1
ATOM 2579 N N . LEU A 1 344 ? -18.367 8.751 13.721 1.00 82.62 344 LEU A N 1
ATOM 2580 C CA . LEU A 1 344 ? -17.322 7.921 14.313 1.00 82.62 344 LEU A CA 1
ATOM 2581 C C . LEU A 1 344 ? -17.755 7.305 15.649 1.00 82.62 344 LEU A C 1
ATOM 2583 O O . LEU A 1 344 ? -17.519 6.118 15.863 1.00 82.62 344 LEU A O 1
ATOM 2587 N N . SER A 1 345 ? -18.395 8.075 16.531 1.00 83.19 345 SER A N 1
ATOM 2588 C CA . SER A 1 345 ? -18.841 7.563 17.826 1.00 83.19 345 SER A CA 1
ATOM 2589 C C . SER A 1 345 ? -19.946 6.521 17.657 1.00 83.19 345 SER A C 1
ATOM 2591 O O . SER A 1 345 ? -19.826 5.420 18.191 1.00 83.19 345 SER A O 1
ATOM 2593 N N . TYR A 1 346 ? -20.971 6.796 16.842 1.00 83.94 346 TYR A N 1
ATOM 2594 C CA . TYR A 1 346 ? -22.104 5.886 16.628 1.00 83.94 346 TYR A CA 1
ATOM 2595 C C . TYR A 1 346 ? -21.724 4.556 15.964 1.00 83.94 346 TYR A C 1
ATOM 2597 O O . TYR A 1 346 ? -22.491 3.594 16.050 1.00 83.94 346 TYR A O 1
ATOM 2605 N N . MET A 1 347 ? -20.534 4.440 15.361 1.00 82.44 347 MET A N 1
ATOM 2606 C CA . MET A 1 347 ? -20.037 3.147 14.886 1.00 82.44 347 MET A CA 1
ATOM 2607 C C . MET A 1 347 ? -19.943 2.103 16.000 1.00 82.44 347 MET A C 1
ATOM 2609 O O . MET A 1 347 ? -20.097 0.923 15.703 1.00 82.44 347 MET A O 1
ATOM 2613 N N . THR A 1 348 ? -19.757 2.471 17.270 1.00 80.25 348 THR A N 1
ATOM 2614 C CA . THR A 1 348 ? -19.665 1.480 18.360 1.00 80.25 348 THR A CA 1
ATOM 2615 C C . THR A 1 348 ? -20.994 0.793 18.685 1.00 80.25 348 THR A C 1
ATOM 2617 O O . THR A 1 348 ? -20.973 -0.290 19.279 1.00 80.25 348 THR A O 1
ATOM 2620 N N . LEU A 1 349 ? -22.122 1.361 18.235 1.00 78.50 349 LEU A N 1
ATOM 2621 C CA . LEU A 1 349 ? -23.437 0.711 18.258 1.00 78.50 349 LEU A CA 1
ATOM 2622 C C . LEU A 1 349 ? -23.607 -0.322 17.136 1.00 78.50 349 LEU A C 1
ATOM 2624 O O . LEU A 1 349 ? -24.520 -1.145 17.198 1.00 78.50 349 LEU A O 1
ATOM 2628 N N . SER A 1 350 ? -22.745 -0.311 16.112 1.00 73.56 350 SER A N 1
ATOM 2629 C CA . SER A 1 350 ? -22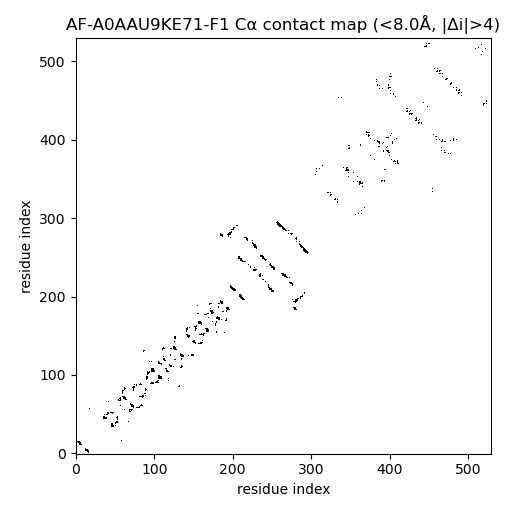.726 -1.391 15.127 1.00 73.56 350 SER A CA 1
ATOM 2630 C C . SER A 1 350 ? -22.220 -2.671 15.796 1.00 73.56 350 SER A C 1
ATOM 2632 O O . SER A 1 350 ? -21.314 -2.636 16.629 1.00 73.56 350 SER A O 1
ATOM 2634 N N . GLY A 1 351 ? -22.775 -3.827 15.425 1.00 66.12 351 GLY A N 1
ATOM 2635 C CA . GLY A 1 351 ? -22.353 -5.139 15.942 1.00 66.12 351 GLY A CA 1
ATOM 2636 C C . GLY A 1 351 ? -20.927 -5.558 15.546 1.00 66.12 351 GLY A C 1
ATOM 2637 O O . GLY A 1 351 ? -20.612 -6.744 15.564 1.00 66.12 351 GLY A O 1
ATOM 2638 N N . ILE A 1 352 ? -20.077 -4.610 15.141 1.00 74.12 352 ILE A N 1
ATOM 2639 C CA . ILE A 1 352 ? -18.697 -4.824 14.721 1.00 74.12 352 ILE A CA 1
ATOM 2640 C C . ILE A 1 352 ? -17.807 -5.005 15.969 1.00 74.12 352 ILE A C 1
ATOM 2642 O O . ILE A 1 352 ? -17.860 -4.196 16.907 1.00 74.12 352 ILE A O 1
ATOM 2646 N N . PRO A 1 353 ? -16.959 -6.051 16.007 1.00 69.88 353 PRO A N 1
ATOM 2647 C CA . PRO A 1 353 ? -16.042 -6.279 17.116 1.00 69.88 353 PRO A CA 1
ATOM 2648 C C . PRO A 1 353 ? -14.859 -5.300 17.052 1.00 69.88 353 PRO A C 1
ATOM 2650 O O . PRO A 1 353 ? -13.860 -5.546 16.383 1.00 69.88 353 PRO A O 1
ATOM 2653 N N . PHE A 1 354 ? -14.960 -4.174 17.761 1.00 72.25 354 PHE A N 1
ATOM 2654 C CA . PHE A 1 354 ? -13.831 -3.264 17.986 1.00 72.25 354 PHE A CA 1
ATOM 2655 C C . PHE A 1 354 ? -12.957 -3.738 19.153 1.00 72.25 354 PHE A C 1
ATOM 2657 O O . PHE A 1 354 ? -13.472 -4.260 20.143 1.00 72.25 354 PHE A O 1
ATOM 2664 N N . SER A 1 355 ? -11.646 -3.478 19.082 1.00 70.69 355 SER A N 1
ATOM 2665 C CA . SER A 1 355 ? -10.765 -3.615 20.248 1.00 70.69 355 SER A CA 1
ATOM 2666 C C . SER A 1 355 ? -11.217 -2.679 21.376 1.00 70.69 355 SER A C 1
ATOM 2668 O O . SER A 1 355 ? -11.745 -1.593 21.119 1.00 70.69 355 SER A O 1
ATOM 2670 N N . SER A 1 356 ? -10.991 -3.064 22.636 1.00 65.56 356 SER A N 1
ATOM 2671 C CA . SER A 1 356 ? -11.417 -2.286 23.815 1.00 65.56 356 SER A CA 1
ATOM 2672 C C . SER A 1 356 ? -10.901 -0.840 23.792 1.00 65.56 356 SER A C 1
ATOM 2674 O O . SER A 1 356 ? -11.630 0.090 24.138 1.00 65.56 356 SER A O 1
ATOM 2676 N N . LYS A 1 357 ? -9.674 -0.629 23.299 1.00 60.31 357 LYS A N 1
ATOM 2677 C CA . LYS A 1 357 ? -9.067 0.700 23.139 1.00 60.31 357 LYS A CA 1
ATOM 2678 C C . LYS A 1 357 ? -9.760 1.541 22.067 1.00 60.31 357 LYS A C 1
ATOM 2680 O O . LYS A 1 357 ? -10.035 2.712 22.312 1.00 60.31 357 LYS A O 1
ATOM 2685 N N . MET A 1 358 ? -10.049 0.964 20.899 1.00 68.31 358 MET A N 1
ATOM 2686 C CA . MET A 1 358 ? -10.749 1.681 19.829 1.00 68.31 358 MET A CA 1
ATOM 2687 C C . MET A 1 358 ? -12.183 2.011 20.251 1.00 68.31 358 MET A C 1
ATOM 2689 O O . MET A 1 358 ? -12.621 3.143 20.087 1.00 68.31 358 MET A O 1
ATOM 2693 N N . ARG A 1 359 ? -12.886 1.059 20.876 1.00 73.31 359 ARG A N 1
ATOM 2694 C CA . ARG A 1 359 ? -14.237 1.268 21.413 1.00 73.31 359 ARG A CA 1
ATOM 2695 C C . ARG A 1 359 ? -14.263 2.391 22.453 1.00 73.31 359 ARG A C 1
ATOM 2697 O O . ARG A 1 359 ? -15.097 3.281 22.356 1.00 73.31 359 ARG A O 1
ATOM 2704 N N . SER A 1 360 ? -13.309 2.407 23.388 1.00 72.12 360 SER A N 1
ATOM 2705 C CA . SER A 1 360 ? -13.194 3.483 24.381 1.00 72.12 360 SER A CA 1
ATOM 2706 C C . SER A 1 360 ? -12.859 4.836 23.744 1.00 72.12 360 SER A C 1
ATOM 2708 O O . SER A 1 360 ? -13.449 5.847 24.116 1.00 72.12 360 SER A O 1
ATOM 2710 N N . PHE A 1 361 ? -11.955 4.878 22.761 1.00 75.12 361 PHE A N 1
ATOM 2711 C CA . PHE A 1 361 ? -11.651 6.106 22.026 1.00 75.12 361 PHE A CA 1
ATOM 2712 C C . PHE A 1 361 ? -12.896 6.661 21.319 1.00 75.12 361 PHE A C 1
ATOM 2714 O O . PHE A 1 361 ? -13.227 7.824 21.523 1.00 75.12 361 PHE A O 1
ATOM 2721 N N . LEU A 1 362 ? -13.616 5.826 20.561 1.00 78.19 362 LEU A N 1
ATOM 2722 C CA . LEU A 1 362 ? -14.819 6.219 19.821 1.00 78.19 362 LEU A CA 1
ATOM 2723 C C . LEU A 1 362 ? -15.975 6.634 20.745 1.00 78.19 362 LEU A C 1
ATOM 2725 O O . LEU A 1 362 ? -16.606 7.656 20.484 1.00 78.19 362 LEU A O 1
ATOM 2729 N N . ASN A 1 363 ? -16.213 5.915 21.850 1.00 75.81 363 ASN A N 1
ATOM 2730 C CA . ASN A 1 363 ? -17.224 6.305 22.843 1.00 75.81 363 ASN A CA 1
ATOM 2731 C C . ASN A 1 363 ? -16.887 7.660 23.481 1.00 75.81 363 ASN A C 1
ATOM 2733 O O . ASN A 1 363 ? -17.767 8.480 23.695 1.00 75.81 363 ASN A O 1
ATOM 2737 N N . ASN A 1 364 ? -15.610 7.964 23.720 1.00 73.19 364 ASN A N 1
ATOM 2738 C CA . ASN A 1 364 ? -15.231 9.267 24.271 1.00 73.19 364 ASN A CA 1
ATOM 2739 C C . ASN A 1 364 ? -15.473 10.440 23.300 1.00 73.19 364 ASN A C 1
ATOM 2741 O O . ASN A 1 364 ? -15.590 11.580 23.761 1.00 73.19 364 ASN A O 1
ATOM 2745 N N . LEU A 1 365 ? -15.604 10.190 21.990 1.00 73.69 365 LEU A N 1
ATOM 2746 C CA . LEU A 1 365 ? -15.944 11.224 21.003 1.00 73.69 365 LEU A CA 1
ATOM 2747 C C . LEU A 1 365 ? -17.403 11.704 21.118 1.00 73.69 365 LEU A C 1
ATOM 2749 O O . LEU A 1 365 ? -17.683 12.823 20.695 1.00 73.69 365 LEU A O 1
ATOM 2753 N N . SER A 1 366 ? -18.320 10.912 21.696 1.00 70.56 366 SER A N 1
ATOM 2754 C CA . SER A 1 366 ? -19.730 11.311 21.884 1.00 70.56 366 SER A CA 1
ATOM 2755 C C . SER A 1 366 ? -19.945 12.265 23.067 1.00 70.56 366 SER A C 1
ATOM 2757 O O . SER A 1 366 ? -20.982 12.912 23.155 1.00 70.56 366 SER A O 1
ATOM 2759 N N . SER A 1 367 ? -18.962 12.406 23.965 1.00 61.00 367 SER A N 1
ATOM 2760 C CA . SER A 1 367 ? -19.097 13.132 25.242 1.00 61.00 367 SER A CA 1
ATOM 2761 C C . SER A 1 367 ? -19.153 14.670 25.142 1.00 61.00 367 SER A C 1
ATOM 2763 O O . SER A 1 367 ? -19.044 15.369 26.153 1.00 61.00 367 SER A O 1
ATOM 2765 N N . PHE A 1 368 ? -19.323 15.237 23.945 1.00 59.88 368 PHE A N 1
ATOM 2766 C CA . PHE A 1 368 ? -19.288 16.682 23.730 1.00 59.88 368 PHE A CA 1
ATOM 2767 C C . PHE A 1 368 ? -20.688 17.314 23.779 1.00 59.88 368 PHE A C 1
ATOM 2769 O O . PHE A 1 368 ? -21.312 17.578 22.756 1.00 59.88 368 PHE A O 1
ATOM 2776 N N . ASN A 1 369 ? -21.154 17.627 24.989 1.00 59.59 369 ASN A N 1
ATOM 2777 C CA . ASN A 1 369 ? -22.407 18.351 25.213 1.00 59.59 369 ASN A CA 1
ATOM 2778 C C . ASN A 1 369 ? -22.132 19.824 25.537 1.00 59.59 369 ASN A C 1
ATOM 2780 O O . ASN A 1 369 ? -21.812 20.176 26.670 1.00 59.59 369 ASN A O 1
ATOM 2784 N N . LEU A 1 370 ? -22.276 20.706 24.542 1.00 59.88 370 LEU A N 1
ATOM 2785 C CA . LEU A 1 370 ? -22.153 22.162 24.732 1.00 59.88 370 LEU A CA 1
ATOM 2786 C C . LEU A 1 370 ? -23.286 22.757 25.582 1.00 59.88 370 LEU A C 1
ATOM 2788 O O . LEU A 1 370 ? -23.115 23.829 26.163 1.00 59.88 370 LEU A O 1
ATOM 2792 N N . PHE A 1 371 ? -24.442 22.090 25.628 1.00 67.00 371 PHE A N 1
ATOM 2793 C CA . PHE A 1 371 ? -25.648 22.579 26.290 1.00 67.00 371 PHE A CA 1
ATOM 2794 C C . PHE A 1 371 ? -26.126 21.595 27.361 1.00 67.00 371 PHE A C 1
ATOM 2796 O O . PHE A 1 371 ? -26.118 20.385 27.124 1.00 67.00 371 PHE A O 1
ATOM 2803 N N . PRO A 1 372 ? -26.557 22.093 28.535 1.00 81.12 372 PRO A N 1
ATOM 2804 C CA . PRO A 1 372 ? -27.096 21.238 29.581 1.00 81.12 372 PRO A CA 1
ATOM 2805 C C . PRO A 1 372 ? -28.427 20.632 29.137 1.00 81.12 372 PRO A C 1
ATOM 2807 O O . PRO A 1 372 ? -29.236 21.291 28.484 1.00 81.12 372 PRO A O 1
ATOM 2810 N N . ASN A 1 373 ? -28.681 19.391 29.542 1.00 86.94 373 ASN A N 1
ATOM 2811 C CA . ASN A 1 373 ? -29.997 18.790 29.410 1.00 86.94 373 ASN A CA 1
ATOM 2812 C C . ASN A 1 373 ? -30.892 19.253 30.575 1.00 86.94 373 ASN A C 1
ATOM 2814 O O . ASN A 1 373 ? -30.603 18.943 31.730 1.00 86.94 373 ASN A O 1
ATOM 2818 N N . VAL A 1 374 ? -31.975 19.986 30.291 1.00 90.88 374 VAL A N 1
ATOM 2819 C CA . VAL A 1 374 ? -32.913 20.461 31.333 1.00 90.88 374 VAL A CA 1
ATOM 2820 C C . VAL A 1 374 ? -34.013 19.455 31.679 1.00 90.88 374 VAL A C 1
ATOM 2822 O O . VAL A 1 374 ? -34.691 19.608 32.692 1.00 90.88 374 VAL A O 1
ATOM 2825 N N . PHE A 1 375 ? -34.220 18.424 30.863 1.00 91.81 375 PHE A N 1
ATOM 2826 C CA . PHE A 1 375 ? -35.319 17.474 31.038 1.00 91.81 375 PHE A CA 1
ATOM 2827 C C . PHE A 1 375 ? -35.214 16.576 32.280 1.00 91.81 375 PHE A C 1
ATOM 2829 O O . PHE A 1 375 ? -36.270 16.286 32.843 1.00 91.81 375 PHE A O 1
ATOM 2836 N N . PRO A 1 376 ? -34.024 16.210 32.798 1.00 91.31 376 PRO A N 1
ATOM 2837 C CA . PRO A 1 376 ? -33.905 15.510 34.078 1.00 91.31 376 PRO A CA 1
ATOM 2838 C C . PRO A 1 376 ? -34.525 16.252 35.274 1.00 91.31 376 PRO A C 1
ATOM 2840 O O . PRO A 1 376 ? -34.866 15.618 36.266 1.00 91.31 376 PRO A O 1
ATOM 2843 N N . TYR A 1 377 ? -34.721 17.577 35.198 1.00 90.62 377 TYR A N 1
ATOM 2844 C CA . TYR A 1 377 ? -35.428 18.332 36.245 1.00 90.62 377 TYR A CA 1
ATOM 2845 C C . TYR A 1 377 ? -36.952 18.141 36.214 1.00 90.62 377 TYR A C 1
ATOM 2847 O O . TYR A 1 377 ? -37.626 18.430 37.201 1.00 90.62 377 TYR A O 1
ATOM 2855 N N . PHE A 1 378 ? -37.503 17.678 35.089 1.00 90.19 378 PHE A N 1
ATOM 2856 C CA . PHE A 1 378 ? -38.947 17.540 34.866 1.00 90.19 378 PHE A CA 1
ATOM 2857 C C . PHE A 1 378 ? -39.387 16.087 34.652 1.00 90.19 378 PHE A C 1
ATOM 2859 O O . PHE A 1 378 ? -40.563 15.766 34.825 1.00 90.19 378 PHE A O 1
ATOM 2866 N N . ILE A 1 379 ? -38.462 15.210 34.260 1.00 91.19 379 ILE A N 1
ATOM 2867 C CA . ILE A 1 379 ? -38.710 13.811 33.923 1.00 91.19 379 ILE A CA 1
ATOM 2868 C C . ILE A 1 379 ? -37.907 12.931 34.874 1.00 91.19 379 ILE A C 1
ATOM 2870 O O . ILE A 1 379 ? -36.684 13.012 34.936 1.00 91.19 379 ILE A O 1
ATOM 2874 N N . ASP A 1 380 ? -38.612 12.064 35.596 1.00 89.56 380 ASP A N 1
ATOM 2875 C CA . ASP A 1 380 ? -37.998 11.080 36.481 1.00 89.56 380 ASP A CA 1
ATOM 2876 C C . ASP A 1 380 ? -37.349 9.955 35.661 1.00 89.56 380 ASP A C 1
ATOM 2878 O O . ASP A 1 380 ? -38.045 9.188 34.989 1.00 89.56 380 ASP A O 1
ATOM 2882 N N . LYS A 1 381 ? -36.016 9.853 35.741 1.00 87.56 381 LYS A N 1
ATOM 2883 C CA . LYS A 1 381 ? -35.205 8.825 35.070 1.00 87.56 381 LYS A CA 1
ATOM 2884 C C . LYS A 1 381 ? -35.645 7.405 35.446 1.00 87.56 381 LYS A C 1
ATOM 2886 O O . LYS A 1 381 ? -35.585 6.518 34.605 1.00 87.56 381 LYS A O 1
ATOM 2891 N N . ASN A 1 382 ? -36.164 7.189 36.658 1.00 87.75 382 ASN A N 1
ATOM 2892 C CA . ASN A 1 382 ? -36.582 5.861 37.128 1.00 87.75 382 ASN A CA 1
ATOM 2893 C C . ASN A 1 382 ? -37.848 5.332 36.435 1.00 87.75 382 ASN A C 1
ATOM 2895 O O . ASN A 1 382 ? -38.239 4.189 36.649 1.00 87.75 382 ASN A O 1
ATOM 2899 N N . LYS A 1 383 ? -38.512 6.160 35.620 1.00 88.69 383 LYS A N 1
ATOM 2900 C CA . LYS A 1 383 ? -39.631 5.733 34.768 1.00 88.69 383 LYS A CA 1
ATOM 2901 C C . LYS A 1 383 ? -39.173 5.124 33.440 1.00 88.69 383 LYS A C 1
ATOM 2903 O O . LYS A 1 383 ? -40.025 4.655 32.681 1.00 88.69 383 LYS A O 1
ATOM 2908 N N . GLY A 1 384 ? -37.872 5.198 33.154 1.00 87.00 384 GLY A N 1
ATOM 2909 C CA . GLY A 1 384 ? -37.212 4.606 31.999 1.00 87.00 384 GLY A CA 1
ATOM 2910 C C . GLY A 1 384 ? -36.790 3.160 32.241 1.00 87.00 384 GLY A C 1
ATOM 2911 O O . GLY A 1 384 ? -36.581 2.751 33.381 1.00 87.00 384 GLY A O 1
ATOM 2912 N N . ASN A 1 385 ? -36.626 2.414 31.157 1.00 87.81 385 ASN A N 1
ATOM 2913 C CA . ASN A 1 385 ? -36.063 1.071 31.164 1.00 87.81 385 ASN A CA 1
ATOM 2914 C C . ASN A 1 385 ? -34.542 1.124 30.999 1.00 87.81 385 ASN A C 1
ATOM 2916 O O . ASN A 1 385 ? -33.993 2.052 30.395 1.00 87.81 385 ASN A O 1
ATOM 2920 N N . THR A 1 386 ? -33.857 0.110 31.526 1.00 87.38 386 THR A N 1
ATOM 2921 C CA . THR A 1 386 ? -32.410 -0.048 31.349 1.00 87.38 386 THR A CA 1
ATOM 2922 C C . THR A 1 386 ? -32.087 -0.358 29.884 1.00 87.38 386 THR A C 1
ATOM 2924 O O . THR A 1 386 ? -32.719 -1.254 29.313 1.00 87.38 386 THR A O 1
ATOM 2927 N N . PRO A 1 387 ? -31.118 0.337 29.265 1.00 85.56 387 PRO A N 1
ATOM 2928 C CA . PRO A 1 387 ? -30.722 0.061 27.891 1.00 85.56 387 PRO A CA 1
ATOM 2929 C C . PRO A 1 387 ? -30.025 -1.305 27.761 1.00 85.56 387 PRO A C 1
ATOM 2931 O O . PRO A 1 387 ? -29.584 -1.893 28.746 1.00 85.56 387 PRO A O 1
ATOM 2934 N N . TYR A 1 388 ? -29.910 -1.826 26.535 1.00 83.00 388 TYR A N 1
ATOM 2935 C CA . TYR A 1 388 ? -29.072 -3.001 26.268 1.00 83.00 388 TYR A CA 1
ATOM 2936 C C . TYR A 1 388 ? -27.581 -2.646 26.397 1.00 83.00 388 TYR A C 1
ATOM 2938 O O . TYR A 1 388 ? -27.200 -1.486 26.229 1.00 83.00 388 TYR A O 1
ATOM 2946 N N . SER A 1 389 ? -26.725 -3.646 26.635 1.00 80.44 389 SER A N 1
ATOM 2947 C CA . SER A 1 389 ? -25.325 -3.437 27.043 1.00 80.44 389 SER A CA 1
ATOM 2948 C C . SER A 1 389 ? -24.527 -2.518 26.113 1.00 80.44 389 SER A C 1
ATOM 2950 O O . SER A 1 389 ? -23.800 -1.653 26.583 1.00 80.44 389 SER A O 1
ATOM 2952 N N . GLN A 1 390 ? -24.688 -2.631 24.790 1.00 80.88 390 GLN A N 1
ATOM 2953 C CA . GLN A 1 390 ? -23.968 -1.762 23.853 1.00 80.88 390 GLN A CA 1
ATOM 2954 C C . GLN A 1 390 ? -24.443 -0.297 23.895 1.00 80.88 390 GLN A C 1
ATOM 2956 O O . GLN A 1 390 ? -23.638 0.602 23.661 1.00 80.88 390 GLN A O 1
ATOM 2961 N N . ALA A 1 391 ? -25.724 -0.036 24.182 1.00 82.69 391 ALA A N 1
ATOM 2962 C CA . ALA A 1 391 ? -26.240 1.324 24.350 1.00 82.69 391 ALA A CA 1
ATOM 2963 C C . ALA A 1 391 ? -25.826 1.915 25.706 1.00 82.69 391 ALA A C 1
ATOM 2965 O O . ALA A 1 391 ? -25.450 3.084 25.767 1.00 82.69 391 ALA A O 1
ATOM 2966 N N . GLU A 1 392 ? -25.819 1.103 26.765 1.00 83.50 392 GLU A N 1
ATOM 2967 C CA . GLU A 1 392 ? -25.295 1.491 28.079 1.00 83.50 392 GLU A CA 1
ATOM 2968 C C . GLU A 1 392 ? -23.806 1.870 27.994 1.00 83.50 392 GLU A C 1
ATOM 2970 O O . GLU A 1 392 ? -23.412 2.959 28.403 1.00 83.50 392 GLU A O 1
ATOM 2975 N N . GLU A 1 393 ? -22.984 1.031 27.352 1.00 75.81 393 GLU A N 1
ATOM 2976 C CA . GLU A 1 393 ? -21.556 1.294 27.121 1.00 75.81 393 GLU A CA 1
ATOM 2977 C C . GLU A 1 393 ? -21.291 2.555 26.283 1.00 75.81 393 GLU A C 1
ATOM 2979 O O . GLU A 1 393 ? -20.246 3.192 26.440 1.00 75.81 393 GLU A O 1
ATOM 2984 N N . PHE A 1 394 ? -22.204 2.906 25.371 1.00 80.19 394 PHE A N 1
ATOM 2985 C CA . PHE A 1 394 ? -22.127 4.138 24.581 1.00 80.19 394 PHE A CA 1
ATOM 2986 C C . PHE A 1 394 ? -22.414 5.395 25.420 1.00 80.19 394 PHE A C 1
ATOM 2988 O O . PHE A 1 394 ? -21.952 6.480 25.063 1.00 80.19 394 PHE A O 1
ATOM 2995 N N . GLY A 1 395 ? -23.146 5.253 26.530 1.00 81.06 395 GLY A N 1
ATOM 2996 C CA . GLY A 1 395 ? -23.524 6.345 27.428 1.00 81.06 395 GLY A CA 1
ATOM 2997 C C . GLY A 1 395 ? -25.026 6.634 27.495 1.00 81.06 395 GLY A C 1
ATOM 2998 O O . GLY A 1 395 ? -25.403 7.703 27.973 1.00 81.06 395 GLY A O 1
ATOM 2999 N N . PHE A 1 396 ? -25.891 5.729 27.015 1.00 86.31 396 PHE A N 1
ATOM 3000 C CA . PHE A 1 396 ? -27.330 5.841 27.261 1.00 86.31 396 PHE A CA 1
ATOM 3001 C C . PHE A 1 396 ? -27.651 5.445 28.700 1.00 86.31 396 PHE A C 1
ATOM 3003 O O . PHE A 1 396 ? -27.259 4.393 29.192 1.00 86.31 396 PHE A O 1
ATOM 3010 N N . ASP A 1 397 ? -28.422 6.303 29.344 1.00 86.38 397 ASP A N 1
ATOM 3011 C CA . ASP A 1 397 ? -28.828 6.206 30.734 1.00 86.38 397 ASP A CA 1
ATOM 3012 C C . ASP A 1 397 ? -30.123 5.400 30.909 1.00 86.38 397 ASP A C 1
ATOM 3014 O O . ASP A 1 397 ? -30.314 4.730 31.920 1.00 86.38 397 ASP A O 1
ATOM 3018 N N . THR A 1 398 ? -31.042 5.531 29.948 1.00 90.69 398 THR A N 1
ATOM 3019 C CA . THR A 1 398 ? -32.365 4.874 29.895 1.00 90.69 398 THR A CA 1
ATOM 3020 C C . THR A 1 398 ? -32.823 4.738 28.439 1.00 90.69 398 THR A C 1
ATOM 3022 O O . THR A 1 398 ? -32.126 5.175 27.527 1.00 90.69 398 THR A O 1
ATOM 3025 N N . ASP A 1 399 ? -34.020 4.221 28.191 1.00 89.88 399 ASP A N 1
ATOM 3026 C CA . ASP A 1 399 ? -34.727 4.304 26.903 1.00 89.88 399 ASP A CA 1
ATOM 3027 C C . ASP A 1 399 ? -35.431 5.661 26.646 1.00 89.88 399 ASP A C 1
ATOM 3029 O O . ASP A 1 399 ? -35.965 5.902 25.558 1.00 89.88 399 ASP A O 1
ATOM 3033 N N . LEU A 1 400 ? -35.445 6.572 27.627 1.00 93.44 400 LEU A N 1
ATOM 3034 C CA . LEU A 1 400 ? -36.136 7.858 27.528 1.00 93.44 400 LEU A CA 1
ATOM 3035 C C . LEU A 1 400 ? -35.323 8.858 26.700 1.00 93.44 400 LEU A C 1
ATOM 3037 O O . LEU A 1 400 ? -34.291 9.369 27.143 1.00 93.44 400 LEU A O 1
ATOM 3041 N N . ILE A 1 401 ? -35.814 9.221 25.513 1.00 93.25 401 ILE A N 1
ATOM 3042 C CA . ILE A 1 401 ? -35.071 10.077 24.575 1.00 93.25 401 ILE A CA 1
ATOM 3043 C C . ILE A 1 401 ? -34.723 11.446 25.167 1.00 93.25 401 ILE A C 1
ATOM 3045 O O . ILE A 1 401 ? -33.629 11.951 24.947 1.00 93.25 401 ILE A O 1
ATOM 3049 N N . LEU A 1 402 ? -35.612 12.028 25.976 1.00 92.69 402 LEU A N 1
ATOM 3050 C CA . LEU A 1 402 ? -35.387 13.333 26.604 1.00 92.69 402 LEU A CA 1
ATOM 3051 C C . LEU A 1 402 ? -34.356 13.281 27.739 1.00 92.69 402 LEU A C 1
ATOM 3053 O O . LEU A 1 402 ? -33.754 14.304 28.053 1.00 92.69 402 LEU A O 1
ATOM 3057 N N . ILE A 1 403 ? -34.118 12.116 28.345 1.00 91.88 403 ILE A N 1
ATOM 3058 C CA . ILE A 1 403 ? -33.047 11.951 29.336 1.00 91.88 403 ILE A CA 1
ATOM 3059 C C . ILE A 1 403 ? -31.692 11.848 28.632 1.00 91.88 403 ILE A C 1
ATOM 3061 O O . ILE A 1 403 ? -30.743 12.503 29.053 1.00 91.88 403 ILE A O 1
ATOM 3065 N N . ASN A 1 404 ? -31.620 11.105 27.527 1.00 88.56 404 ASN A N 1
ATOM 3066 C CA . ASN A 1 404 ? -30.357 10.868 26.825 1.00 88.56 404 ASN A CA 1
ATOM 3067 C C . ASN A 1 404 ? -29.957 12.008 25.878 1.00 88.56 404 ASN A C 1
ATOM 3069 O O . ASN A 1 404 ? -28.812 12.436 25.895 1.00 88.56 404 ASN A O 1
ATOM 3073 N N . GLN A 1 405 ? -30.903 12.519 25.082 1.00 89.56 405 GLN A N 1
ATOM 3074 C CA . GLN A 1 405 ? -30.683 13.531 24.035 1.00 89.56 405 GLN A CA 1
ATOM 3075 C C . GLN A 1 405 ? -31.465 14.830 24.286 1.00 89.56 405 GLN A C 1
ATOM 3077 O O . GLN A 1 405 ? -31.855 15.554 23.371 1.00 89.56 405 GLN A O 1
ATOM 3082 N N . GLY A 1 406 ? -31.758 15.148 25.550 1.00 88.50 406 GLY A N 1
ATOM 3083 C CA . GLY A 1 406 ? -32.491 16.369 25.896 1.00 88.50 406 GLY A CA 1
ATOM 3084 C C . GLY A 1 406 ? -31.679 17.662 25.739 1.00 88.50 406 GLY A C 1
ATOM 3085 O O . GLY A 1 406 ? -32.262 18.745 25.684 1.00 88.50 406 GLY A O 1
ATOM 3086 N N . ASN A 1 407 ? -30.352 17.573 25.629 1.00 86.62 407 ASN A N 1
ATOM 3087 C CA . ASN A 1 407 ? -29.451 18.662 25.223 1.00 86.62 407 ASN A CA 1
ATOM 3088 C C . ASN A 1 407 ? -29.898 19.312 23.893 1.00 86.62 407 ASN A C 1
ATOM 3090 O O . ASN A 1 407 ? -30.038 20.536 23.830 1.00 86.62 407 ASN A O 1
ATOM 3094 N N . ASP A 1 408 ? -30.222 18.511 22.875 1.00 87.31 408 ASP A N 1
ATOM 3095 C CA . ASP A 1 408 ? -30.654 18.978 21.554 1.00 87.31 408 ASP A CA 1
ATOM 3096 C C . ASP A 1 408 ? -31.999 19.696 21.633 1.00 87.31 408 ASP A C 1
ATOM 3098 O O . ASP A 1 408 ? -32.173 20.803 21.116 1.00 87.31 408 ASP A O 1
ATOM 3102 N N . PHE A 1 409 ? -32.953 19.110 22.359 1.00 89.88 409 PHE A N 1
ATOM 3103 C CA . PHE A 1 409 ? -34.254 19.733 22.597 1.00 89.88 409 PHE A CA 1
ATOM 3104 C C . PHE A 1 409 ? -34.126 21.025 23.407 1.00 89.88 409 PHE A C 1
ATOM 3106 O O . PHE A 1 409 ? -34.838 21.993 23.136 1.00 89.88 409 PHE A O 1
ATOM 3113 N N . THR A 1 410 ? -33.197 21.081 24.364 1.00 89.56 410 THR A N 1
ATOM 3114 C CA . THR A 1 410 ? -32.908 22.297 25.136 1.00 89.56 410 THR A CA 1
ATOM 3115 C C . THR A 1 410 ? -32.373 23.396 24.223 1.00 89.56 410 THR A C 1
ATOM 3117 O O . THR A 1 410 ? -32.844 24.534 24.292 1.00 89.56 410 THR A O 1
ATOM 3120 N N . LEU A 1 411 ? -31.435 23.067 23.330 1.00 86.44 411 LEU A N 1
ATOM 3121 C CA . LEU A 1 411 ? -30.898 24.005 22.347 1.00 86.44 411 LEU A CA 1
ATOM 3122 C C . LEU A 1 411 ? -31.991 24.502 21.392 1.00 86.44 411 LEU A C 1
ATOM 3124 O O . LEU A 1 411 ? -32.101 25.709 21.156 1.00 86.44 411 LEU A O 1
ATOM 3128 N N . LEU A 1 412 ? -32.837 23.599 20.889 1.00 88.19 412 LEU A N 1
ATOM 3129 C CA . LEU A 1 412 ? -33.953 23.947 20.014 1.00 88.19 412 LEU A CA 1
ATOM 3130 C C . LEU A 1 412 ? -34.917 24.913 20.709 1.00 88.19 412 LEU A C 1
ATOM 3132 O O . LEU A 1 412 ? -35.173 26.003 20.193 1.00 88.19 412 LEU A O 1
ATOM 3136 N N . LEU A 1 413 ? -35.405 24.559 21.899 1.00 89.50 413 LEU A N 1
ATOM 3137 C CA . LEU A 1 413 ? -36.330 25.391 22.672 1.00 89.50 413 LEU A CA 1
ATOM 3138 C C . LEU A 1 413 ? -35.702 26.736 23.051 1.00 89.50 413 LEU A C 1
ATOM 3140 O O . LEU A 1 413 ? -36.351 27.775 22.921 1.00 89.50 413 LEU A O 1
ATOM 3144 N N . GLY A 1 414 ? -34.427 26.740 23.447 1.00 87.56 414 GLY A N 1
ATOM 3145 C CA . GLY A 1 414 ? -33.673 27.954 23.745 1.00 87.56 414 GLY A CA 1
ATOM 3146 C C . GLY A 1 414 ? -33.535 28.873 22.530 1.00 87.56 414 GLY A C 1
ATOM 3147 O O . GLY A 1 414 ? -33.728 30.082 22.648 1.00 87.56 414 GLY A O 1
ATOM 3148 N N . SER A 1 415 ? -33.271 28.314 21.345 1.00 83.44 415 SER A N 1
ATOM 3149 C CA . SER A 1 415 ? -33.172 29.085 20.099 1.00 83.44 415 SER A CA 1
ATOM 3150 C C . SER A 1 415 ? -34.514 29.704 19.682 1.00 83.44 415 SER A C 1
ATOM 3152 O O . SER A 1 415 ? -34.557 30.870 19.282 1.00 83.44 415 SER A O 1
ATOM 3154 N N . ILE A 1 416 ? -35.619 28.972 19.868 1.00 86.81 416 ILE A N 1
ATOM 3155 C CA . ILE A 1 416 ? -36.980 29.466 19.625 1.00 86.81 416 ILE A CA 1
ATOM 3156 C C . ILE A 1 416 ? -37.317 30.587 20.616 1.00 86.81 416 ILE A C 1
ATOM 3158 O O . ILE A 1 416 ? -37.820 31.634 20.210 1.00 86.81 416 ILE A O 1
ATOM 3162 N N . ALA A 1 417 ? -36.991 30.413 21.900 1.00 87.50 417 ALA A N 1
ATOM 3163 C CA . ALA A 1 417 ? -37.216 31.421 22.936 1.00 87.50 417 ALA A CA 1
ATOM 3164 C C . ALA A 1 417 ? -36.352 32.684 22.747 1.00 87.50 417 ALA A C 1
ATOM 3166 O O . ALA A 1 417 ? -36.779 33.789 23.086 1.00 87.50 417 ALA A O 1
ATOM 3167 N N . ALA A 1 418 ? -35.155 32.549 22.170 1.00 84.38 418 ALA A N 1
ATOM 3168 C CA . ALA A 1 418 ? -34.279 33.676 21.860 1.00 84.38 418 ALA A CA 1
ATOM 3169 C C . ALA A 1 418 ? -34.797 34.529 20.688 1.00 84.38 418 ALA A C 1
ATOM 3171 O O . ALA A 1 418 ? -34.518 35.730 20.633 1.00 84.38 418 ALA A O 1
ATOM 3172 N N . LEU A 1 419 ? -35.566 33.953 19.759 1.00 83.94 419 LEU A N 1
ATOM 3173 C CA . LEU A 1 419 ? -36.005 34.636 18.540 1.00 83.94 419 LEU A CA 1
ATOM 3174 C C . LEU A 1 419 ? -36.874 35.890 18.808 1.00 83.94 419 LEU A C 1
ATOM 3176 O O . LEU A 1 419 ? -36.556 36.940 18.240 1.00 83.94 419 LEU A O 1
ATOM 3180 N N . PRO A 1 420 ? -37.903 35.870 19.686 1.00 85.69 420 PRO A N 1
ATOM 3181 C CA . PRO A 1 420 ? -38.647 37.074 20.065 1.00 85.69 420 PRO A CA 1
ATOM 3182 C C . PRO A 1 420 ? -37.761 38.180 20.647 1.00 85.69 420 PRO A C 1
ATOM 3184 O O . PRO A 1 420 ? -37.942 39.351 20.312 1.00 85.69 420 PRO A O 1
ATOM 3187 N N . LEU A 1 421 ? -36.773 37.819 21.473 1.00 85.25 421 LEU A N 1
ATOM 3188 C CA . LEU A 1 421 ? -35.827 38.774 22.054 1.00 85.25 421 LEU A CA 1
ATOM 3189 C C . LEU A 1 421 ? -34.950 39.401 20.967 1.00 85.25 421 LEU A C 1
ATOM 3191 O O . LEU A 1 421 ? -34.790 40.619 20.927 1.00 85.25 421 LEU A O 1
ATOM 3195 N N . ILE A 1 422 ? -34.430 38.591 20.041 1.00 83.19 422 ILE A N 1
ATOM 3196 C CA . ILE A 1 422 ? -33.625 39.072 18.911 1.00 83.19 422 ILE A CA 1
ATOM 3197 C C . ILE A 1 422 ? -34.440 40.023 18.032 1.00 83.19 422 ILE A C 1
ATOM 3199 O O . ILE A 1 422 ? -33.945 41.088 17.666 1.00 83.19 422 ILE A O 1
ATOM 3203 N N . LEU A 1 423 ? -35.697 39.681 17.736 1.00 85.00 423 LEU A N 1
ATOM 3204 C CA . LEU A 1 423 ? -36.609 40.539 16.979 1.00 85.00 423 LEU A CA 1
ATOM 3205 C C . LEU A 1 423 ? -36.876 41.859 17.707 1.00 85.00 423 LEU A C 1
ATOM 3207 O O . LEU A 1 423 ? -36.774 42.923 17.0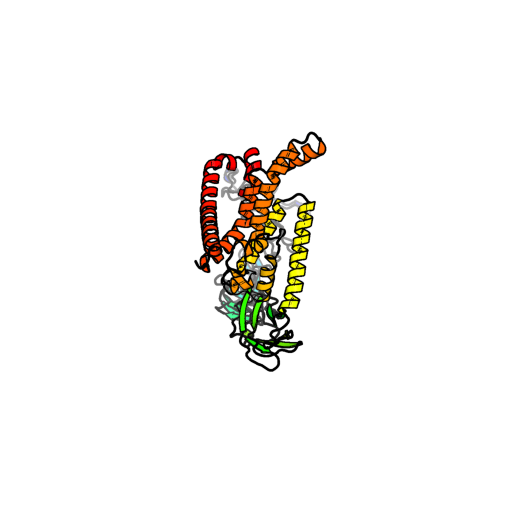93 1.00 85.00 423 LEU A O 1
ATOM 3211 N N . TYR A 1 424 ? -37.147 41.810 19.011 1.00 86.38 424 TYR A N 1
ATOM 3212 C CA . TYR A 1 424 ? -37.357 42.995 19.837 1.00 86.38 424 TYR A CA 1
ATOM 3213 C C . TYR A 1 424 ? -36.130 43.922 19.824 1.00 86.38 424 TYR A C 1
ATOM 3215 O O . TYR A 1 424 ? -36.243 45.104 19.494 1.00 86.38 424 TYR A O 1
ATOM 3223 N N . PHE A 1 425 ? -34.932 43.384 20.076 1.00 84.44 425 PHE A N 1
ATOM 3224 C CA . PHE A 1 425 ? -33.695 44.170 20.088 1.00 84.44 425 PHE A CA 1
ATOM 3225 C C . PHE A 1 425 ? -33.229 44.614 18.694 1.00 84.44 425 PHE A C 1
ATOM 3227 O O . PHE A 1 425 ? -32.581 45.655 18.581 1.00 84.44 425 PHE A O 1
ATOM 3234 N N . SER A 1 426 ? -33.594 43.901 17.623 1.00 82.94 426 SER A N 1
ATOM 3235 C CA . SER A 1 426 ? -33.322 44.336 16.242 1.00 82.94 426 SER A CA 1
ATOM 3236 C C . SER A 1 426 ? -34.057 45.632 15.881 1.00 82.94 426 SER A C 1
ATOM 3238 O O . SER A 1 426 ? -33.564 46.427 15.083 1.00 82.94 426 SER A O 1
ATOM 3240 N N . ARG A 1 427 ? -35.205 45.886 16.525 1.00 85.06 427 ARG A N 1
ATOM 3241 C CA . ARG A 1 427 ? -36.001 47.114 16.384 1.00 85.06 427 ARG A CA 1
ATOM 3242 C C . ARG A 1 427 ? -35.624 48.199 17.398 1.00 85.06 427 ARG A C 1
ATOM 3244 O O . ARG A 1 427 ? -36.269 49.244 17.443 1.00 85.06 427 ARG A O 1
ATOM 3251 N N . CYS A 1 428 ? -34.594 47.976 18.214 1.00 84.19 428 CYS A N 1
ATOM 3252 C CA . CYS A 1 428 ? -34.142 48.951 19.198 1.00 84.19 428 CYS A CA 1
ATOM 3253 C C . CYS A 1 428 ? -33.568 50.198 18.505 1.00 84.19 428 CYS A C 1
ATOM 3255 O O . CYS A 1 428 ? -32.722 50.098 17.615 1.00 84.19 428 CYS A O 1
ATOM 3257 N N . SER A 1 429 ? -33.968 51.386 18.971 1.00 76.62 429 SER A N 1
ATOM 3258 C CA . SER A 1 429 ? -33.495 52.673 18.437 1.00 76.62 429 SER A CA 1
ATOM 3259 C C . SER A 1 429 ? -31.988 52.904 18.635 1.00 76.62 429 SER A C 1
ATOM 3261 O O . SER A 1 429 ? -31.406 53.791 18.007 1.00 76.62 429 SER A O 1
ATOM 3263 N N . HIS A 1 430 ? -31.330 52.137 19.510 1.00 84.38 430 HIS A N 1
ATOM 3264 C CA . HIS A 1 430 ? -29.907 52.298 19.789 1.00 84.38 430 HIS A CA 1
ATOM 3265 C C . HIS A 1 430 ? -29.050 51.714 18.654 1.00 84.38 430 HIS A C 1
ATOM 3267 O O . HIS A 1 430 ? -28.943 50.497 18.495 1.00 84.38 430 HIS A O 1
ATOM 3273 N N . ARG A 1 431 ? -28.375 52.585 17.889 1.00 77.94 431 ARG A N 1
ATOM 3274 C CA . ARG A 1 431 ? -27.706 52.272 16.605 1.00 77.94 431 ARG A CA 1
ATOM 3275 C C . ARG A 1 431 ? -26.767 51.059 16.637 1.00 77.94 431 ARG A C 1
ATOM 3277 O O . ARG A 1 431 ? -26.711 50.319 15.661 1.00 77.94 431 ARG A O 1
ATOM 3284 N N . TRP A 1 432 ? -26.024 50.855 17.726 1.00 81.25 432 TRP A N 1
ATOM 3285 C CA . TRP A 1 432 ? -25.111 49.711 17.872 1.00 81.25 432 TRP A CA 1
ATOM 3286 C C . TRP A 1 432 ? -25.841 48.38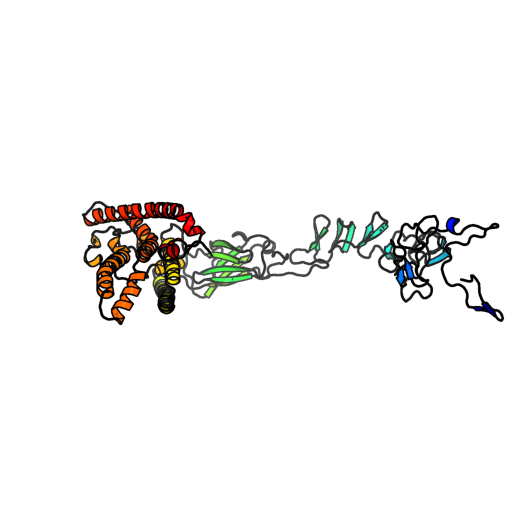9 18.149 1.00 81.25 432 TRP A C 1
ATOM 3288 O O . TRP A 1 432 ? -25.542 47.378 17.514 1.00 81.25 432 TRP A O 1
ATOM 3298 N N . ILE A 1 433 ? -26.833 48.413 19.045 1.00 80.19 433 ILE A N 1
ATOM 3299 C CA . ILE A 1 433 ? -27.618 47.237 19.445 1.00 80.19 433 ILE A CA 1
ATOM 3300 C C . ILE A 1 433 ? -28.503 46.807 18.276 1.00 80.19 433 ILE A C 1
ATOM 3302 O O . ILE A 1 433 ? -28.400 45.664 17.838 1.00 80.19 433 ILE A O 1
ATOM 3306 N N . GLY A 1 434 ? -29.259 47.742 17.690 1.00 82.31 434 GLY A N 1
ATOM 3307 C CA . GLY A 1 434 ? -30.077 47.485 16.506 1.00 82.31 434 GLY A CA 1
ATOM 3308 C C . GLY A 1 434 ? -29.251 46.877 15.372 1.00 82.31 434 GLY A C 1
ATOM 3309 O O . GLY A 1 434 ? -29.560 45.786 14.912 1.00 82.31 434 GLY A O 1
ATOM 3310 N N . LYS A 1 435 ? -28.108 47.477 14.994 1.00 83.00 435 LYS A N 1
ATOM 3311 C CA . LYS A 1 435 ? -27.230 46.906 13.951 1.00 83.00 435 LYS A CA 1
ATOM 3312 C C . LYS A 1 435 ? -26.725 45.496 14.280 1.00 83.00 435 LYS A C 1
ATOM 3314 O O . LYS A 1 435 ? -26.675 44.652 13.386 1.00 83.00 435 LYS A O 1
ATOM 3319 N N . LYS A 1 436 ? -26.335 45.231 15.532 1.00 82.31 436 LYS A N 1
ATOM 3320 C CA . LYS A 1 436 ? -25.815 43.919 15.953 1.00 82.31 436 LYS A CA 1
ATOM 3321 C C . LYS A 1 436 ? -26.901 42.842 15.899 1.00 82.31 436 LYS A C 1
ATOM 3323 O O . LYS A 1 436 ? -26.648 41.760 15.374 1.00 82.31 436 LYS A O 1
ATOM 3328 N N . PHE A 1 437 ? -28.102 43.145 16.389 1.00 80.69 437 PHE A N 1
ATOM 3329 C CA . PHE A 1 437 ? -29.228 42.212 16.382 1.00 80.69 437 PHE A CA 1
ATOM 3330 C C . PHE A 1 437 ? -29.853 42.047 14.995 1.00 80.69 437 PHE A C 1
ATOM 3332 O O . PHE A 1 437 ? -30.219 40.933 14.651 1.00 80.69 437 PHE A O 1
ATOM 3339 N N . THR A 1 438 ? -29.875 43.079 14.148 1.00 79.88 438 THR A N 1
ATOM 3340 C CA . THR A 1 438 ? -30.280 42.946 12.736 1.00 79.88 438 THR A CA 1
ATOM 3341 C C . THR A 1 438 ? -29.313 42.061 11.952 1.00 79.88 438 THR A C 1
ATOM 3343 O O . THR A 1 438 ? -29.755 41.234 11.160 1.00 79.88 438 THR A O 1
ATOM 3346 N N . LYS A 1 439 ? -27.998 42.162 12.210 1.00 76.75 439 LYS A N 1
ATOM 3347 C CA . LYS A 1 439 ? -27.014 41.231 11.636 1.00 76.75 439 LYS A CA 1
ATOM 3348 C C . LYS A 1 439 ? -27.282 39.790 12.093 1.00 76.75 439 LYS A C 1
ATOM 3350 O O . LYS A 1 439 ? -27.362 38.904 11.255 1.00 76.75 439 LYS A O 1
ATOM 3355 N N . ARG A 1 440 ? -27.491 39.571 13.399 1.00 70.81 440 ARG A N 1
ATOM 3356 C CA . ARG A 1 440 ? -27.818 38.245 13.962 1.00 70.81 440 ARG A CA 1
ATOM 3357 C C . ARG A 1 440 ? -29.159 37.693 13.474 1.00 70.81 440 ARG A C 1
ATOM 3359 O O . ARG A 1 440 ? -29.274 36.492 13.287 1.00 70.81 440 ARG A O 1
ATOM 3366 N N . LEU A 1 441 ? -30.152 38.544 13.231 1.00 74.94 441 LEU A N 1
ATOM 3367 C CA . LEU A 1 441 ? -31.444 38.140 12.676 1.00 74.94 441 LEU A CA 1
ATOM 3368 C C . LEU A 1 441 ? -31.303 37.585 11.249 1.00 74.94 441 LEU A C 1
ATOM 3370 O O . LEU A 1 441 ? -32.031 36.666 10.885 1.00 74.94 441 LEU A O 1
ATOM 3374 N N . GLY A 1 442 ? -30.343 38.096 10.468 1.00 66.50 442 GLY A N 1
ATOM 3375 C CA . GLY A 1 442 ? -29.975 37.525 9.168 1.00 66.50 442 GLY A CA 1
ATOM 3376 C C . GLY A 1 442 ? -29.452 36.088 9.270 1.00 66.50 442 GLY A C 1
ATOM 3377 O O . GLY A 1 442 ? -29.767 35.270 8.412 1.00 66.50 442 GLY A O 1
ATOM 3378 N N . ASP A 1 443 ? -28.739 35.759 10.353 1.00 64.81 443 ASP A N 1
ATOM 3379 C CA . ASP A 1 443 ? -28.211 34.411 10.607 1.00 64.81 443 ASP A CA 1
ATOM 3380 C C . ASP A 1 443 ? -29.300 33.421 11.085 1.00 64.81 443 ASP A C 1
ATOM 3382 O O . ASP A 1 443 ? -29.188 32.221 10.844 1.00 64.81 443 ASP A O 1
ATOM 3386 N N . TYR A 1 444 ? -30.361 33.913 11.744 1.00 64.62 444 TYR A N 1
ATOM 3387 C CA . TYR A 1 444 ? -31.489 33.125 12.285 1.00 64.62 444 TYR A CA 1
ATOM 3388 C C . TYR A 1 444 ? -32.561 32.752 11.245 1.00 64.62 444 TYR A C 1
ATOM 3390 O O . TYR A 1 444 ? -33.589 32.162 11.590 1.00 64.62 444 TYR A O 1
ATOM 3398 N N . GLN A 1 445 ? -32.353 33.096 9.971 1.00 62.69 445 GLN A N 1
ATOM 3399 C CA . GLN A 1 445 ? -33.231 32.661 8.883 1.00 62.69 445 GLN A CA 1
ATOM 3400 C C . GLN A 1 445 ? -33.241 31.124 8.765 1.00 62.69 445 GLN A C 1
ATOM 3402 O O . GLN A 1 445 ? -32.413 30.445 9.366 1.00 62.69 445 GLN A O 1
ATOM 3407 N N . TYR A 1 446 ? -34.180 30.576 7.984 1.00 62.22 446 TYR A N 1
ATOM 3408 C CA . TYR A 1 446 ? -34.443 29.140 7.748 1.00 62.22 446 TYR A CA 1
ATOM 3409 C C . TYR A 1 446 ? -33.204 28.210 7.765 1.00 62.22 446 TYR A C 1
ATOM 3411 O O . TYR A 1 446 ? -33.277 27.088 8.263 1.00 62.22 446 TYR A O 1
ATOM 3419 N N . ALA A 1 447 ? -32.048 28.698 7.308 1.00 68.31 447 ALA A N 1
ATOM 3420 C CA . ALA A 1 447 ? -30.752 28.032 7.385 1.00 68.31 447 ALA A CA 1
ATOM 3421 C C . ALA A 1 447 ? -30.334 27.549 8.793 1.00 68.31 447 ALA A C 1
ATOM 3423 O O . ALA A 1 447 ? -29.718 26.490 8.882 1.00 68.31 447 ALA A O 1
ATOM 3424 N N . PHE A 1 448 ? -30.642 28.263 9.887 1.00 75.50 448 PHE A N 1
ATOM 3425 C CA . PHE A 1 448 ? -30.277 27.819 11.244 1.00 75.50 448 PHE A CA 1
ATOM 3426 C C . PHE A 1 448 ? -31.008 26.530 11.633 1.00 75.50 448 PHE A C 1
ATOM 3428 O O . PHE A 1 448 ? -30.368 25.552 12.003 1.00 75.50 448 PHE A O 1
ATOM 3435 N N . TYR A 1 449 ? -32.336 26.508 11.499 1.00 80.62 449 TYR A N 1
ATOM 3436 C CA . TYR A 1 449 ? -33.148 25.344 11.868 1.00 80.62 449 TYR A CA 1
ATOM 3437 C C . TYR A 1 449 ? -32.877 24.142 10.965 1.00 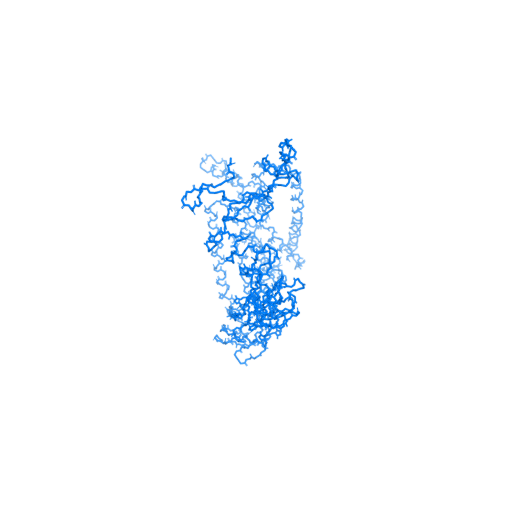80.62 449 TYR A C 1
ATOM 3439 O O . TYR A 1 449 ? -32.857 23.011 11.437 1.00 80.62 449 TYR A O 1
ATOM 3447 N N . LEU A 1 450 ? -32.599 24.386 9.681 1.00 77.25 450 LEU A N 1
ATOM 3448 C CA . LEU A 1 450 ? -32.114 23.344 8.782 1.00 77.25 450 LEU A CA 1
ATOM 3449 C C . LEU A 1 450 ? -30.784 22.747 9.247 1.00 77.25 450 LEU A C 1
ATOM 3451 O O . LEU A 1 450 ? -30.642 21.529 9.274 1.00 77.25 450 LEU A O 1
ATOM 3455 N N . ARG A 1 451 ? -29.809 23.592 9.606 1.00 75.88 451 ARG A N 1
ATOM 3456 C CA . ARG A 1 451 ? -28.505 23.142 10.118 1.00 75.88 451 ARG A CA 1
ATOM 3457 C C . ARG A 1 451 ? -28.659 22.353 11.404 1.00 75.88 451 ARG A C 1
ATOM 3459 O O . ARG A 1 451 ? -28.059 21.296 11.521 1.00 75.88 451 ARG A O 1
ATOM 3466 N N . PHE A 1 452 ? -29.479 22.852 12.324 1.00 81.94 452 PHE A N 1
ATOM 3467 C CA . PHE A 1 452 ? -29.802 22.161 13.565 1.00 81.94 452 PHE A CA 1
ATOM 3468 C C . PHE A 1 452 ? -30.392 20.773 13.284 1.00 81.94 452 PHE A C 1
ATOM 3470 O O . PHE A 1 452 ? -29.903 19.786 13.818 1.00 81.94 452 PHE A O 1
ATOM 3477 N N . TRP A 1 453 ? -31.381 20.680 12.388 1.00 86.19 453 TRP A N 1
ATOM 3478 C CA . TRP A 1 453 ? -31.992 19.396 12.042 1.00 86.19 453 TRP A CA 1
ATOM 3479 C C . TRP A 1 453 ? -30.995 18.414 11.427 1.00 86.19 453 TRP A C 1
ATOM 3481 O O . TRP A 1 453 ? -30.976 17.260 11.828 1.00 86.19 453 TRP A O 1
ATOM 3491 N N . ILE A 1 454 ? -30.150 18.865 10.491 1.00 80.69 454 ILE A N 1
ATOM 3492 C CA . ILE A 1 454 ? -29.104 18.024 9.889 1.00 80.69 454 ILE A CA 1
ATOM 3493 C C . ILE A 1 454 ? -28.117 17.540 10.959 1.00 80.69 454 ILE A C 1
ATOM 3495 O O . ILE A 1 454 ? -27.748 16.371 10.950 1.00 80.69 454 ILE A O 1
ATOM 3499 N N . GLN A 1 455 ? -27.728 18.416 11.888 1.00 79.50 455 GLN A N 1
ATOM 3500 C CA . GLN A 1 455 ? -26.757 18.114 12.938 1.00 79.50 455 GLN A CA 1
ATOM 3501 C C . GLN A 1 455 ? -27.267 17.065 13.931 1.00 79.50 455 GLN A C 1
ATOM 3503 O O . GLN A 1 455 ? -26.548 16.130 14.264 1.00 79.50 455 GLN A O 1
ATOM 3508 N N . CYS A 1 456 ? -28.508 17.204 14.393 1.00 84.88 456 CYS A N 1
ATOM 3509 C CA . CYS A 1 456 ? -29.091 16.280 15.367 1.00 84.88 456 CYS A CA 1
ATOM 3510 C C . CYS A 1 456 ? -29.757 15.067 14.688 1.00 84.88 456 CYS A C 1
ATOM 3512 O O . CYS A 1 456 ? -30.304 14.203 15.367 1.00 84.88 456 CYS A O 1
ATOM 3514 N N . TYR A 1 457 ? -29.736 14.981 13.350 1.00 87.44 457 TYR A N 1
ATOM 3515 C CA . TYR A 1 457 ? -30.429 13.942 12.579 1.00 87.44 457 TYR A CA 1
ATOM 3516 C C . TYR A 1 457 ? -30.023 12.530 13.020 1.00 87.44 457 TYR A C 1
ATOM 3518 O O . TYR A 1 457 ? -30.879 11.682 13.276 1.00 87.44 457 TYR A O 1
ATOM 3526 N N . LEU A 1 458 ? -28.712 12.277 13.116 1.00 87.12 458 LEU A N 1
ATOM 3527 C CA . LEU A 1 458 ? -28.182 10.965 13.488 1.00 87.12 458 LEU A CA 1
ATOM 3528 C C . LEU A 1 458 ? -28.425 10.658 14.972 1.00 87.12 458 LEU A C 1
ATOM 3530 O O . LEU A 1 458 ? -28.833 9.548 15.299 1.00 87.12 458 LEU A O 1
ATOM 3534 N N . GLU A 1 459 ? -28.224 11.642 15.851 1.00 86.94 459 GLU A N 1
ATOM 3535 C CA . GLU A 1 459 ? -28.377 11.499 17.306 1.00 86.94 459 GLU A CA 1
ATOM 3536 C C . GLU A 1 459 ? -29.822 11.211 17.706 1.00 86.94 459 GLU A C 1
ATOM 3538 O O . GLU A 1 459 ? -30.102 10.222 18.390 1.00 86.94 459 GLU A O 1
ATOM 3543 N N . LEU A 1 460 ? -30.757 12.022 17.205 1.00 90.62 460 LEU A N 1
ATOM 3544 C CA . LEU A 1 460 ? -32.184 11.818 17.423 1.00 90.62 460 LEU A CA 1
ATOM 3545 C C . LEU A 1 460 ? -32.662 10.519 16.774 1.00 90.62 460 LEU A C 1
ATOM 3547 O O . LEU A 1 460 ? -33.527 9.851 17.331 1.00 90.62 460 LEU A O 1
ATOM 3551 N N . GLY A 1 461 ? -32.090 10.132 15.630 1.00 91.06 461 GLY A N 1
ATOM 3552 C CA . GLY A 1 461 ? -32.404 8.866 14.974 1.00 91.06 461 GLY A CA 1
ATOM 3553 C C . GLY A 1 461 ? -31.974 7.647 15.772 1.00 91.06 461 GLY A C 1
ATOM 3554 O O . GLY A 1 461 ? -32.795 6.760 16.008 1.00 91.06 461 GLY A O 1
ATOM 3555 N N . ALA A 1 462 ? -30.724 7.613 16.231 1.00 89.50 462 ALA A N 1
ATOM 3556 C CA . ALA A 1 462 ? -30.215 6.528 17.060 1.00 89.50 462 ALA A CA 1
ATOM 3557 C C . ALA A 1 462 ? -31.005 6.425 18.373 1.00 89.50 462 ALA A C 1
ATOM 3559 O O . ALA A 1 462 ? -31.478 5.344 18.723 1.00 89.50 462 ALA A O 1
ATOM 3560 N N . ALA A 1 463 ? -31.230 7.551 19.054 1.00 90.44 463 ALA A N 1
ATOM 3561 C CA . ALA A 1 463 ? -31.963 7.572 20.313 1.00 90.44 463 ALA A CA 1
ATOM 3562 C C . ALA A 1 463 ? -33.446 7.199 20.152 1.00 90.44 463 ALA A C 1
ATOM 3564 O O . ALA A 1 463 ? -33.976 6.466 20.983 1.00 90.44 463 ALA A O 1
ATOM 3565 N N . ALA A 1 464 ? -34.109 7.637 19.075 1.00 93.56 464 ALA A N 1
ATOM 3566 C CA . ALA A 1 464 ? -35.485 7.234 18.784 1.00 93.56 464 ALA A CA 1
ATOM 3567 C C . ALA A 1 464 ? -35.584 5.736 18.463 1.00 93.56 464 ALA A C 1
ATOM 3569 O O . ALA A 1 464 ? -36.514 5.080 18.926 1.00 93.56 464 ALA A O 1
ATOM 3570 N N . CYS A 1 465 ? -34.620 5.173 17.726 1.00 91.44 465 CYS A N 1
ATOM 3571 C CA . CYS A 1 465 ? -34.577 3.732 17.469 1.00 91.44 465 CYS A CA 1
ATOM 3572 C C . CYS A 1 465 ? -34.392 2.943 18.769 1.00 91.44 465 CYS A C 1
ATOM 3574 O O . CYS A 1 465 ? -35.159 2.018 19.017 1.00 91.44 465 CYS A O 1
ATOM 3576 N N . ILE A 1 466 ? -33.440 3.340 19.622 1.00 89.25 466 ILE A N 1
ATOM 3577 C CA . ILE A 1 466 ? -33.227 2.716 20.937 1.00 89.25 466 ILE A CA 1
ATOM 3578 C C . ILE A 1 466 ? -34.515 2.790 21.767 1.00 89.25 466 ILE A C 1
ATOM 3580 O O . ILE A 1 466 ? -34.999 1.758 22.236 1.00 89.25 466 ILE A O 1
ATOM 3584 N N . GLY A 1 467 ? -35.128 3.974 21.853 1.00 91.12 467 GLY A N 1
ATOM 3585 C CA . GLY A 1 467 ? -36.397 4.179 22.550 1.00 91.12 467 GLY A CA 1
ATOM 3586 C C . GLY A 1 467 ? -37.515 3.267 22.036 1.00 91.12 467 GLY A C 1
ATOM 3587 O O . GLY A 1 467 ? -38.239 2.691 22.835 1.00 91.12 467 GLY A O 1
ATOM 3588 N N . LEU A 1 468 ? -37.622 3.050 20.721 1.00 92.06 468 LEU A N 1
ATOM 3589 C CA . LEU A 1 468 ? -38.614 2.144 20.120 1.00 92.06 468 LEU A CA 1
ATOM 3590 C C . LEU A 1 468 ? -38.259 0.652 20.216 1.00 92.06 468 LEU A C 1
ATOM 3592 O O . LEU A 1 468 ? -39.125 -0.183 19.969 1.00 92.06 468 LEU A O 1
ATOM 3596 N N . THR A 1 469 ? -37.020 0.290 20.546 1.00 88.25 469 THR A N 1
ATOM 3597 C CA . THR A 1 469 ? -36.636 -1.122 20.735 1.00 88.25 469 THR A CA 1
ATOM 3598 C C . THR A 1 469 ? -36.876 -1.630 22.154 1.00 88.25 469 THR A C 1
ATOM 3600 O O . THR A 1 469 ? -37.103 -2.823 22.328 1.00 88.25 469 THR A O 1
ATOM 3603 N N . ILE A 1 470 ? -36.839 -0.740 23.151 1.00 85.25 470 ILE A N 1
ATOM 3604 C CA . ILE A 1 470 ? -36.862 -1.089 24.586 1.00 85.25 470 ILE A CA 1
ATOM 3605 C C . ILE A 1 470 ? -38.145 -0.578 25.278 1.00 85.25 470 ILE A C 1
ATOM 3607 O O . ILE A 1 470 ? -38.339 -0.806 26.471 1.00 85.25 470 ILE A O 1
ATOM 3611 N N . PHE A 1 471 ? -39.039 0.110 24.553 1.00 84.38 471 PHE A N 1
ATOM 3612 C CA . PHE A 1 471 ? -40.222 0.726 25.163 1.00 84.38 471 PHE A CA 1
ATOM 3613 C C . PHE A 1 471 ? -41.130 -0.289 25.868 1.00 84.38 471 PHE A C 1
ATOM 3615 O O . PHE A 1 471 ? -41.351 -1.408 25.401 1.00 84.38 471 PHE A O 1
ATOM 3622 N N . GLU A 1 472 ? -41.781 0.180 26.931 1.00 85.31 472 GLU A N 1
ATOM 3623 C CA . GLU A 1 472 ? -42.877 -0.522 27.596 1.00 85.31 472 GLU A CA 1
ATOM 3624 C C . GLU A 1 472 ? -44.027 0.442 27.905 1.00 85.31 472 GLU A C 1
ATOM 3626 O O . GLU A 1 472 ? -43.807 1.537 28.407 1.00 85.31 472 GLU A O 1
ATOM 3631 N N . PHE A 1 473 ? -45.287 0.043 27.699 1.00 85.69 473 PHE A N 1
ATOM 3632 C CA . PHE A 1 473 ? -46.459 0.878 28.025 1.00 85.69 473 PHE A CA 1
ATOM 3633 C C . PHE A 1 473 ? -46.817 0.864 29.525 1.00 85.69 473 PHE A C 1
ATOM 3635 O O . PHE A 1 473 ? -47.979 0.712 29.900 1.00 85.69 473 PHE A O 1
ATOM 3642 N N . SER A 1 474 ? -45.818 1.009 30.396 1.00 85.94 474 SER A N 1
ATOM 3643 C CA . SER A 1 474 ? -45.978 0.903 31.851 1.00 85.94 474 SER A CA 1
ATOM 3644 C C . SER A 1 474 ? -46.492 2.191 32.503 1.00 85.94 474 SER A C 1
ATOM 3646 O O . SER A 1 474 ? -47.188 2.143 33.517 1.00 85.94 474 SER A O 1
ATOM 3648 N N . ASN A 1 475 ? -46.173 3.362 31.939 1.00 91.38 475 ASN A N 1
ATOM 3649 C CA . ASN A 1 475 ? -46.536 4.656 32.514 1.00 91.38 475 ASN A CA 1
ATOM 3650 C C . ASN A 1 475 ? -46.727 5.758 31.449 1.00 91.38 475 ASN A C 1
ATOM 3652 O O . ASN A 1 475 ? -46.367 5.606 30.282 1.00 91.38 475 ASN A O 1
ATOM 3656 N N . ILE A 1 476 ? -47.295 6.899 31.858 1.00 90.50 476 ILE A N 1
ATOM 3657 C CA . ILE A 1 476 ? -47.577 8.036 30.959 1.00 90.50 476 ILE A CA 1
ATOM 3658 C C . ILE A 1 476 ? -46.292 8.590 30.318 1.00 90.50 476 ILE A C 1
ATOM 3660 O O . ILE A 1 476 ? -46.316 8.992 29.157 1.00 90.50 476 ILE A O 1
ATOM 3664 N N . THR A 1 477 ? -45.170 8.592 31.046 1.00 90.94 477 THR A N 1
ATOM 3665 C CA . THR A 1 477 ? -43.871 9.059 30.533 1.00 90.94 477 THR A CA 1
ATOM 3666 C C . THR A 1 477 ? -43.388 8.172 29.387 1.00 90.94 477 THR A C 1
ATOM 3668 O O . THR A 1 477 ? -42.956 8.696 28.366 1.00 90.94 477 THR A O 1
ATOM 3671 N N . GLN A 1 478 ? -43.548 6.856 29.507 1.00 91.25 478 GLN A N 1
ATOM 3672 C CA . GLN A 1 478 ? -43.223 5.894 28.459 1.00 91.25 478 GLN A CA 1
ATOM 3673 C C . GLN A 1 478 ? -44.141 6.005 27.234 1.00 91.25 478 GLN A C 1
ATOM 3675 O O . GLN A 1 478 ? -43.664 6.002 26.102 1.00 91.25 478 GLN A O 1
ATOM 3680 N N . ILE A 1 479 ? -45.452 6.197 27.433 1.00 92.12 479 ILE A N 1
ATOM 3681 C CA . ILE A 1 479 ? -46.394 6.434 26.321 1.00 92.12 479 ILE A CA 1
ATOM 3682 C C . ILE A 1 479 ? -46.008 7.709 25.553 1.00 92.12 479 ILE A C 1
ATOM 3684 O O . ILE A 1 479 ? -45.987 7.718 24.321 1.00 92.12 479 ILE A O 1
ATOM 3688 N N . ALA A 1 480 ? -45.671 8.783 26.273 1.00 92.62 480 ALA A N 1
ATOM 3689 C CA . ALA A 1 480 ? -45.212 10.030 25.668 1.00 92.62 480 ALA A CA 1
ATOM 3690 C C . ALA A 1 480 ? -43.859 9.862 24.951 1.00 92.62 480 ALA A C 1
ATOM 3692 O O . ALA A 1 480 ? -43.691 10.389 23.851 1.00 92.62 480 ALA A O 1
ATOM 3693 N N . ASN A 1 481 ? -42.926 9.097 25.533 1.00 94.31 481 ASN A N 1
ATOM 3694 C CA . ASN A 1 481 ? -41.638 8.761 24.923 1.00 94.31 481 ASN A CA 1
ATOM 3695 C C . ASN A 1 481 ? -41.828 8.007 23.603 1.00 94.31 481 ASN A C 1
ATOM 3697 O O . ASN A 1 481 ? -41.256 8.399 22.589 1.00 94.31 481 ASN A O 1
ATOM 3701 N N . PHE A 1 482 ? -42.692 6.988 23.590 1.00 94.25 482 PHE A N 1
ATOM 3702 C CA . PHE A 1 482 ? -43.021 6.221 22.391 1.00 94.25 482 PHE A CA 1
ATOM 3703 C C . PHE A 1 482 ? -43.610 7.110 21.288 1.00 94.25 482 PHE A C 1
ATOM 3705 O O . PHE A 1 482 ? -43.149 7.069 20.148 1.00 94.25 482 PHE A O 1
ATOM 3712 N N . ALA A 1 483 ? -44.587 7.961 21.624 1.00 95.12 483 ALA A N 1
ATOM 3713 C CA . ALA A 1 483 ? -45.192 8.883 20.664 1.00 95.12 483 ALA A CA 1
ATOM 3714 C C . ALA A 1 483 ? -44.166 9.871 20.080 1.00 95.12 483 ALA A C 1
ATOM 3716 O O . ALA A 1 483 ? -44.176 10.133 18.876 1.00 95.12 483 ALA A O 1
ATOM 3717 N N . LEU A 1 484 ? -43.258 10.385 20.916 1.00 94.56 484 LEU A N 1
ATOM 3718 C CA . LEU A 1 484 ? -42.181 11.274 20.488 1.00 94.56 484 LEU A CA 1
ATOM 3719 C C . LEU A 1 484 ? -41.175 10.553 19.580 1.00 94.56 484 LEU A C 1
ATOM 3721 O O . LEU A 1 484 ? -40.849 11.071 18.513 1.00 94.56 484 LEU A O 1
ATOM 3725 N N . CYS A 1 485 ? -40.726 9.352 19.955 1.00 95.50 485 CYS A N 1
ATOM 3726 C CA . CYS A 1 485 ? -39.800 8.560 19.145 1.00 95.50 485 CYS A CA 1
ATOM 3727 C C . CYS A 1 485 ? -40.418 8.197 17.790 1.00 95.50 485 CYS A C 1
ATOM 3729 O O . CYS A 1 485 ? -39.770 8.353 16.758 1.00 95.50 485 CYS A O 1
ATOM 3731 N N . LEU A 1 486 ? -41.696 7.804 17.764 1.00 95.69 486 LEU A N 1
ATOM 3732 C CA . LEU A 1 486 ? -42.415 7.513 16.525 1.00 95.69 486 LEU A CA 1
ATOM 3733 C C . LEU A 1 486 ? -42.516 8.751 15.623 1.00 95.69 486 LEU A C 1
ATOM 3735 O O . LEU A 1 486 ? -42.241 8.665 14.426 1.00 95.69 486 LEU A O 1
ATOM 3739 N N . ALA A 1 487 ? -42.870 9.909 16.189 1.00 95.44 487 ALA A N 1
ATOM 3740 C CA . ALA A 1 487 ? -42.929 11.164 15.443 1.00 95.44 487 ALA A CA 1
ATOM 3741 C C . ALA A 1 487 ? -41.561 11.534 14.844 1.00 95.44 487 ALA A C 1
ATOM 3743 O O . ALA A 1 487 ? -41.486 11.928 13.679 1.00 95.44 487 ALA A O 1
ATOM 3744 N N . LEU A 1 488 ? -40.476 11.352 15.602 1.00 94.69 488 LEU A N 1
ATOM 3745 C CA . LEU A 1 488 ? -39.114 11.583 15.121 1.00 94.69 488 LEU A CA 1
ATOM 3746 C C . LEU A 1 488 ? -38.729 10.605 14.013 1.00 94.69 488 LEU A C 1
ATOM 3748 O O . LEU A 1 488 ? -38.245 11.049 12.978 1.00 94.69 488 LEU A O 1
ATOM 3752 N N . CYS A 1 489 ? -39.004 9.308 14.156 1.00 94.00 489 CYS A N 1
ATOM 3753 C CA . CYS A 1 489 ? -38.748 8.331 13.097 1.00 94.00 489 CYS A CA 1
ATOM 3754 C C . CYS A 1 489 ? -39.490 8.678 11.799 1.00 94.00 489 CYS A C 1
ATOM 3756 O O . CYS A 1 489 ? -38.897 8.613 10.723 1.00 94.00 489 CYS A O 1
ATOM 3758 N N . ILE A 1 490 ? -40.753 9.115 11.883 1.00 94.56 490 ILE A N 1
ATOM 3759 C CA . ILE A 1 490 ? -41.515 9.581 10.714 1.00 94.56 490 ILE A CA 1
ATOM 3760 C C . ILE A 1 490 ? -40.831 10.793 10.069 1.00 94.56 490 ILE A C 1
ATOM 3762 O O . ILE A 1 490 ? -40.662 10.822 8.850 1.00 94.56 490 ILE A O 1
ATOM 3766 N N . LEU A 1 491 ? -40.408 11.779 10.867 1.00 92.56 491 LEU A N 1
ATOM 3767 C CA . LEU A 1 491 ? -39.704 12.964 10.366 1.00 92.56 491 LEU A CA 1
ATOM 3768 C C . LEU A 1 491 ? -38.367 12.605 9.707 1.00 92.56 491 LEU A C 1
ATOM 3770 O O . LEU A 1 491 ? -38.046 13.134 8.640 1.00 92.56 491 LEU A O 1
ATOM 3774 N N . LEU A 1 492 ? -37.605 11.690 10.305 1.00 91.06 492 LEU A N 1
ATOM 3775 C CA . LEU A 1 492 ? -36.326 11.221 9.776 1.00 91.06 492 LEU A CA 1
ATOM 3776 C C . LEU A 1 492 ? -36.520 10.515 8.433 1.00 91.06 492 LEU A C 1
ATOM 3778 O O . LEU A 1 492 ? -35.851 10.866 7.470 1.00 91.06 492 LEU A O 1
ATOM 3782 N N . ILE A 1 493 ? -37.502 9.617 8.314 1.00 91.69 493 ILE A N 1
ATOM 3783 C CA . ILE A 1 493 ? -37.818 8.934 7.047 1.00 91.69 493 ILE A CA 1
ATOM 3784 C C . ILE A 1 493 ? -38.326 9.923 5.984 1.00 91.69 493 ILE A C 1
ATOM 3786 O O . ILE A 1 493 ? -37.966 9.822 4.810 1.00 91.69 493 ILE A O 1
ATOM 3790 N N . ALA A 1 494 ? -39.143 10.905 6.375 1.00 92.75 494 ALA A N 1
ATOM 3791 C CA . ALA A 1 494 ? -39.678 11.904 5.453 1.00 92.75 494 ALA A CA 1
ATOM 3792 C C . ALA A 1 494 ? -38.604 12.879 4.935 1.00 92.75 494 ALA A C 1
ATOM 3794 O O . ALA A 1 494 ? -38.724 13.390 3.819 1.00 92.75 494 ALA A O 1
ATOM 3795 N N . THR A 1 495 ? -37.549 13.136 5.717 1.00 89.81 495 THR A N 1
ATOM 3796 C CA . THR A 1 495 ? -36.532 14.157 5.420 1.00 89.81 495 THR A CA 1
ATOM 3797 C C . THR A 1 495 ? -35.776 13.899 4.104 1.00 89.81 495 THR A C 1
ATOM 3799 O O . THR A 1 495 ? -35.753 14.812 3.274 1.00 89.81 495 THR A O 1
ATOM 3802 N N . PRO A 1 496 ? -35.213 12.702 3.824 1.00 89.00 496 PRO A N 1
ATOM 3803 C CA . PRO A 1 496 ? -34.584 12.406 2.533 1.00 89.00 496 PRO A CA 1
ATOM 3804 C C . PRO A 1 496 ? -35.531 12.584 1.341 1.00 89.00 496 PRO A C 1
ATOM 3806 O O . PRO A 1 496 ? -35.135 13.134 0.313 1.00 89.00 496 PRO A O 1
ATOM 3809 N N . GLY A 1 497 ? -36.797 12.173 1.480 1.00 89.44 497 GLY A N 1
ATOM 3810 C CA . GLY A 1 497 ? -37.814 12.336 0.438 1.00 89.44 497 GLY A CA 1
ATOM 3811 C C . GLY A 1 497 ? -38.140 13.806 0.166 1.00 89.44 497 GLY A C 1
ATOM 3812 O O . GLY A 1 497 ? -38.160 14.241 -0.988 1.00 89.44 497 GLY A O 1
ATOM 3813 N N . ALA A 1 498 ? -38.321 14.595 1.227 1.00 89.31 498 ALA A N 1
ATOM 3814 C CA . ALA A 1 498 ? -38.528 16.037 1.135 1.00 89.31 498 ALA A CA 1
ATOM 3815 C C . ALA A 1 498 ? -37.318 16.744 0.506 1.00 89.31 498 ALA A C 1
ATOM 3817 O O . ALA A 1 498 ? -37.492 17.613 -0.350 1.00 89.31 498 ALA A O 1
ATOM 3818 N N . TYR A 1 499 ? -36.098 16.336 0.871 1.00 87.19 499 TYR A N 1
ATOM 3819 C CA . TYR A 1 499 ? -34.863 16.859 0.294 1.00 87.19 499 TYR A CA 1
ATOM 3820 C C . TYR A 1 499 ? -34.737 16.545 -1.201 1.00 87.19 499 TYR A C 1
ATOM 3822 O O . TYR A 1 499 ? -34.434 17.436 -2.002 1.00 87.19 499 TYR A O 1
ATOM 3830 N N . PHE A 1 500 ? -35.012 15.301 -1.599 1.00 88.94 500 PHE A N 1
ATOM 3831 C CA . PHE A 1 500 ? -35.001 14.896 -3.002 1.00 88.94 500 PHE A CA 1
ATOM 3832 C C . PHE A 1 500 ? -36.019 15.700 -3.817 1.00 88.94 500 PHE A C 1
ATOM 3834 O O . PHE A 1 500 ? -35.681 16.270 -4.857 1.00 88.94 500 PHE A O 1
ATOM 3841 N N . TRP A 1 501 ? -37.251 15.815 -3.315 1.00 92.31 501 TRP A N 1
ATOM 3842 C CA . TRP A 1 501 ? -38.304 16.593 -3.963 1.00 92.31 501 TRP A CA 1
ATOM 3843 C C . TRP A 1 501 ? -37.943 18.082 -4.072 1.00 92.31 501 TRP A C 1
ATOM 3845 O O . TRP A 1 501 ? -38.101 18.686 -5.137 1.00 92.31 501 TRP A O 1
ATOM 3855 N N . PHE A 1 502 ? -37.392 18.667 -3.005 1.00 87.88 502 PHE A N 1
ATOM 3856 C CA . PHE A 1 502 ? -36.909 20.047 -2.992 1.00 87.88 502 PHE A CA 1
ATOM 3857 C C . PHE A 1 502 ? -35.797 20.273 -4.026 1.00 87.88 502 PHE A C 1
ATOM 3859 O O . PHE A 1 502 ? -35.845 21.245 -4.786 1.00 87.88 502 PHE A O 1
ATOM 3866 N N . SER A 1 503 ? -34.827 19.360 -4.100 1.00 87.56 503 SER A N 1
ATOM 3867 C CA . SER A 1 503 ? -33.715 19.422 -5.055 1.00 87.56 503 SER A CA 1
ATOM 3868 C C . SER A 1 503 ? -34.191 19.268 -6.498 1.00 87.56 503 SER A C 1
ATOM 3870 O O . SER A 1 503 ? -33.735 19.988 -7.386 1.00 87.56 503 SER A O 1
ATOM 3872 N N . TYR A 1 504 ? -35.159 18.381 -6.741 1.00 90.06 504 TYR A N 1
ATOM 3873 C CA . TYR A 1 504 ? -35.770 18.203 -8.054 1.00 90.06 504 TYR A CA 1
ATOM 3874 C C . TYR A 1 504 ? -36.499 19.471 -8.515 1.00 90.06 504 TYR A C 1
ATOM 3876 O O . TYR A 1 504 ? -36.249 19.964 -9.617 1.00 90.06 504 TYR A O 1
ATOM 3884 N N . LYS A 1 505 ? -37.345 20.049 -7.651 1.00 92.31 505 LYS A N 1
ATOM 3885 C CA . LYS A 1 505 ? -38.119 21.261 -7.956 1.00 92.31 505 LYS A CA 1
ATOM 3886 C C . LYS A 1 505 ? -37.226 22.478 -8.228 1.00 92.31 505 LYS A C 1
ATOM 3888 O O . LYS A 1 505 ? -37.562 23.303 -9.071 1.00 92.31 505 LYS A O 1
ATOM 3893 N N . ASN A 1 506 ? -36.080 22.573 -7.552 1.00 87.75 506 ASN A N 1
ATOM 3894 C CA . ASN A 1 506 ? -35.154 23.707 -7.656 1.00 87.75 506 ASN A CA 1
ATOM 3895 C C . ASN A 1 506 ? -33.911 23.424 -8.520 1.00 87.75 506 ASN A C 1
ATOM 3897 O O . ASN A 1 506 ? -32.948 24.193 -8.499 1.00 87.75 506 ASN A O 1
ATOM 3901 N N . LYS A 1 507 ? -33.924 22.353 -9.324 1.00 88.31 507 LYS A N 1
ATOM 3902 C CA . LYS A 1 507 ? -32.778 21.900 -10.133 1.00 88.31 507 LYS A CA 1
ATOM 3903 C C . LYS A 1 507 ? -32.179 22.986 -11.031 1.00 88.31 507 LYS A C 1
ATOM 3905 O O . LYS A 1 507 ? -30.967 22.999 -11.233 1.00 88.31 507 LYS A O 1
ATOM 3910 N N . ALA A 1 508 ? -33.005 23.885 -11.572 1.00 87.25 508 ALA A N 1
ATOM 3911 C CA . ALA A 1 508 ? -32.542 24.993 -12.405 1.00 87.25 508 ALA A CA 1
ATOM 3912 C C . ALA A 1 508 ? -31.627 25.949 -11.619 1.00 87.25 508 ALA A C 1
ATOM 3914 O O . ALA A 1 508 ? -30.492 26.165 -12.035 1.00 87.25 508 ALA A O 1
ATOM 3915 N N . PHE A 1 509 ? -32.073 26.420 -10.449 1.00 84.75 509 PHE A N 1
ATOM 3916 C CA . PHE A 1 509 ? -31.306 27.320 -9.576 1.00 84.75 509 PHE A CA 1
ATOM 3917 C C . PHE A 1 509 ? -30.026 26.676 -9.031 1.00 84.75 509 PHE A C 1
ATOM 3919 O O . PHE A 1 509 ? -28.994 27.340 -8.917 1.00 84.75 509 PHE A O 1
ATOM 3926 N N . ILE A 1 510 ? -30.078 25.370 -8.742 1.00 83.75 510 ILE A N 1
ATOM 3927 C CA . ILE A 1 510 ? -28.913 24.589 -8.304 1.00 83.75 510 ILE A CA 1
ATOM 3928 C C . ILE A 1 510 ? -27.861 24.540 -9.420 1.00 83.75 510 ILE A C 1
ATOM 3930 O O . ILE A 1 510 ? -26.690 24.824 -9.176 1.00 83.75 510 ILE A O 1
ATOM 3934 N N . LYS A 1 511 ? -28.274 24.241 -10.661 1.00 82.88 511 LYS A N 1
ATOM 3935 C CA . LYS A 1 511 ? -27.367 24.189 -11.820 1.00 82.88 511 LYS A CA 1
ATOM 3936 C C . LYS A 1 511 ? -26.755 25.546 -12.157 1.00 82.88 511 LYS A C 1
ATOM 3938 O O . LYS A 1 511 ? -25.578 25.604 -12.495 1.00 82.88 511 LYS A O 1
ATOM 3943 N N . THR A 1 512 ? -27.531 26.624 -12.071 1.00 84.56 512 THR A N 1
ATOM 3944 C CA . THR A 1 512 ? -27.061 27.978 -12.403 1.00 84.56 512 THR A CA 1
ATOM 3945 C C . THR A 1 512 ? -26.288 28.651 -11.269 1.00 84.56 512 THR A C 1
ATOM 3947 O O . THR A 1 512 ? -25.853 29.786 -11.443 1.00 84.56 512 THR A O 1
ATOM 3950 N N . ARG A 1 513 ? -26.107 27.979 -10.118 1.00 79.88 513 ARG A N 1
ATOM 3951 C CA . ARG A 1 513 ? -25.457 28.523 -8.912 1.00 79.88 513 ARG A CA 1
ATOM 3952 C C . ARG A 1 513 ? -25.999 29.902 -8.524 1.00 79.88 513 ARG A C 1
ATOM 3954 O O . ARG A 1 513 ? -25.241 30.845 -8.297 1.00 79.88 513 ARG A O 1
ATOM 3961 N N . ASP A 1 514 ? -27.325 30.020 -8.471 1.00 85.44 514 ASP A N 1
ATOM 3962 C CA . ASP A 1 514 ? -27.968 31.292 -8.145 1.00 85.44 514 ASP A CA 1
ATOM 3963 C C . ASP A 1 514 ? -27.551 31.800 -6.749 1.00 85.44 514 ASP A C 1
ATOM 3965 O O . ASP A 1 514 ? -27.661 31.094 -5.744 1.00 85.44 514 ASP A O 1
ATOM 3969 N N . LYS A 1 515 ? -27.061 33.043 -6.675 1.00 77.94 515 LYS A N 1
ATOM 3970 C CA . LYS A 1 515 ? -26.482 33.596 -5.439 1.00 77.94 515 LYS A CA 1
ATOM 3971 C C . LYS A 1 515 ? -27.513 33.748 -4.320 1.00 77.94 515 LYS A C 1
ATOM 3973 O O . LYS A 1 515 ? -27.164 33.532 -3.162 1.00 77.94 515 LYS A O 1
ATOM 3978 N N . ALA A 1 516 ? -28.756 34.111 -4.640 1.00 76.94 516 ALA A N 1
ATOM 3979 C CA . ALA A 1 516 ? -29.807 34.283 -3.639 1.00 76.94 516 ALA A CA 1
ATOM 3980 C C . ALA A 1 516 ? -30.287 32.923 -3.111 1.00 76.94 516 ALA A C 1
ATOM 3982 O O . ALA A 1 516 ? -30.446 32.746 -1.905 1.00 76.94 516 ALA A O 1
ATOM 3983 N N . PHE A 1 517 ? -30.420 31.934 -3.997 1.00 78.56 517 PHE A N 1
ATOM 3984 C CA . PHE A 1 517 ? -30.748 30.559 -3.637 1.00 78.56 517 PHE A CA 1
ATOM 3985 C C . PHE A 1 517 ? -29.689 29.942 -2.711 1.00 78.56 517 PHE A C 1
ATOM 3987 O O . PHE A 1 517 ? -30.014 29.427 -1.639 1.00 78.56 517 PHE A O 1
ATOM 3994 N N . PHE A 1 518 ? -28.406 30.039 -3.066 1.00 75.25 518 PHE A N 1
ATOM 3995 C CA . PHE A 1 518 ? -27.333 29.491 -2.232 1.00 75.25 518 PHE A CA 1
ATOM 3996 C C . PHE A 1 518 ? -27.127 30.280 -0.929 1.00 75.25 518 PHE A C 1
ATOM 3998 O O . PHE A 1 518 ? -26.719 29.685 0.068 1.00 75.25 518 PHE A O 1
ATOM 4005 N N . ALA A 1 519 ? -27.477 31.568 -0.864 1.00 68.75 519 ALA A N 1
ATOM 4006 C CA . ALA A 1 519 ? -27.458 32.307 0.400 1.00 68.75 519 ALA A CA 1
ATOM 4007 C C . ALA A 1 519 ? -28.403 31.694 1.455 1.00 68.75 519 ALA A C 1
ATOM 4009 O O . ALA A 1 519 ? -28.059 31.668 2.634 1.00 68.75 519 ALA A O 1
ATOM 4010 N N . SER A 1 520 ? -29.549 31.143 1.039 1.00 69.19 520 SER A N 1
ATOM 4011 C CA . SER A 1 520 ? -30.541 30.552 1.950 1.00 69.19 520 SER A CA 1
ATOM 4012 C C . SER A 1 520 ? -30.427 29.030 2.113 1.00 69.19 520 SER A C 1
ATOM 4014 O O . SER A 1 520 ? -30.717 28.524 3.195 1.00 69.19 520 SER A O 1
ATOM 4016 N N . PHE A 1 521 ? -30.002 28.296 1.075 1.00 72.12 521 PHE A N 1
ATOM 4017 C CA . PHE A 1 521 ? -30.050 26.821 1.042 1.00 72.12 521 PHE A CA 1
ATOM 4018 C C . PHE A 1 521 ? -28.689 26.137 0.844 1.00 72.12 521 PHE A C 1
ATOM 4020 O O . PHE A 1 521 ? -28.639 24.916 0.702 1.00 72.12 521 PHE A O 1
ATOM 4027 N N . SER A 1 522 ? -27.581 26.887 0.859 1.00 65.75 522 SER A N 1
ATOM 4028 C CA . SER A 1 522 ? -26.214 26.353 0.687 1.00 65.75 522 SER A CA 1
ATOM 4029 C C . SER A 1 522 ? -25.915 25.125 1.544 1.00 65.75 522 SER A C 1
ATOM 4031 O O . SER A 1 522 ? -25.248 24.206 1.082 1.00 65.75 522 SER A O 1
ATOM 4033 N N . THR A 1 523 ? -26.431 25.076 2.770 1.00 67.19 523 THR A N 1
ATOM 4034 C CA . THR A 1 523 ? -26.159 23.994 3.727 1.00 67.19 523 THR A CA 1
ATOM 4035 C C . THR A 1 523 ? -26.464 22.597 3.181 1.00 67.19 523 THR A C 1
ATOM 4037 O O . THR A 1 523 ? -25.742 21.667 3.511 1.00 67.19 523 THR A O 1
ATOM 4040 N N . PHE A 1 524 ? -27.450 22.447 2.297 1.00 68.06 524 PHE A N 1
ATOM 4041 C CA . PHE A 1 524 ? -27.770 21.150 1.700 1.00 68.06 524 PHE A CA 1
ATOM 4042 C C . PHE A 1 524 ? -26.770 20.663 0.639 1.00 68.06 524 PHE A C 1
ATOM 4044 O O . PHE A 1 524 ? -26.665 19.465 0.402 1.00 68.06 524 PHE A O 1
ATOM 4051 N N . PHE A 1 525 ? -26.056 21.575 -0.023 1.00 66.25 525 PHE A N 1
ATOM 4052 C CA . PHE A 1 525 ? -25.318 21.276 -1.257 1.00 66.25 525 PHE A CA 1
ATOM 4053 C C . PHE A 1 525 ? -23.791 21.348 -1.103 1.00 66.25 525 PHE A C 1
ATOM 4055 O O . PHE A 1 525 ? -23.063 20.973 -2.021 1.00 66.25 525 PHE A O 1
ATOM 4062 N N . PHE A 1 526 ? -23.290 21.813 0.046 1.00 55.59 526 PHE A N 1
ATOM 4063 C CA . PHE A 1 526 ? -21.853 21.977 0.303 1.00 55.59 526 PHE A CA 1
ATOM 4064 C C . PHE A 1 526 ? -21.112 20.681 0.695 1.00 55.59 526 PHE A C 1
ATOM 4066 O O . PHE A 1 526 ? -19.892 20.711 0.775 1.00 55.59 526 PHE A O 1
ATOM 4073 N N . MET A 1 527 ? -21.799 19.545 0.886 1.00 40.00 527 MET A N 1
ATOM 4074 C CA . MET A 1 527 ? -21.157 18.233 1.127 1.00 40.00 527 MET A CA 1
ATOM 4075 C C . MET A 1 527 ? -20.907 17.405 -0.147 1.00 40.00 527 MET A C 1
ATOM 4077 O O . MET A 1 527 ? -20.369 16.309 -0.062 1.00 40.00 527 MET A O 1
ATOM 4081 N N . SER A 1 528 ? -21.303 17.894 -1.326 1.00 29.36 528 SER A N 1
ATOM 4082 C CA . SER A 1 528 ? -21.333 17.086 -2.559 1.00 29.36 528 SER A CA 1
ATOM 4083 C C . SER A 1 528 ? -20.358 17.505 -3.665 1.00 29.36 528 SER A C 1
ATOM 4085 O O . SER A 1 528 ? -20.422 16.928 -4.745 1.00 29.36 528 SER A O 1
ATOM 4087 N N . PHE A 1 529 ? -19.481 18.488 -3.446 1.00 29.95 529 PHE A N 1
ATOM 4088 C CA . PHE A 1 529 ? -18.526 18.927 -4.471 1.00 29.95 529 PHE A CA 1
ATOM 4089 C C . PHE A 1 529 ? -17.234 19.488 -3.861 1.00 29.95 529 PHE A C 1
ATOM 4091 O O . PHE A 1 529 ? -17.120 20.699 -3.670 1.00 29.95 529 PHE A O 1
ATOM 4098 N N . GLU A 1 530 ? -16.272 18.597 -3.624 1.00 26.27 530 GLU A N 1
ATOM 4099 C CA . GLU A 1 530 ? -14.851 18.824 -3.926 1.00 26.27 530 GLU A CA 1
ATOM 4100 C C . GLU A 1 530 ? -14.378 17.731 -4.885 1.00 26.27 530 GLU A C 1
ATOM 4102 O O . GLU A 1 530 ? -14.762 16.558 -4.661 1.00 26.27 530 GLU A O 1
#

Nearest PDB structures (foldseek):
  2q12-assembly1_A-2  TM=2.347E-01  e=1.849E+00  Homo sapiens
  2q13-assembly1_A-2  TM=1.718E-01  e=1.123E+00  Homo sapiens

Solvent-accessible surface area (backbone atoms only — not comparable to full-atom values): 30119 Å² total; per-residue (Å²): 136,75,91,50,62,46,75,54,99,93,45,79,42,84,53,78,83,78,86,81,91,78,88,86,88,73,99,59,95,73,64,65,76,81,58,34,36,64,77,35,82,49,96,50,76,64,16,41,75,86,19,55,53,73,62,76,50,52,68,54,22,19,69,72,60,90,54,52,78,45,52,44,67,34,28,88,82,35,82,74,34,33,58,46,69,44,74,71,42,45,72,40,70,51,70,36,30,64,40,48,90,46,57,75,47,38,75,39,58,42,75,57,48,46,67,93,47,75,37,38,54,27,95,66,28,27,50,39,82,87,58,72,43,44,39,41,62,52,86,77,32,28,32,73,43,99,85,60,38,60,38,73,36,45,65,29,29,50,30,30,79,45,86,71,31,45,77,37,43,35,71,60,35,40,79,54,92,42,33,40,41,52,34,91,27,18,36,70,62,77,56,40,42,84,33,70,40,50,72,47,56,43,68,43,95,85,55,30,34,38,45,35,39,78,49,42,45,70,57,84,88,55,80,86,47,44,42,38,30,47,72,90,44,69,71,56,56,63,49,78,44,79,77,54,67,35,34,32,41,37,46,66,66,77,84,64,70,40,60,65,61,41,42,38,32,45,36,49,75,50,64,88,70,51,32,29,73,66,37,17,34,58,76,60,62,61,44,64,37,60,32,53,64,44,58,81,81,58,93,63,68,61,66,59,59,49,45,53,52,44,42,51,51,49,51,50,55,51,49,50,50,50,52,50,28,67,73,65,72,43,63,68,60,48,51,54,49,51,55,51,36,48,57,54,18,57,52,64,71,42,97,66,90,63,55,73,67,57,42,52,48,30,35,50,51,61,72,75,69,94,49,73,56,62,41,66,82,80,44,70,69,86,71,40,45,81,50,57,70,59,46,37,72,59,65,41,78,35,34,37,44,51,71,64,53,14,29,58,55,38,52,52,54,49,54,60,63,44,47,62,54,42,54,55,42,32,69,38,88,51,72,68,56,12,52,52,28,46,55,50,53,66,61,66,38,76,48,42,62,52,50,51,50,63,66,44,44,62,59,54,46,53,38,23,50,50,21,70,74,62,66,57,89,82,45,74,67,34,48,52,41,48,54,50,25,52,53,47,52,52,51,59,65,45,44,62,56,53,49,51,52,52,50,62,78,42,41,66,50,63,74,68,63,37,68,71,60,44,73,56,51,38,84,80,61,72,85,79,73,132

Foldseek 3Di:
DDQDWDDDDHDTHPHDDDDDPDDDDDPDDDDVVQFWDCQAPADDRIDGPVSHRAAPEHQQWEADDDHSPRIDGEDPCQPGHAHDNANLNDQAPALQANDDPDNQAGPDGHPQFDDGRRTDHHPQFAADPPHRRDTHGPQQQFEQDPVRHTDHEAWQASHAHDVQAGPHGAPQWDDDNRDTDHHQQFADGNHTDGAAWEWAWDADPLRKIKIFIPAFWPDDDDPVFKWKDWQPDTRFDWDWDDPDRGIIIIDTPDPAWDAWFTKIKIATPDQCRGAGPRSRTYPDRMYIDTGGTDHPPDPDDPLPVLLVVLLCVLCVVLVVVVVVCVVVVPVPVNLVVLLVLLVQLCCLVPPDDDDPSSNSNSLSSVPDQPFDQPCVVPDPLVVFDDFPPSCVSSPDSGLQLSVRPSSLVCVVVVLVVCLVVLVVQCPDPPPVSVVVSVVVNLVSPPQVVVSSCVSCLSVLLVSLVRSCVRADPPDPSSVVSVVSSVVSNVVSVVVVVVLVVVCVVCVVCVVVVPVVCCSRPVVSPVVPDD

InterPro domains:
  IPR001368 TNFR/NGFR cysteine-rich region [PS00652] (57-97)

Organism: NCBI:txid1481888